Protein AF-A0AAD4TFF7-F1 (afdb_monomer)

Foldseek 3Di:
DEDDDDDDDDDDDDDDPPVVVVVVVVVLVVVVVVVVVVLVVVVVCCVVVVDLDKDWYDDPNDPDICIPPNPVVSRVVSVVVVVVVVVVVDPDDVVVVVVVVVCVVCPDDDDDDDPPDDDDPVVVVVVVVVVVVVVVVVVVVVVVVVVVDDDDDDDDDPPPPPDDPPPVVVVVVVCVVVCVVQQWDADPNDTFGWACSDDDAWDFDCAFDPQPRGRPTQHDDDQLFKEFEDADPDDDDDDPDPPDHHVYYHDDPPDFFGMKGAGPSDRVDMDTIGTHLLGPVNLVVVVVVVVLVVVCVVLVVVLLVLLVVQLPPPPLLSNLLSLLVVCCVPLVWDQFADDDPNGPPAGTSQQDWLVQWDQDPPQQWIFGWTQHPSRQIDTDIDRDDNSSSVSLVVLNPPDDTPHGSNNNDGLVSSVVVQCVSPNPDDRDDDDDDADDDDPVVRLVVVVVVVVVVCVSNVPDDDDDPCNVVVVVVVVVVVVVVVVVVVLVVVQVVCVVVVHHRDDDDPPPPPPPPPPPSDPDDPVVCSSNVVPPPDDPPDDD

Organism: NCBI:txid357466

Sequence (540 aa):
MGILNNQKGKSSSSSSSSIKHVDHKIRKKCFKNRIEGFVKKFYELRKLCDVKAVGVVHSEFNNGAKELPANPHEFDEVVMQFNQKKMELCTGEEAEKVEEKQRSCFGNGYGNPKFDNLCTVESLTKIERDLESIFVMISERENQLKAGDVTSPSSYSPNCDQKNDFGERKALKEEKPKEEKYMWAFVDGEKEKVGNFRVEPPGLFRGRGEHPKMGKLKRRIRPDEITINIGKGEPVPECPIPNERWKEVKHDNTVTWLAFWKNPIDPKAFKYVFLDDTSSWKGQSDKEKYEKARLLKDYILNIRANYRKDFKNKDPIKQQIAVAAYLIDILALRAGNEKDDDEADTVGCCTLKVENVSLVPQTHKLEINFLGKDSIKYENTVEVDPLVYKAIGGFKKGKNIGEELFDKLDTYKLNAHLKELMPGLTAKLLNSEIMGGNVAEKVVFYNHANKEVAKLCNHQRSEPKSHGAQMLKLRDNIVKLKGVLDGLETDLHRVRKGKGPVQLDADDGKSKKNFTLQIFNKSLLAKFAWAMDVDPSFRF

InterPro domains:
  IPR001631 DNA topoisomerase I [PR00416] (204-213)
  IPR001631 DNA topoisomerase I [PR00416] (320-339)
  IPR001631 DNA topoisomerase I [PR00416] (343-357)
  IPR001631 DNA topoisomerase I [PR00416] (366-382)
  IPR008336 DNA topoisomerase I, DNA binding, eukaryotic-type [PF02919] (167-275)
  IPR011010 DNA breaking-rejoining enzyme, catalytic core [SSF56349] (279-467)
  IPR013030 DNA topoisomerase I, DNA binding, N-terminal domain 2 [G3DSA:2.170.11.10] (133-277)
  IPR013499 DNA topoisomerase I, eukaryotic-type [SM00435] (204-535)
  IPR013500 DNA topoisomerase I, catalytic core, eukaryotic-type [PF01028] (279-487)
  IPR014711 DNA topoisomerase I, catalytic core, alpha-helical subdomain, eukaryotic-type [G3DSA:3.90.15.10] (278-462)
  IPR036202 DNA topoisomerase I, DNA binding, eukaryotic-type, N-terminal domain superfamily [SSF56741] (167-276)
  IPR036879 Transcription factor, MADS-box superfamily [G3DSA:3.40.1810.10] (23-105)
  IPR036879 Transcription factor, MADS-box superfamily [SSF55455] (23-75)
  IPR051062 DNA topoisomerase IB [PTHR10290] (168-514)

Nearest PDB structures (foldseek):
  2b9s-assembly1_A  TM=8.196E-01  e=2.604E-32  Leishmania donovani
  1ej9-assembly1_A  TM=8.273E-01  e=8.924E-31  Homo sapiens
  1tl8-assembly1_A  TM=8.727E-01  e=3.711E-30  Homo sapiens
  1a31-assembly1_A  TM=8.322E-01  e=7.354E-30  Homo sapiens
  6z03-assembly1_B  TM=4.793E-01  e=1.479E-22  Candidatus Caldarchaeum subterraneum

Solvent-accessible surface area (backbone atoms only — not comparable to full-atom values): 32545 Å² total; per-residue (Å²): 105,79,59,67,78,80,82,90,78,89,77,82,90,84,90,64,78,68,59,58,56,55,51,51,55,52,51,48,53,51,48,53,58,49,52,54,54,49,53,53,52,52,54,50,48,31,66,75,69,73,44,93,73,66,39,51,44,56,49,97,86,44,98,54,73,47,57,32,51,81,50,63,70,64,32,51,51,55,52,48,54,50,50,51,55,49,52,74,71,56,80,68,87,56,59,63,62,50,51,57,54,45,51,71,73,62,56,91,65,101,72,83,83,84,83,86,82,65,71,61,76,70,56,53,57,50,50,49,52,60,48,49,58,53,50,53,54,51,52,53,48,52,54,56,60,56,68,75,55,97,73,88,81,86,88,86,74,81,76,82,69,90,71,81,69,66,60,61,62,45,51,60,58,65,46,50,72,74,48,51,75,57,39,50,44,78,55,99,87,40,86,33,44,35,51,55,67,67,78,74,74,54,46,64,34,81,52,56,64,81,22,75,54,47,65,42,68,31,61,71,79,54,53,64,54,30,32,39,38,48,65,84,90,56,86,76,81,76,59,92,49,89,97,54,48,62,52,43,81,43,63,68,86,90,60,76,56,45,31,35,32,67,32,75,82,45,78,91,43,73,44,72,25,36,62,20,64,61,22,68,71,46,36,52,54,54,50,51,55,51,51,54,43,39,55,43,65,78,45,44,66,60,53,53,53,52,32,61,64,23,48,75,42,88,51,63,52,55,22,45,45,19,47,47,51,48,47,30,71,76,55,52,43,53,58,30,69,90,78,62,92,75,48,46,91,49,42,22,56,37,50,31,32,39,73,31,52,44,78,46,81,99,58,46,24,39,40,37,48,47,34,24,80,78,54,42,76,45,76,49,78,44,79,50,58,64,54,51,45,52,44,54,59,55,50,45,60,96,58,55,79,80,38,56,40,37,81,75,50,46,53,65,59,47,42,53,54,40,30,74,78,36,84,86,44,68,95,72,90,88,88,88,88,88,79,89,73,54,74,69,55,43,50,52,48,50,52,48,55,52,47,53,52,29,58,55,62,65,64,80,77,82,83,59,95,59,47,68,65,52,52,50,54,50,52,54,50,50,55,53,53,48,55,53,48,56,52,50,54,51,27,52,55,32,46,75,68,78,38,78,61,75,87,67,83,76,74,74,86,69,71,75,75,80,74,76,88,61,92,62,54,75,67,53,47,51,37,42,49,91,65,71,82,61,65,92,84,68,77,117

Structure (mmCIF, N/CA/C/O backbone):
data_AF-A0AAD4TFF7-F1
#
_entry.id   AF-A0AAD4TFF7-F1
#
loop_
_atom_site.group_PDB
_atom_site.id
_atom_site.type_symbol
_atom_site.label_atom_id
_atom_site.label_alt_id
_atom_site.label_comp_id
_atom_site.label_asym_id
_atom_site.label_entity_id
_atom_site.label_seq_id
_atom_site.pdbx_PDB_ins_code
_atom_site.Cartn_x
_atom_site.Cartn_y
_atom_site.Cartn_z
_atom_site.occupancy
_atom_site.B_iso_or_equiv
_atom_site.auth_seq_id
_atom_site.auth_comp_id
_atom_site.auth_asym_id
_atom_site.auth_atom_id
_atom_site.pdbx_PDB_model_num
ATOM 1 N N . MET A 1 1 ? 39.286 -19.307 -0.450 1.00 30.47 1 MET A N 1
ATOM 2 C CA . MET A 1 1 ? 39.187 -18.748 -1.820 1.00 30.47 1 MET A CA 1
ATOM 3 C C . MET A 1 1 ? 40.521 -18.972 -2.515 1.00 30.47 1 MET A C 1
ATOM 5 O O . MET A 1 1 ? 41.528 -18.663 -1.894 1.00 30.47 1 MET A O 1
ATOM 9 N N . GLY A 1 2 ? 40.547 -19.521 -3.732 1.00 29.75 2 GLY A N 1
ATOM 10 C CA . GLY A 1 2 ? 41.778 -19.695 -4.513 1.00 29.75 2 GLY A CA 1
ATOM 11 C C . GLY A 1 2 ? 41.704 -18.909 -5.821 1.00 29.75 2 GLY A C 1
ATOM 12 O O . GLY A 1 2 ? 40.661 -18.912 -6.470 1.00 29.75 2 GLY A O 1
ATOM 13 N N . ILE A 1 3 ? 42.791 -18.228 -6.188 1.00 29.69 3 ILE A N 1
ATOM 14 C CA . ILE A 1 3 ? 42.968 -17.566 -7.488 1.00 29.69 3 ILE A CA 1
ATOM 15 C C . ILE A 1 3 ? 44.125 -18.280 -8.194 1.00 29.69 3 ILE A C 1
ATOM 17 O O . ILE A 1 3 ? 45.236 -18.311 -7.668 1.00 29.69 3 ILE A O 1
ATOM 21 N N . LEU A 1 4 ? 43.857 -18.858 -9.366 1.00 31.39 4 LEU A N 1
ATOM 22 C CA . LEU A 1 4 ? 44.848 -19.463 -10.259 1.00 31.39 4 LEU A CA 1
ATOM 23 C C . LEU A 1 4 ? 44.873 -18.671 -11.568 1.00 31.39 4 LEU A C 1
ATOM 25 O O . LEU A 1 4 ? 43.827 -18.258 -12.063 1.00 31.39 4 LEU A O 1
ATOM 29 N N . ASN A 1 5 ? 46.062 -18.465 -12.128 1.00 30.80 5 ASN A N 1
ATOM 30 C CA . ASN A 1 5 ? 46.230 -17.956 -13.485 1.00 30.80 5 ASN A CA 1
ATOM 31 C C . ASN A 1 5 ? 47.315 -18.807 -14.152 1.00 30.80 5 ASN A C 1
ATOM 33 O O . ASN A 1 5 ? 48.469 -18.767 -13.727 1.00 30.80 5 ASN A O 1
ATOM 37 N N . ASN A 1 6 ? 46.942 -19.619 -15.141 1.00 27.39 6 ASN A N 1
ATOM 38 C CA . ASN A 1 6 ? 47.863 -20.510 -15.841 1.00 27.39 6 ASN A CA 1
ATOM 39 C C . ASN A 1 6 ? 47.751 -20.241 -17.348 1.00 27.39 6 ASN A C 1
ATOM 41 O O . ASN A 1 6 ? 46.806 -20.676 -17.999 1.00 27.39 6 ASN A O 1
ATOM 45 N N . GLN A 1 7 ? 48.718 -19.519 -17.918 1.00 33.44 7 GLN A N 1
ATOM 46 C CA . GLN A 1 7 ? 48.942 -19.515 -19.364 1.00 33.44 7 GLN A CA 1
ATOM 47 C C . GLN A 1 7 ? 50.395 -19.894 -19.656 1.00 33.44 7 GLN A C 1
ATOM 49 O O . GLN A 1 7 ? 51.290 -19.053 -19.683 1.00 33.44 7 GLN A O 1
ATOM 54 N N . LYS A 1 8 ? 50.620 -21.185 -19.922 1.00 32.91 8 LYS A N 1
ATOM 55 C CA . LYS A 1 8 ? 51.751 -21.653 -20.729 1.00 32.91 8 LYS A CA 1
ATOM 56 C C . LYS A 1 8 ? 51.272 -21.815 -22.172 1.00 32.91 8 LYS A C 1
ATOM 58 O O . LYS A 1 8 ? 50.782 -22.872 -22.546 1.00 32.91 8 LYS A O 1
ATOM 63 N N . GLY A 1 9 ? 51.437 -20.772 -22.980 1.00 29.45 9 GLY A N 1
ATOM 64 C CA . GLY A 1 9 ? 51.372 -20.863 -24.439 1.00 29.45 9 GLY A CA 1
ATOM 65 C C . GLY A 1 9 ? 52.785 -20.922 -25.014 1.00 29.45 9 GLY A C 1
ATOM 66 O O . GLY A 1 9 ? 53.517 -19.937 -24.952 1.00 29.45 9 GLY A O 1
ATOM 67 N N . LYS A 1 10 ? 53.189 -22.079 -25.547 1.00 37.16 10 LYS A N 1
ATOM 68 C CA . LYS A 1 10 ? 54.353 -22.195 -26.436 1.00 37.16 10 LYS A CA 1
ATOM 69 C C . LYS A 1 10 ? 53.953 -21.670 -27.820 1.00 37.16 10 LYS A C 1
ATOM 71 O O . LYS A 1 10 ? 53.091 -22.273 -28.446 1.00 37.16 10 LYS A O 1
ATOM 76 N N . SER A 1 11 ? 54.633 -20.645 -28.328 1.00 29.80 11 SER A N 1
ATOM 77 C CA . SER A 1 11 ? 54.807 -20.442 -29.773 1.00 29.80 11 SER A CA 1
ATOM 78 C C . SER A 1 11 ? 56.047 -19.584 -30.064 1.00 29.80 11 SER A C 1
ATOM 80 O O . SER A 1 11 ? 56.271 -18.543 -29.452 1.00 29.80 11 SER A O 1
ATOM 82 N N . SER A 1 12 ? 56.850 -20.133 -30.969 1.00 30.48 12 SER A N 1
ATOM 83 C CA . SER A 1 12 ? 58.059 -19.700 -31.683 1.00 30.48 12 SER A CA 1
ATOM 84 C C . SER A 1 12 ? 58.412 -18.203 -31.819 1.00 30.48 12 SER A C 1
ATOM 86 O O . SER A 1 12 ? 57.553 -17.348 -31.998 1.00 30.48 12 SER A O 1
ATOM 88 N N . SER A 1 13 ? 59.738 -17.971 -31.795 1.00 38.09 13 SER A N 1
ATOM 89 C CA . SER A 1 13 ? 60.577 -16.902 -32.397 1.00 38.09 13 SER A CA 1
ATOM 90 C C . SER A 1 13 ? 59.873 -15.926 -33.354 1.00 38.09 13 SER A C 1
ATOM 92 O O . SER A 1 13 ? 59.129 -16.366 -34.216 1.00 38.09 13 SER A O 1
ATOM 94 N N . SER A 1 14 ? 60.103 -14.611 -33.352 1.00 40.31 14 SER A N 1
ATOM 95 C CA . SER A 1 14 ? 61.353 -13.851 -33.186 1.00 40.31 14 SER A CA 1
ATOM 96 C C . SER A 1 14 ? 61.040 -12.360 -32.959 1.00 40.31 14 SER A C 1
ATOM 98 O O . SER A 1 14 ? 60.027 -11.872 -33.449 1.00 40.31 14 SER A O 1
ATOM 100 N N . SER A 1 15 ? 61.972 -11.642 -32.315 1.00 35.97 15 SER A N 1
ATOM 101 C CA . SER A 1 15 ? 62.053 -10.180 -32.078 1.00 35.97 15 SER A CA 1
ATOM 102 C C . SER A 1 15 ? 61.513 -9.619 -30.737 1.00 35.97 15 SER A C 1
ATOM 104 O O . SER A 1 15 ? 60.406 -9.897 -30.284 1.00 35.97 15 SER A O 1
ATOM 106 N N . SER A 1 16 ? 62.356 -8.783 -30.113 1.00 36.34 16 SER A N 1
ATOM 107 C CA . SER A 1 16 ? 62.186 -7.969 -28.888 1.00 36.34 16 SER A CA 1
ATOM 108 C C . SER A 1 16 ? 62.436 -8.630 -27.510 1.00 36.34 16 SER A C 1
ATOM 110 O O . SER A 1 16 ? 61.534 -8.970 -26.746 1.00 36.34 16 SER A O 1
ATOM 112 N N . SER A 1 17 ? 63.711 -8.734 -27.119 1.00 42.97 17 SER A N 1
ATOM 113 C CA . SER A 1 17 ? 64.122 -9.056 -25.738 1.00 42.97 17 SER A CA 1
ATOM 114 C C . SER A 1 17 ? 63.855 -7.907 -24.747 1.00 42.97 17 SER A C 1
ATOM 116 O O . SER A 1 17 ? 63.598 -8.156 -23.570 1.00 42.97 17 SER A O 1
ATOM 118 N N . SER A 1 18 ? 63.829 -6.654 -25.212 1.00 41.62 18 SER A N 1
ATOM 119 C CA . SER A 1 18 ? 63.655 -5.467 -24.358 1.00 41.62 18 SER A CA 1
ATOM 120 C C . SER A 1 18 ? 62.201 -5.208 -23.932 1.00 41.62 18 SER A C 1
ATOM 122 O O . SER A 1 18 ? 61.964 -4.724 -22.828 1.00 41.62 18 SER A O 1
ATOM 124 N N . ILE A 1 19 ? 61.213 -5.577 -24.760 1.00 37.75 19 ILE A N 1
ATOM 125 C CA . ILE A 1 19 ? 59.780 -5.335 -24.488 1.00 37.75 19 ILE A CA 1
ATOM 126 C C . ILE A 1 19 ? 59.246 -6.314 -23.428 1.00 37.75 19 ILE A C 1
ATOM 128 O O . ILE A 1 19 ? 58.528 -5.914 -22.511 1.00 37.75 19 ILE A O 1
ATOM 132 N N . LYS A 1 20 ? 59.687 -7.579 -23.465 1.00 42.81 20 LYS A N 1
ATOM 133 C CA . LYS A 1 20 ? 59.295 -8.608 -22.481 1.00 42.81 20 LYS A CA 1
ATOM 134 C C . LYS A 1 20 ? 59.779 -8.296 -21.059 1.00 42.81 20 LYS A C 1
ATOM 136 O O . LYS A 1 20 ? 59.121 -8.649 -20.082 1.00 42.81 20 LYS A O 1
ATOM 141 N N . HIS A 1 21 ? 60.918 -7.615 -20.929 1.00 45.72 21 HIS A N 1
ATOM 142 C CA . HIS A 1 21 ? 61.519 -7.326 -19.627 1.00 45.72 21 HIS A CA 1
ATOM 143 C C . HIS A 1 21 ? 60.816 -6.180 -18.877 1.00 45.72 21 HIS A C 1
ATOM 145 O O . HIS A 1 21 ? 60.743 -6.203 -17.643 1.00 45.72 21 HIS A O 1
ATOM 151 N N . VAL A 1 22 ? 60.282 -5.204 -19.621 1.00 47.41 22 VAL A N 1
ATOM 152 C CA . VAL A 1 22 ? 59.501 -4.072 -19.094 1.00 47.41 22 VAL A CA 1
ATOM 153 C C . VAL A 1 22 ? 58.119 -4.545 -18.631 1.00 47.41 22 VAL A C 1
ATOM 155 O O . VAL A 1 22 ? 57.713 -4.228 -17.513 1.00 47.41 22 VAL A O 1
ATOM 158 N N . ASP A 1 23 ? 57.456 -5.397 -19.417 1.00 57.19 23 ASP A N 1
ATOM 159 C CA . ASP A 1 23 ? 56.145 -5.973 -19.083 1.00 57.19 23 ASP A CA 1
ATOM 160 C C . ASP A 1 23 ? 56.201 -6.865 -17.822 1.00 57.19 23 ASP A C 1
ATOM 162 O O . ASP A 1 23 ? 55.407 -6.719 -16.891 1.00 57.19 23 ASP A O 1
ATOM 166 N N . HIS A 1 24 ? 57.241 -7.698 -17.683 1.00 62.53 24 HIS A N 1
ATOM 167 C CA . HIS A 1 24 ? 57.428 -8.535 -16.491 1.00 62.53 24 HIS A CA 1
ATOM 168 C C . HIS A 1 24 ? 57.619 -7.719 -15.195 1.00 62.53 24 HIS A C 1
ATOM 170 O O . HIS A 1 24 ? 57.084 -8.077 -14.141 1.00 62.53 24 HIS A O 1
ATOM 176 N N . LYS A 1 25 ? 58.367 -6.605 -15.234 1.00 62.75 25 LYS A N 1
ATOM 177 C CA . LYS A 1 25 ? 58.554 -5.731 -14.056 1.00 62.75 25 LYS A CA 1
ATOM 178 C C . LYS A 1 25 ? 57.251 -5.041 -13.649 1.00 62.75 25 LYS A C 1
ATOM 180 O O . LYS A 1 25 ? 56.968 -4.939 -12.454 1.00 62.75 25 LYS A O 1
ATOM 185 N N . ILE A 1 26 ? 56.453 -4.609 -14.625 1.00 64.75 26 ILE A N 1
ATOM 186 C CA . ILE A 1 26 ? 55.150 -3.977 -14.389 1.00 64.75 26 ILE A CA 1
ATOM 187 C C . ILE A 1 26 ? 54.166 -4.995 -13.799 1.00 64.75 26 ILE A C 1
ATOM 189 O O . ILE A 1 26 ? 53.553 -4.710 -12.769 1.00 64.75 26 ILE A O 1
ATOM 193 N N . ARG A 1 27 ? 54.086 -6.209 -14.360 1.00 62.81 27 ARG A N 1
ATOM 194 C CA . ARG A 1 27 ? 53.250 -7.305 -13.839 1.00 62.81 27 ARG A CA 1
ATOM 195 C C . ARG A 1 27 ? 53.630 -7.703 -12.415 1.00 62.81 27 ARG A C 1
ATOM 197 O O . ARG A 1 27 ? 52.749 -7.799 -11.563 1.00 62.81 27 ARG A O 1
ATOM 204 N N . LYS A 1 28 ? 54.928 -7.827 -12.117 1.00 64.81 28 LYS A N 1
ATOM 205 C CA . LYS A 1 28 ? 55.422 -8.130 -10.762 1.00 64.81 28 LYS A CA 1
ATOM 206 C C . LYS A 1 28 ? 55.064 -7.030 -9.755 1.00 64.81 28 LYS A C 1
ATOM 208 O O . LYS A 1 28 ? 54.629 -7.334 -8.646 1.00 64.81 28 LYS A O 1
ATOM 213 N N . LYS A 1 29 ? 55.206 -5.753 -10.134 1.00 64.06 29 LYS A N 1
ATOM 214 C CA . LYS A 1 29 ? 54.837 -4.606 -9.283 1.00 64.06 29 LYS A CA 1
ATOM 215 C C . LYS A 1 29 ? 53.324 -4.529 -9.057 1.00 64.06 29 LYS A C 1
ATOM 217 O O . LYS A 1 29 ? 52.885 -4.324 -7.930 1.00 64.06 29 LYS A O 1
ATOM 222 N N . CYS A 1 30 ? 52.530 -4.740 -10.105 1.00 61.41 30 CYS A N 1
ATOM 223 C CA . CYS A 1 30 ? 51.072 -4.746 -10.013 1.00 61.41 30 CYS A CA 1
ATOM 224 C C . CYS A 1 30 ? 50.580 -5.902 -9.129 1.00 61.41 30 CYS A C 1
ATOM 226 O O . CYS A 1 30 ? 49.754 -5.686 -8.246 1.00 61.41 30 CYS A O 1
ATOM 228 N N . PHE A 1 31 ? 51.151 -7.100 -9.293 1.00 68.31 31 PHE A N 1
ATOM 229 C CA . PHE A 1 31 ? 50.862 -8.245 -8.435 1.00 68.31 31 PHE A CA 1
ATOM 230 C C . PHE A 1 31 ? 51.207 -7.962 -6.968 1.00 68.31 31 PHE A C 1
ATOM 232 O O . PHE A 1 31 ? 50.367 -8.202 -6.105 1.00 68.31 31 PHE A O 1
ATOM 239 N N . LYS A 1 32 ? 52.389 -7.393 -6.681 1.00 65.50 32 LYS A N 1
ATOM 240 C CA . LYS A 1 32 ? 52.807 -7.040 -5.314 1.00 65.50 32 LYS A CA 1
ATOM 241 C C . LYS A 1 32 ? 51.812 -6.087 -4.631 1.00 65.50 32 LYS A C 1
ATOM 243 O O . LYS A 1 32 ? 51.376 -6.351 -3.516 1.00 65.50 32 LYS A O 1
ATOM 248 N N . ASN A 1 33 ? 51.378 -5.043 -5.334 1.00 62.97 33 ASN A N 1
ATOM 249 C CA . ASN A 1 33 ? 50.402 -4.093 -4.795 1.00 62.97 33 ASN A CA 1
ATOM 250 C C . ASN A 1 33 ? 49.022 -4.742 -4.580 1.00 62.97 33 ASN A C 1
ATOM 252 O O . ASN A 1 33 ? 48.349 -4.480 -3.583 1.00 62.97 33 ASN A O 1
ATOM 256 N N . ARG A 1 34 ? 48.595 -5.618 -5.499 1.00 60.19 34 ARG A N 1
ATOM 257 C CA . ARG A 1 34 ? 47.311 -6.326 -5.394 1.00 60.19 34 ARG A CA 1
ATOM 258 C C . ARG A 1 34 ? 47.298 -7.331 -4.248 1.00 60.19 34 ARG A C 1
ATOM 260 O O . ARG A 1 34 ? 46.307 -7.396 -3.525 1.00 60.19 34 ARG A O 1
ATOM 267 N N . ILE A 1 35 ? 48.381 -8.087 -4.051 1.00 69.44 35 ILE A N 1
ATOM 268 C CA . ILE A 1 35 ? 48.452 -9.061 -2.958 1.00 69.44 35 ILE A CA 1
ATOM 269 C C . ILE A 1 35 ? 48.500 -8.366 -1.596 1.00 69.44 35 ILE A C 1
ATOM 271 O O . ILE A 1 35 ? 47.851 -8.830 -0.668 1.00 69.44 35 ILE A O 1
ATOM 275 N N . GLU A 1 36 ? 49.185 -7.228 -1.473 1.00 68.50 36 GLU A N 1
ATOM 276 C CA . GLU A 1 36 ? 49.162 -6.417 -0.248 1.00 68.50 36 GLU A CA 1
ATOM 277 C C . GLU A 1 36 ? 47.740 -5.921 0.073 1.00 68.50 36 GLU A C 1
ATOM 279 O O . GLU A 1 36 ? 47.276 -6.066 1.206 1.00 68.50 36 GLU A O 1
ATOM 284 N N . GLY A 1 37 ? 47.002 -5.441 -0.936 1.00 62.22 37 GLY A N 1
ATOM 285 C CA . GLY A 1 37 ? 45.599 -5.045 -0.781 1.00 62.22 37 GLY A CA 1
ATOM 286 C C . GLY A 1 37 ? 44.670 -6.209 -0.414 1.00 62.22 37 GLY A C 1
ATOM 287 O O . GLY A 1 37 ? 43.805 -6.061 0.449 1.00 62.22 37 GLY A O 1
ATOM 288 N N . PHE A 1 38 ? 44.865 -7.378 -1.027 1.00 67.31 38 PHE A N 1
ATOM 289 C CA . PHE A 1 38 ? 44.100 -8.588 -0.717 1.00 67.31 38 PHE A CA 1
ATOM 290 C C . PHE A 1 38 ? 44.340 -9.067 0.717 1.00 67.31 38 PHE A C 1
ATOM 292 O O . PHE A 1 38 ? 43.381 -9.348 1.429 1.00 67.31 38 PHE A O 1
ATOM 299 N N . VAL A 1 39 ? 45.600 -9.113 1.161 1.00 70.75 39 VAL A N 1
ATOM 300 C CA . VAL A 1 39 ? 45.963 -9.522 2.527 1.00 70.75 39 VAL A CA 1
ATOM 301 C C . VAL A 1 39 ? 45.305 -8.606 3.554 1.00 70.75 39 VAL A C 1
ATOM 303 O O . VAL A 1 39 ? 44.675 -9.095 4.488 1.00 70.75 39 VAL A O 1
ATOM 306 N N . LYS A 1 40 ? 45.378 -7.284 3.356 1.00 69.12 40 LYS A N 1
ATOM 307 C CA . LYS A 1 40 ? 44.746 -6.315 4.260 1.00 69.12 40 LYS A CA 1
ATOM 308 C C . LYS A 1 40 ? 43.231 -6.533 4.359 1.00 69.12 40 LYS A C 1
ATOM 310 O O . LYS A 1 40 ? 42.705 -6.669 5.460 1.00 69.12 40 LYS A O 1
ATOM 315 N N . LYS A 1 41 ? 42.554 -6.671 3.213 1.00 58.44 41 LYS A N 1
ATOM 316 C CA . LYS A 1 41 ? 41.107 -6.936 3.141 1.00 58.44 41 LYS A CA 1
ATOM 317 C C . LYS A 1 41 ? 40.716 -8.277 3.769 1.00 58.44 41 LYS A C 1
ATOM 319 O O . LYS A 1 41 ? 39.682 -8.366 4.422 1.00 58.44 41 LYS A O 1
ATOM 324 N N . PHE A 1 42 ? 41.533 -9.315 3.594 1.00 70.56 42 PHE A N 1
ATOM 325 C CA . PHE A 1 42 ? 41.307 -10.632 4.192 1.00 70.56 42 PHE A CA 1
ATOM 326 C C . PHE A 1 42 ? 41.305 -10.562 5.725 1.00 70.56 42 PHE A C 1
ATOM 328 O O . PHE A 1 42 ? 40.400 -11.098 6.363 1.00 70.56 42 PHE A O 1
ATOM 335 N N . TYR A 1 43 ? 42.268 -9.852 6.319 1.00 69.56 43 TYR A N 1
ATOM 336 C CA . TYR A 1 43 ? 42.322 -9.657 7.770 1.00 69.56 43 TYR A CA 1
ATOM 337 C C . TYR A 1 43 ? 41.206 -8.747 8.296 1.00 69.56 43 TYR A C 1
ATOM 339 O O . TYR A 1 43 ? 40.636 -9.037 9.346 1.00 69.56 43 TYR A O 1
ATOM 347 N N . GLU A 1 44 ? 40.850 -7.689 7.563 1.00 60.25 44 GLU A N 1
ATOM 348 C CA . GLU A 1 44 ? 39.715 -6.826 7.913 1.00 60.25 44 GLU A CA 1
ATOM 349 C C . GLU A 1 44 ? 38.397 -7.610 7.928 1.00 60.25 44 GLU A C 1
ATOM 351 O O . GLU A 1 44 ? 37.642 -7.501 8.889 1.00 60.25 44 GLU A O 1
ATOM 356 N N . LEU A 1 45 ? 38.148 -8.467 6.931 1.00 54.91 45 LEU A N 1
ATOM 357 C CA . LEU A 1 45 ? 36.961 -9.328 6.890 1.00 54.91 45 LEU A CA 1
ATOM 358 C C . LEU A 1 45 ? 36.922 -10.329 8.050 1.00 54.91 45 LEU A C 1
ATOM 360 O O . LEU A 1 45 ? 35.883 -10.463 8.692 1.00 54.91 45 LEU A O 1
ATOM 364 N N . ARG A 1 46 ? 38.042 -11.003 8.353 1.00 68.56 46 ARG A N 1
ATOM 365 C CA . ARG A 1 46 ? 38.120 -11.925 9.502 1.00 68.56 46 ARG A CA 1
ATOM 366 C C . ARG A 1 46 ? 37.795 -11.217 10.817 1.00 68.56 46 ARG A C 1
ATOM 368 O O . ARG A 1 46 ? 37.074 -11.777 11.633 1.00 68.56 46 ARG A O 1
ATOM 375 N N . LYS A 1 47 ? 38.288 -9.985 10.992 1.00 61.38 47 LYS A N 1
ATOM 376 C CA . LYS A 1 47 ? 38.058 -9.178 12.197 1.00 61.38 47 LYS A CA 1
ATOM 377 C C . LYS A 1 47 ? 36.634 -8.620 12.282 1.00 61.38 47 LYS A C 1
ATOM 379 O O . LYS A 1 47 ? 36.059 -8.608 13.360 1.00 61.38 47 LYS A O 1
ATOM 384 N N . LEU A 1 48 ? 36.071 -8.142 11.171 1.00 44.81 48 LEU A N 1
ATOM 385 C CA . LEU A 1 48 ? 34.747 -7.505 11.138 1.00 44.81 48 LEU A CA 1
ATOM 386 C C . LEU A 1 48 ? 33.595 -8.506 11.209 1.00 44.81 48 LEU A C 1
ATOM 388 O O . LEU A 1 48 ? 32.544 -8.188 11.755 1.00 44.81 48 LEU A O 1
ATOM 392 N N . CYS A 1 49 ? 33.772 -9.689 10.627 1.00 44.97 49 CYS A N 1
ATOM 393 C CA . CYS A 1 49 ? 32.739 -10.721 10.597 1.00 44.97 49 CYS A CA 1
ATOM 394 C C . CYS A 1 49 ? 32.898 -11.765 11.710 1.00 44.97 49 CYS A C 1
ATOM 396 O O . CYS A 1 49 ? 32.080 -12.675 11.775 1.00 44.97 49 CYS A O 1
ATOM 398 N N . ASP A 1 50 ? 33.945 -11.655 12.534 1.00 53.31 50 ASP A N 1
ATOM 399 C CA . ASP A 1 50 ? 34.325 -12.636 13.559 1.00 53.31 50 ASP A CA 1
ATOM 400 C C . ASP A 1 50 ? 34.398 -14.081 13.019 1.00 53.31 50 ASP A C 1
ATOM 402 O O . ASP A 1 50 ? 33.912 -15.043 13.608 1.00 53.31 50 ASP A O 1
ATOM 406 N N . VAL A 1 51 ? 34.986 -14.238 11.826 1.00 53.59 51 VAL A N 1
ATOM 407 C CA . VAL A 1 51 ? 35.132 -15.542 11.159 1.00 53.59 51 VAL A CA 1
ATOM 408 C C . VAL A 1 51 ? 36.603 -15.953 11.130 1.00 53.59 51 VAL A C 1
ATOM 410 O O . VAL A 1 51 ? 37.453 -15.277 10.539 1.00 53.59 51 VAL A O 1
ATOM 413 N N . LYS A 1 52 ? 36.917 -17.121 11.704 1.00 61.69 52 LYS A N 1
ATOM 414 C CA . LYS A 1 52 ? 38.205 -17.799 11.494 1.00 61.69 52 LYS A CA 1
ATOM 415 C C . LYS A 1 52 ? 38.219 -18.429 10.094 1.00 61.69 52 LYS A C 1
ATOM 417 O O . LYS A 1 52 ? 37.460 -19.351 9.818 1.00 61.69 52 LYS A O 1
ATOM 422 N N . ALA A 1 53 ? 39.055 -17.909 9.195 1.00 62.69 53 ALA A N 1
ATOM 423 C CA . ALA A 1 53 ? 39.150 -18.362 7.808 1.00 62.69 53 ALA A CA 1
ATOM 424 C C . ALA A 1 53 ? 40.612 -18.436 7.355 1.00 62.69 53 ALA A C 1
ATOM 426 O O . ALA A 1 53 ? 41.442 -17.648 7.814 1.00 62.69 53 ALA A O 1
ATOM 427 N N . VAL A 1 54 ? 40.893 -19.338 6.411 1.00 64.88 54 VAL A N 1
ATOM 428 C CA . VAL A 1 54 ? 42.206 -19.491 5.769 1.00 64.88 54 VAL A CA 1
ATOM 429 C C . VAL A 1 54 ? 42.160 -19.167 4.275 1.00 64.88 54 VAL A C 1
ATOM 431 O O . VAL A 1 54 ? 41.143 -19.356 3.598 1.00 64.88 54 VAL A O 1
ATOM 434 N N . GLY A 1 55 ? 43.266 -18.647 3.751 1.00 67.94 55 GLY A N 1
ATOM 435 C CA . GLY A 1 55 ? 43.439 -18.304 2.343 1.00 67.94 55 GLY A CA 1
ATOM 436 C C . GLY A 1 55 ? 44.799 -18.753 1.828 1.00 67.94 55 GLY A C 1
ATOM 437 O O . GLY A 1 55 ? 45.792 -18.637 2.532 1.00 67.94 55 GLY A O 1
ATOM 438 N N . VAL A 1 56 ? 44.849 -19.238 0.588 1.00 66.12 56 VAL A N 1
ATOM 439 C CA . VAL A 1 56 ? 46.095 -19.639 -0.077 1.00 66.12 56 VAL A CA 1
ATOM 440 C C . VAL A 1 56 ? 46.169 -18.931 -1.423 1.00 66.12 56 VAL A C 1
ATOM 442 O O . VAL A 1 56 ? 45.225 -18.987 -2.214 1.00 66.12 56 VAL A O 1
ATOM 445 N N . VAL A 1 57 ? 47.275 -18.233 -1.677 1.00 65.12 57 VAL A N 1
ATOM 446 C CA . VAL A 1 57 ? 47.487 -17.466 -2.908 1.00 65.12 57 VAL A CA 1
ATOM 447 C C . VAL A 1 57 ? 48.663 -18.022 -3.698 1.00 65.12 57 VAL A C 1
ATOM 449 O O . VAL A 1 57 ? 49.806 -17.992 -3.239 1.00 65.12 57 VAL A O 1
ATOM 452 N N . HIS A 1 58 ? 48.388 -18.444 -4.931 1.00 58.78 58 HIS A N 1
ATOM 453 C CA . HIS A 1 58 ? 49.394 -18.895 -5.888 1.00 58.78 58 HIS A CA 1
ATOM 454 C C . HIS A 1 58 ? 49.674 -17.815 -6.934 1.00 58.78 58 HIS A C 1
ATOM 456 O O . HIS A 1 58 ? 48.764 -17.138 -7.411 1.00 58.78 58 HIS A O 1
ATOM 462 N N . SER A 1 59 ? 50.945 -17.639 -7.290 1.00 65.31 59 SER A N 1
ATOM 463 C CA . SER A 1 59 ? 51.367 -16.697 -8.327 1.00 65.31 59 SER A CA 1
ATOM 464 C C . SER A 1 59 ? 52.748 -17.052 -8.853 1.00 65.31 59 SER A C 1
ATOM 466 O O . SER A 1 59 ? 53.601 -17.483 -8.085 1.00 65.31 59 SER A O 1
ATOM 468 N N . GLU A 1 60 ? 52.992 -16.779 -10.136 1.00 61.78 60 GLU A N 1
ATOM 469 C CA . GLU A 1 60 ? 54.320 -16.871 -10.764 1.00 61.78 60 GLU A CA 1
ATOM 470 C C . GLU A 1 60 ? 55.361 -15.937 -10.114 1.00 61.78 60 GLU A C 1
ATOM 472 O O . GLU A 1 60 ? 56.562 -16.121 -10.287 1.00 61.78 60 GLU A O 1
ATOM 477 N N . PHE A 1 61 ? 54.909 -14.934 -9.353 1.00 71.25 61 PHE A N 1
ATOM 478 C CA . PHE A 1 61 ? 55.768 -13.972 -8.661 1.00 71.25 61 PHE A CA 1
ATOM 479 C C . PHE A 1 61 ? 56.020 -14.309 -7.182 1.00 71.25 61 PHE A C 1
ATOM 481 O O . PHE A 1 61 ? 56.751 -13.563 -6.525 1.00 71.25 61 PHE A O 1
ATOM 488 N N . ASN A 1 62 ? 55.437 -15.397 -6.665 1.00 67.50 62 ASN A N 1
ATOM 489 C CA . ASN A 1 62 ? 55.689 -15.910 -5.318 1.00 67.50 62 ASN A CA 1
ATOM 490 C C . ASN A 1 62 ? 56.605 -17.142 -5.391 1.00 67.50 62 ASN A C 1
ATOM 492 O O . ASN A 1 62 ? 56.405 -18.016 -6.232 1.00 67.50 62 ASN A O 1
ATOM 496 N N . ASN A 1 63 ? 57.568 -17.257 -4.472 1.00 60.34 63 ASN A N 1
ATOM 497 C CA . ASN A 1 63 ? 58.308 -18.506 -4.272 1.00 60.34 63 ASN A CA 1
ATOM 498 C C . ASN A 1 63 ? 57.414 -19.496 -3.504 1.00 60.34 63 ASN A C 1
ATOM 500 O O . ASN A 1 63 ? 57.579 -19.676 -2.303 1.00 60.34 63 ASN A O 1
ATOM 504 N N . GLY A 1 64 ? 56.428 -20.080 -4.191 1.00 63.38 64 GLY A N 1
ATOM 505 C CA . GLY A 1 64 ? 55.454 -21.010 -3.610 1.00 63.38 64 GLY A CA 1
ATOM 506 C C . GLY A 1 64 ? 54.092 -20.383 -3.291 1.00 63.38 64 GLY A C 1
ATOM 507 O O . GLY A 1 64 ? 53.736 -19.314 -3.796 1.00 63.38 64 GLY A O 1
ATOM 508 N N . ALA A 1 65 ? 53.297 -21.088 -2.487 1.00 64.38 65 ALA A N 1
ATOM 509 C CA . ALA A 1 65 ? 51.987 -20.629 -2.039 1.00 64.38 65 ALA A CA 1
ATOM 510 C C . ALA A 1 65 ? 52.138 -19.630 -0.883 1.00 64.38 65 ALA A C 1
ATOM 512 O O . ALA A 1 65 ? 52.937 -19.843 0.023 1.00 64.38 65 ALA A O 1
ATOM 513 N N . LYS A 1 66 ? 51.377 -18.531 -0.908 1.00 70.00 66 LYS A N 1
ATOM 514 C CA . LYS A 1 66 ? 51.287 -17.608 0.229 1.00 70.00 66 LYS A CA 1
ATOM 515 C C . LYS A 1 66 ? 50.036 -17.924 1.038 1.00 70.00 66 LYS A C 1
ATOM 517 O O . LYS A 1 66 ? 48.928 -17.707 0.551 1.00 70.00 66 LYS A O 1
ATOM 522 N N . GLU A 1 67 ? 50.233 -18.399 2.256 1.00 70.56 67 GLU A N 1
ATOM 523 C CA . GLU A 1 67 ? 49.172 -18.774 3.189 1.00 70.56 67 GLU A CA 1
ATOM 524 C C . GLU A 1 67 ? 48.768 -17.593 4.083 1.00 70.56 67 GLU A C 1
ATOM 526 O O . GLU A 1 67 ? 49.573 -16.713 4.404 1.00 70.56 67 GLU A O 1
ATOM 531 N N . LEU A 1 68 ? 47.479 -17.533 4.418 1.00 73.44 68 LEU A N 1
ATOM 532 C CA . LEU A 1 68 ? 46.855 -16.522 5.262 1.00 73.44 68 LEU A CA 1
ATOM 533 C C . LEU A 1 68 ? 45.943 -17.219 6.279 1.00 73.44 68 LEU A C 1
ATOM 535 O O . LEU A 1 68 ? 45.052 -17.953 5.850 1.00 73.44 68 LEU A O 1
ATOM 539 N N . PRO A 1 69 ? 46.090 -16.968 7.590 1.00 68.56 69 PRO A N 1
ATOM 540 C CA . PRO A 1 69 ? 47.011 -16.013 8.205 1.00 68.56 69 PRO A CA 1
ATOM 541 C C . PRO A 1 69 ? 48.485 -16.403 8.022 1.00 68.56 69 PRO A C 1
ATOM 543 O O . PRO A 1 69 ? 48.811 -17.571 7.893 1.00 68.56 69 PRO A O 1
ATOM 546 N N . ALA A 1 70 ? 49.377 -15.409 7.996 1.00 68.19 70 ALA A N 1
ATOM 547 C CA . ALA A 1 70 ? 50.812 -15.637 7.808 1.00 68.19 70 ALA A CA 1
ATOM 548 C C . ALA A 1 70 ? 51.476 -16.376 8.988 1.00 68.19 70 ALA A C 1
ATOM 550 O O . ALA A 1 70 ? 52.624 -16.790 8.861 1.00 68.19 70 ALA A O 1
ATOM 551 N N . ASN A 1 71 ? 50.783 -16.505 10.128 1.00 75.69 71 ASN A N 1
ATOM 552 C CA . ASN A 1 71 ? 51.205 -17.341 11.245 1.00 75.69 71 ASN A CA 1
ATOM 553 C C . ASN A 1 71 ? 50.832 -18.808 10.944 1.00 75.69 71 ASN A C 1
ATOM 555 O O . ASN A 1 71 ? 49.634 -19.110 10.933 1.00 75.69 71 ASN A O 1
ATOM 559 N N . PRO A 1 72 ? 51.814 -19.709 10.749 1.00 65.31 72 PRO A N 1
ATOM 560 C CA . PRO A 1 72 ? 51.553 -21.106 10.403 1.00 65.31 72 PRO A CA 1
ATOM 561 C C . PRO A 1 72 ? 50.697 -21.831 11.447 1.00 65.31 72 PRO A C 1
ATOM 563 O O . PRO A 1 72 ? 49.762 -22.530 11.088 1.00 65.31 72 PRO A O 1
ATOM 566 N N . HIS A 1 73 ? 50.918 -21.576 12.741 1.00 65.25 73 HIS A N 1
ATOM 567 C CA . HIS A 1 73 ? 50.165 -22.238 13.811 1.00 65.25 73 HIS A CA 1
ATOM 568 C C . HIS A 1 73 ? 48.677 -21.853 13.805 1.00 65.25 73 HIS A C 1
ATOM 570 O O . HIS A 1 73 ? 47.807 -22.676 14.068 1.00 65.25 73 HIS A O 1
ATOM 576 N N . GLU A 1 74 ? 48.369 -20.590 13.499 1.00 66.62 74 GLU A N 1
ATOM 577 C CA . GLU A 1 74 ? 46.983 -20.120 13.394 1.00 66.62 74 GLU A CA 1
ATOM 578 C C . GLU A 1 74 ? 46.309 -20.666 12.125 1.00 66.62 74 GLU A C 1
ATOM 580 O O . GLU A 1 74 ? 45.121 -20.981 12.133 1.00 66.62 74 GLU A O 1
ATOM 585 N N . PHE A 1 75 ? 47.063 -20.790 11.030 1.00 64.62 75 PHE A N 1
ATOM 586 C CA . PHE A 1 75 ? 46.585 -21.411 9.799 1.00 64.62 75 PHE A CA 1
ATOM 587 C C . PHE A 1 75 ? 46.257 -22.894 10.022 1.00 64.62 75 PHE A C 1
ATOM 589 O O . PHE A 1 75 ? 45.139 -23.324 9.726 1.00 64.62 75 PHE A O 1
ATOM 596 N N . ASP A 1 76 ? 47.186 -23.639 10.622 1.00 61.34 76 ASP A N 1
ATOM 597 C CA . ASP A 1 76 ? 47.049 -25.064 10.919 1.00 61.34 76 ASP A CA 1
ATOM 598 C C . ASP A 1 76 ? 45.896 -25.340 11.893 1.00 61.34 76 ASP A C 1
ATOM 600 O O . ASP A 1 76 ? 45.121 -26.268 11.671 1.00 61.34 76 ASP A O 1
ATOM 604 N N . GLU A 1 77 ? 45.699 -24.502 12.919 1.00 64.94 77 GLU A N 1
ATOM 605 C CA . GLU A 1 77 ? 44.577 -24.623 13.862 1.00 64.94 77 GLU A CA 1
ATOM 606 C C . GLU A 1 77 ? 43.219 -24.523 13.147 1.00 64.94 77 GLU A C 1
ATOM 608 O O . GLU A 1 77 ? 42.320 -25.335 13.378 1.00 64.94 77 GLU A O 1
ATOM 613 N N . VAL A 1 78 ? 43.062 -23.545 12.248 1.00 59.72 78 VAL A N 1
ATOM 614 C CA . VAL A 1 78 ? 41.807 -23.333 11.510 1.00 59.72 78 VAL A CA 1
ATOM 615 C C . VAL A 1 78 ? 41.567 -24.453 10.495 1.00 59.72 78 VAL A C 1
ATOM 617 O O . VAL A 1 78 ? 40.431 -24.904 10.336 1.00 59.72 78 VAL A O 1
ATOM 620 N N . VAL A 1 79 ? 42.621 -24.940 9.834 1.00 56.12 79 VAL A N 1
ATOM 621 C CA . VAL A 1 79 ? 42.542 -26.097 8.927 1.00 56.12 79 VAL A CA 1
ATOM 622 C C . VAL A 1 79 ? 42.182 -27.370 9.694 1.00 56.12 79 VAL A C 1
ATOM 624 O O . VAL A 1 79 ? 41.324 -28.132 9.246 1.00 56.12 79 VAL A O 1
ATOM 627 N N . MET A 1 80 ? 42.774 -27.586 10.868 1.00 57.09 80 MET A N 1
ATOM 628 C CA . MET A 1 80 ? 42.493 -28.734 11.726 1.00 57.09 80 MET A CA 1
ATOM 629 C C . MET A 1 80 ? 41.050 -28.710 12.239 1.00 57.09 80 MET A C 1
ATOM 631 O O . MET A 1 80 ? 40.355 -29.712 12.112 1.00 57.09 80 MET A O 1
ATOM 635 N N . GLN A 1 81 ? 40.556 -27.563 12.718 1.00 54.97 81 GLN A N 1
ATOM 636 C CA . GLN A 1 81 ? 39.155 -27.394 13.132 1.00 54.97 81 GLN A CA 1
ATOM 637 C C . GLN A 1 81 ? 38.181 -27.636 11.973 1.00 54.97 81 GLN A C 1
ATOM 639 O O . GLN A 1 81 ? 37.141 -28.269 12.154 1.00 54.97 81 GLN A O 1
ATOM 644 N N . PHE A 1 82 ? 38.514 -27.167 10.767 1.00 52.22 82 PHE A N 1
ATOM 645 C CA . PHE A 1 82 ? 37.708 -27.423 9.576 1.00 52.22 82 PHE A CA 1
ATOM 646 C C . PHE A 1 82 ? 37.671 -28.914 9.222 1.00 52.22 82 PHE A C 1
ATOM 648 O O . PHE A 1 82 ? 36.599 -29.453 8.954 1.00 52.22 82 PHE A O 1
ATOM 655 N N . ASN A 1 83 ? 38.820 -29.592 9.257 1.00 47.81 83 ASN A N 1
ATOM 656 C CA . ASN A 1 83 ? 38.911 -31.024 8.978 1.00 47.81 83 ASN A CA 1
ATOM 657 C C . ASN A 1 83 ? 38.212 -31.862 10.053 1.00 47.81 83 ASN A C 1
ATOM 659 O O . ASN A 1 83 ? 37.485 -32.783 9.705 1.00 47.81 83 ASN A O 1
ATOM 663 N N . GLN A 1 84 ? 38.345 -31.511 11.331 1.00 48.56 84 GLN A N 1
ATOM 664 C CA . GLN A 1 84 ? 37.636 -32.164 12.431 1.00 48.56 84 GLN A CA 1
ATOM 665 C C . GLN A 1 84 ? 36.117 -32.036 12.262 1.00 48.56 84 GLN A C 1
ATOM 667 O O . GLN A 1 84 ? 35.405 -33.035 12.293 1.00 48.56 84 GLN A O 1
ATOM 672 N N . LYS A 1 85 ? 35.627 -30.831 11.956 1.00 49.78 85 LYS A N 1
ATOM 673 C CA . LYS A 1 85 ? 34.200 -30.575 11.717 1.00 49.78 85 LYS A CA 1
ATOM 674 C C . LYS A 1 85 ? 33.680 -31.256 10.449 1.00 49.78 85 LYS A C 1
ATOM 676 O O . LYS A 1 85 ? 32.524 -31.655 10.384 1.00 49.78 85 LYS A O 1
ATOM 681 N N . LYS A 1 86 ? 34.538 -31.417 9.438 1.00 41.25 86 LYS A N 1
ATOM 682 C CA . LYS A 1 86 ? 34.251 -32.205 8.234 1.00 41.25 86 LYS A CA 1
ATOM 683 C C . LYS A 1 86 ? 34.161 -33.703 8.549 1.00 41.25 86 LYS A C 1
ATOM 685 O O . LYS A 1 86 ? 33.270 -34.354 8.023 1.00 41.25 86 LYS A O 1
ATOM 690 N N . MET A 1 87 ? 35.030 -34.229 9.414 1.00 44.62 87 MET A N 1
ATOM 691 C CA . MET A 1 87 ? 34.989 -35.627 9.868 1.00 44.62 87 MET A CA 1
ATOM 692 C C . MET A 1 87 ? 33.755 -35.907 10.738 1.00 44.62 87 MET A C 1
ATOM 694 O O . MET A 1 87 ? 33.123 -36.941 10.570 1.00 44.62 87 MET A O 1
ATOM 698 N N . GLU A 1 88 ? 33.345 -34.963 11.590 1.00 46.41 88 GLU A N 1
ATOM 699 C CA . GLU A 1 88 ? 32.092 -35.043 12.364 1.00 46.41 88 GLU A CA 1
ATOM 700 C C . GLU A 1 88 ? 30.834 -35.061 11.473 1.00 46.41 88 GLU A C 1
ATOM 702 O O . GLU A 1 88 ? 29.810 -35.623 11.857 1.00 46.41 88 GLU A O 1
ATOM 707 N N . LEU A 1 89 ? 30.907 -34.471 10.274 1.00 45.44 89 LEU A N 1
ATOM 708 C CA . LEU A 1 89 ? 29.826 -34.452 9.279 1.00 45.44 89 LEU A CA 1
ATOM 709 C C . LEU A 1 89 ? 29.806 -35.692 8.367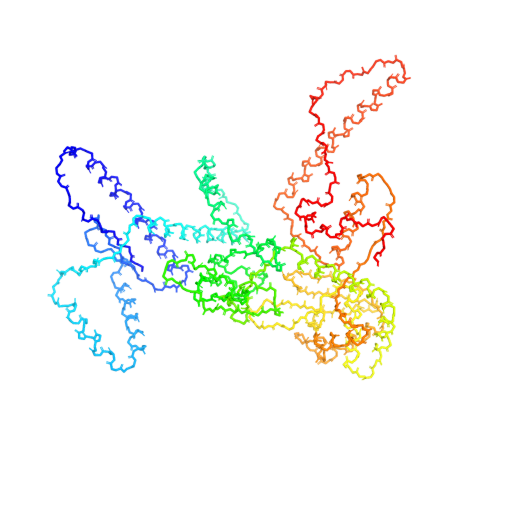 1.00 45.44 89 LEU A C 1
ATOM 711 O O . LEU A 1 89 ? 28.837 -35.883 7.633 1.00 45.44 89 LEU A O 1
ATOM 715 N N . CYS A 1 90 ? 30.848 -36.526 8.401 1.00 43.59 90 CYS A N 1
ATOM 716 C CA . CYS A 1 90 ? 30.974 -37.734 7.590 1.00 43.59 90 CYS A CA 1
ATOM 717 C C . CYS A 1 90 ? 30.805 -38.983 8.470 1.00 43.59 90 CYS A C 1
ATOM 719 O O . CYS A 1 90 ? 31.783 -39.586 8.904 1.00 43.59 90 CYS A O 1
ATOM 721 N N . THR A 1 91 ? 29.563 -39.400 8.727 1.00 39.84 91 THR A N 1
ATOM 722 C CA . THR A 1 91 ? 29.267 -40.708 9.330 1.00 39.84 91 THR A CA 1
ATOM 723 C C . THR A 1 91 ? 29.049 -41.772 8.248 1.00 39.84 91 THR A C 1
ATOM 725 O O . THR A 1 91 ? 28.130 -41.672 7.442 1.00 39.84 91 THR A O 1
ATOM 728 N N . GLY A 1 92 ? 29.874 -42.827 8.278 1.00 44.62 92 GLY A N 1
ATOM 729 C CA . GLY A 1 92 ? 29.690 -44.071 7.514 1.00 44.62 92 GLY A CA 1
ATOM 730 C C . GLY A 1 92 ? 30.400 -44.125 6.154 1.00 44.62 92 GLY A C 1
ATOM 731 O O . GLY A 1 92 ? 30.338 -43.161 5.406 1.00 44.62 92 GLY A O 1
ATOM 732 N N . GLU A 1 93 ? 31.075 -45.260 5.894 1.00 44.09 93 GLU A N 1
ATOM 733 C CA . GLU A 1 93 ? 31.656 -45.862 4.657 1.00 44.09 93 GLU A CA 1
ATOM 734 C C . GLU A 1 93 ? 32.343 -44.992 3.568 1.00 44.09 93 GLU A C 1
ATOM 736 O O . GLU A 1 93 ? 33.143 -45.509 2.786 1.00 44.09 93 GLU A O 1
ATOM 741 N N . GLU A 1 94 ? 32.129 -43.679 3.505 1.00 43.38 94 GLU A N 1
ATOM 742 C CA . GLU A 1 94 ? 32.828 -42.745 2.616 1.00 43.38 94 GLU A CA 1
ATOM 743 C C . GLU A 1 94 ? 34.184 -42.288 3.180 1.00 43.38 94 GLU A C 1
ATOM 745 O O . GLU A 1 94 ? 35.048 -41.854 2.416 1.00 43.38 94 GLU A O 1
ATOM 750 N N . ALA A 1 95 ? 34.411 -42.428 4.492 1.00 42.12 95 ALA A N 1
ATOM 751 C CA . ALA A 1 95 ? 35.647 -42.002 5.152 1.00 42.12 95 ALA A CA 1
ATOM 752 C C . ALA A 1 95 ? 36.884 -42.789 4.667 1.00 42.12 95 ALA A C 1
ATOM 754 O O . ALA A 1 95 ? 37.896 -42.176 4.328 1.00 42.12 95 ALA A O 1
ATOM 755 N N . GLU A 1 96 ? 36.787 -44.117 4.521 1.00 41.44 96 GLU A N 1
ATOM 756 C CA . GLU A 1 96 ? 37.897 -44.963 4.041 1.00 41.44 96 GLU A CA 1
ATOM 757 C C . GLU A 1 96 ? 38.259 -44.676 2.576 1.00 41.44 96 GLU A C 1
ATOM 759 O O . GLU A 1 96 ? 39.435 -44.577 2.224 1.00 41.44 96 GLU A O 1
ATOM 764 N N . LYS A 1 97 ? 37.256 -44.429 1.721 1.00 44.41 97 LYS A N 1
ATOM 765 C CA . LYS A 1 97 ? 37.474 -44.088 0.303 1.00 44.41 97 LYS A CA 1
ATOM 766 C C . LYS A 1 97 ? 38.099 -42.707 0.119 1.00 44.41 97 LYS A C 1
ATOM 768 O O . LYS A 1 97 ? 38.800 -42.483 -0.868 1.00 44.41 97 LYS A O 1
ATOM 773 N N . VAL A 1 98 ? 37.842 -41.768 1.031 1.00 40.62 98 VAL A N 1
ATOM 774 C CA . VAL A 1 98 ? 38.469 -40.439 1.017 1.00 40.62 98 VAL A CA 1
ATOM 775 C C . VAL A 1 98 ? 39.902 -40.511 1.549 1.00 40.62 98 VAL A C 1
ATOM 777 O O . VAL A 1 98 ? 40.778 -39.867 0.970 1.00 40.62 98 VAL A O 1
ATOM 780 N N . GLU A 1 99 ? 40.168 -41.328 2.569 1.00 39.78 99 GLU A N 1
ATOM 781 C CA . GLU A 1 99 ? 41.505 -41.474 3.155 1.00 39.78 99 GLU A CA 1
ATOM 782 C C . GLU A 1 99 ? 42.480 -42.217 2.222 1.00 39.78 99 GLU A C 1
ATOM 784 O O . GLU A 1 99 ? 43.624 -41.789 2.056 1.00 39.78 99 GLU A O 1
ATOM 789 N N . GLU A 1 100 ? 42.024 -43.257 1.515 1.00 39.44 100 GLU A N 1
ATOM 790 C CA . GLU A 1 100 ? 42.835 -43.995 0.533 1.00 39.44 100 GLU A CA 1
ATOM 791 C C . GLU A 1 100 ? 43.147 -43.138 -0.712 1.00 39.44 100 GLU A C 1
ATOM 793 O O . GLU A 1 100 ? 44.272 -43.128 -1.227 1.00 39.44 100 GLU A O 1
ATOM 798 N N . LYS A 1 101 ? 42.189 -42.301 -1.134 1.00 37.84 101 LYS A N 1
ATOM 799 C CA . LYS A 1 101 ? 42.363 -41.344 -2.238 1.00 37.84 101 LYS A CA 1
ATOM 800 C C . LYS A 1 101 ? 43.234 -40.148 -1.834 1.00 37.84 101 LYS A C 1
ATOM 802 O O . LYS A 1 101 ? 43.987 -39.644 -2.661 1.00 37.84 101 LYS A O 1
ATOM 807 N N . GLN A 1 102 ? 43.211 -39.729 -0.565 1.00 34.56 102 GLN A N 1
ATOM 808 C CA . GLN A 1 102 ? 44.126 -38.710 -0.039 1.00 34.56 102 GLN A CA 1
ATOM 809 C C . GLN A 1 102 ? 45.546 -39.247 0.192 1.00 34.56 102 GLN A C 1
ATOM 811 O O . GLN A 1 102 ? 46.487 -38.546 -0.169 1.00 34.56 102 GLN A O 1
ATOM 816 N N . ARG A 1 103 ? 45.747 -40.482 0.679 1.00 33.91 103 ARG A N 1
ATOM 817 C CA . ARG A 1 103 ? 47.097 -41.090 0.754 1.00 33.91 103 ARG A CA 1
ATOM 818 C C . ARG A 1 103 ? 47.725 -41.279 -0.627 1.00 33.91 103 ARG A C 1
ATOM 820 O O . ARG A 1 103 ? 48.926 -41.079 -0.775 1.00 33.91 103 ARG A O 1
ATOM 827 N N . SER A 1 104 ? 46.916 -41.574 -1.646 1.00 35.75 104 SER A N 1
ATOM 828 C CA . SER A 1 104 ? 47.348 -41.599 -3.051 1.00 35.75 104 SER A CA 1
ATOM 829 C C . SER A 1 104 ? 47.710 -40.207 -3.599 1.00 35.75 104 SER A C 1
ATOM 831 O O . SER A 1 104 ? 48.614 -40.101 -4.428 1.00 35.75 104 SER A O 1
ATOM 833 N N . CYS A 1 105 ? 47.050 -39.137 -3.138 1.00 31.36 105 CYS A N 1
ATOM 834 C CA . CYS A 1 105 ? 47.329 -37.761 -3.567 1.00 31.36 105 CYS A CA 1
ATOM 835 C C . CYS A 1 105 ? 48.434 -37.049 -2.763 1.00 31.36 105 CYS A C 1
ATOM 837 O O . CYS A 1 105 ? 48.982 -36.064 -3.254 1.00 31.36 105 CYS A O 1
ATOM 839 N N . PHE A 1 106 ? 48.772 -37.529 -1.564 1.00 31.75 106 PHE A N 1
ATOM 840 C CA . PHE A 1 106 ? 49.764 -36.926 -0.662 1.00 31.75 106 PHE A CA 1
ATOM 841 C C . PHE A 1 106 ? 50.903 -37.894 -0.302 1.00 31.75 106 PHE A C 1
ATOM 843 O O . PHE A 1 106 ? 51.407 -37.896 0.820 1.00 31.75 106 PHE A O 1
ATOM 850 N N . GLY A 1 107 ? 51.328 -38.718 -1.264 1.00 27.91 107 GLY A N 1
ATOM 851 C CA . GLY A 1 107 ? 52.549 -39.512 -1.146 1.00 27.91 107 GLY A CA 1
ATOM 852 C C . GLY A 1 107 ? 53.778 -38.621 -0.931 1.00 27.91 107 GLY A C 1
ATOM 853 O O . GLY A 1 107 ? 53.975 -37.639 -1.643 1.00 27.91 107 GLY A O 1
ATOM 854 N N . ASN A 1 108 ? 54.575 -38.984 0.076 1.00 35.75 108 ASN A N 1
ATOM 855 C CA . ASN A 1 108 ? 55.774 -38.306 0.571 1.00 35.75 108 ASN A CA 1
ATOM 856 C C . ASN A 1 108 ? 56.625 -37.629 -0.514 1.00 35.75 108 ASN A C 1
ATOM 858 O O . ASN A 1 108 ? 57.262 -38.291 -1.331 1.00 35.75 108 ASN A O 1
ATOM 862 N N . GLY A 1 109 ? 56.713 -36.302 -0.439 1.00 29.22 109 GLY A N 1
ATOM 863 C CA . GLY A 1 109 ? 57.645 -35.506 -1.229 1.00 29.22 109 GLY A CA 1
ATOM 864 C C . GLY A 1 109 ? 57.002 -34.224 -1.731 1.00 29.22 109 GLY A C 1
ATOM 865 O O . GLY A 1 109 ? 56.054 -34.251 -2.506 1.00 29.22 109 GLY A O 1
ATOM 866 N N . TYR A 1 110 ? 57.540 -33.087 -1.296 1.00 33.88 110 TYR A N 1
ATOM 867 C CA . TYR A 1 110 ? 57.233 -31.761 -1.826 1.00 33.88 110 TYR A CA 1
ATOM 868 C C . TYR A 1 110 ? 57.290 -31.762 -3.369 1.00 33.88 110 TYR A C 1
ATOM 870 O O . TYR A 1 110 ? 58.367 -31.709 -3.958 1.00 33.88 110 TYR A O 1
ATOM 878 N N . GLY A 1 111 ? 56.128 -31.841 -4.028 1.00 27.94 111 GLY A N 1
ATOM 879 C CA . GLY A 1 111 ? 56.037 -32.054 -5.474 1.00 27.94 111 GLY A CA 1
ATOM 880 C C . GLY A 1 111 ? 54.636 -31.821 -6.051 1.00 27.94 111 GLY A C 1
ATOM 881 O O . GLY A 1 111 ? 53.956 -32.757 -6.435 1.00 27.94 111 GLY A O 1
ATOM 882 N N . ASN A 1 112 ? 54.224 -30.551 -6.101 1.00 30.25 112 ASN A N 1
ATOM 883 C CA . ASN A 1 112 ? 53.258 -29.915 -7.017 1.00 30.25 112 ASN A CA 1
ATOM 884 C C . ASN A 1 112 ? 52.126 -30.786 -7.651 1.00 30.25 112 ASN A C 1
ATOM 886 O O . ASN A 1 112 ? 52.352 -31.406 -8.696 1.00 30.25 112 ASN A O 1
ATOM 890 N N . PRO A 1 113 ? 50.872 -30.744 -7.147 1.00 29.08 113 PRO A N 1
ATOM 891 C CA . PRO A 1 113 ? 49.728 -31.298 -7.865 1.00 29.08 113 PRO A CA 1
ATOM 892 C C . PRO A 1 113 ? 49.275 -30.332 -8.974 1.00 29.08 113 PRO A C 1
ATOM 894 O O . PRO A 1 113 ? 48.913 -29.181 -8.724 1.00 29.08 113 PRO A O 1
ATOM 897 N N . LYS A 1 114 ? 49.298 -30.803 -10.227 1.00 28.27 114 LYS A N 1
ATOM 898 C CA . LYS A 1 114 ? 48.783 -30.073 -11.395 1.00 28.27 114 LYS A CA 1
ATOM 899 C C . LYS A 1 114 ? 47.270 -29.864 -11.273 1.00 28.27 114 LYS A C 1
ATOM 901 O O . LYS A 1 114 ? 46.491 -30.774 -11.538 1.00 28.27 114 LYS A O 1
ATOM 906 N N . PHE A 1 115 ? 46.863 -28.644 -10.935 1.00 28.41 115 PHE A N 1
ATOM 907 C CA . PHE A 1 115 ? 45.514 -28.137 -11.189 1.00 28.41 115 PHE A CA 1
ATOM 908 C C . PHE A 1 115 ? 45.450 -27.576 -12.616 1.00 28.41 115 PHE A C 1
ATOM 910 O O . PHE A 1 115 ? 45.563 -26.369 -12.836 1.00 28.41 115 PHE A O 1
ATOM 917 N N . ASP A 1 116 ? 45.302 -28.458 -13.600 1.00 27.30 116 ASP A N 1
ATOM 918 C CA . ASP A 1 116 ? 45.005 -28.059 -14.974 1.00 27.30 116 ASP A CA 1
ATOM 919 C C . ASP A 1 116 ? 43.483 -27.926 -15.125 1.00 27.30 116 ASP A C 1
ATOM 921 O O . ASP A 1 116 ? 42.784 -28.930 -15.238 1.00 27.30 116 ASP A O 1
ATOM 9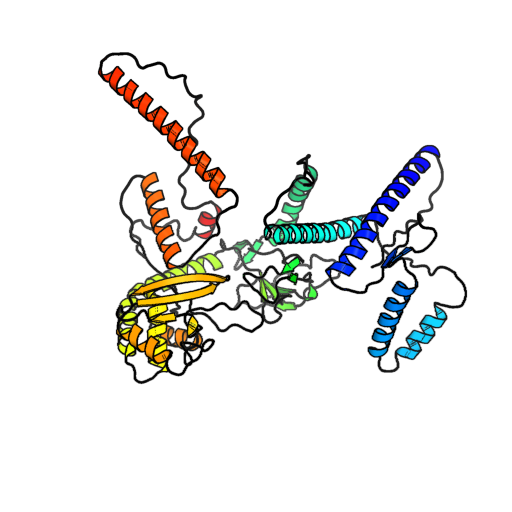25 N N . ASN A 1 117 ? 42.990 -26.681 -15.035 1.00 34.59 117 ASN A N 1
ATOM 926 C CA . ASN A 1 117 ? 41.801 -26.101 -15.693 1.00 34.59 117 ASN A CA 1
ATOM 927 C C . ASN A 1 117 ? 41.106 -25.085 -14.774 1.00 34.59 117 ASN A C 1
ATOM 929 O O . ASN A 1 117 ? 40.273 -25.494 -13.976 1.00 34.59 117 ASN A O 1
ATOM 933 N N . LEU A 1 118 ? 41.401 -23.780 -14.905 1.00 30.47 118 LEU A N 1
ATOM 934 C CA . LEU A 1 118 ? 40.447 -22.682 -14.641 1.00 30.47 118 LEU A CA 1
ATOM 935 C C . LEU A 1 118 ? 41.016 -21.285 -15.001 1.00 30.47 118 LEU A C 1
ATOM 937 O O . LEU A 1 118 ? 42.078 -20.889 -14.531 1.00 30.47 118 LEU A O 1
ATOM 941 N N . CYS A 1 119 ? 40.192 -20.554 -15.765 1.00 30.47 119 CYS A N 1
ATOM 942 C CA . CYS A 1 119 ? 40.027 -19.094 -15.891 1.00 30.47 119 CYS A CA 1
ATOM 943 C C . CYS A 1 119 ? 40.986 -18.224 -16.739 1.00 30.47 119 CYS A C 1
ATOM 945 O O . CYS A 1 119 ? 42.185 -18.121 -16.511 1.00 30.47 119 CYS A O 1
ATOM 947 N N . THR A 1 120 ? 40.364 -17.493 -17.677 1.00 33.88 120 THR A N 1
ATOM 948 C CA . THR A 1 120 ? 40.894 -16.361 -18.457 1.00 33.88 120 THR A CA 1
ATOM 949 C C . THR A 1 120 ? 40.750 -15.028 -17.700 1.00 33.88 120 THR A C 1
ATOM 951 O O . THR A 1 120 ? 39.971 -14.910 -16.752 1.00 33.88 120 THR A O 1
ATOM 954 N N . VAL A 1 121 ? 41.466 -13.990 -18.157 1.00 31.36 121 VAL A N 1
ATOM 955 C CA . VAL A 1 121 ? 41.509 -12.619 -17.590 1.00 31.36 121 VAL A CA 1
ATOM 956 C C . VAL A 1 121 ? 40.120 -11.980 -17.390 1.00 31.36 121 VAL A C 1
ATOM 958 O O . VAL A 1 121 ? 39.930 -11.227 -16.437 1.00 31.36 121 VAL A O 1
ATOM 961 N N . GLU A 1 122 ? 39.127 -12.334 -18.210 1.00 33.38 122 GLU A N 1
ATOM 962 C CA . GLU A 1 122 ? 37.734 -11.857 -18.099 1.00 33.38 122 GLU A CA 1
ATOM 963 C C . GLU A 1 122 ? 37.024 -12.338 -16.822 1.00 33.38 122 GLU A C 1
ATOM 965 O O . GLU A 1 122 ? 36.133 -11.668 -16.297 1.00 33.38 122 GLU A O 1
ATOM 970 N N . SER A 1 123 ? 37.441 -13.484 -16.276 1.00 34.09 123 SER A N 1
ATOM 971 C CA . SER A 1 123 ? 36.869 -14.038 -15.042 1.00 34.09 123 SER A CA 1
ATOM 972 C C . SER A 1 123 ? 37.308 -13.241 -13.810 1.00 34.09 123 SER A C 1
ATOM 974 O O . SER A 1 123 ? 36.527 -13.060 -12.878 1.00 34.09 123 SER A O 1
ATOM 976 N N . LEU A 1 124 ? 38.532 -12.701 -13.825 1.00 33.88 124 LEU A N 1
ATOM 977 C CA . LEU A 1 124 ? 39.075 -11.881 -12.739 1.00 33.88 124 LEU A CA 1
ATOM 978 C C . LEU A 1 124 ? 38.440 -10.493 -12.693 1.00 33.88 124 LEU A C 1
ATOM 980 O O . LEU A 1 124 ? 38.105 -10.026 -11.613 1.00 33.88 124 LEU A O 1
ATOM 984 N N . THR A 1 125 ? 38.186 -9.871 -13.846 1.00 38.97 125 THR A N 1
ATOM 985 C CA . THR A 1 125 ? 37.514 -8.559 -13.912 1.00 38.97 125 THR A CA 1
ATOM 986 C C . THR A 1 125 ? 36.069 -8.638 -13.422 1.00 38.97 125 THR A C 1
ATOM 988 O O . THR A 1 125 ? 35.547 -7.691 -12.837 1.00 38.97 125 THR A O 1
ATOM 991 N N . LYS A 1 126 ? 35.414 -9.782 -13.644 1.00 39.47 126 LYS A N 1
ATOM 992 C CA . LYS A 1 126 ? 34.057 -10.053 -13.161 1.00 39.47 126 LYS A CA 1
ATOM 993 C C . LYS A 1 126 ? 34.018 -10.238 -11.642 1.00 39.47 126 LYS A C 1
ATOM 995 O O . LYS A 1 126 ? 33.161 -9.659 -10.986 1.00 39.47 126 LYS A O 1
ATOM 1000 N N . ILE A 1 127 ? 34.979 -10.979 -11.088 1.00 39.59 127 ILE A N 1
ATOM 1001 C CA . ILE A 1 127 ? 35.121 -11.164 -9.636 1.00 39.59 127 ILE A CA 1
ATOM 1002 C C . ILE A 1 127 ? 35.523 -9.846 -8.953 1.00 39.59 127 ILE A C 1
ATOM 1004 O O . ILE A 1 127 ? 34.979 -9.525 -7.900 1.00 39.59 127 ILE A O 1
ATOM 1008 N N . GLU A 1 128 ? 36.419 -9.058 -9.559 1.00 41.44 128 GLU A N 1
ATOM 1009 C CA . GLU A 1 128 ? 36.796 -7.722 -9.077 1.00 41.44 128 GLU A CA 1
ATOM 1010 C C . GLU A 1 128 ? 35.575 -6.793 -9.021 1.00 41.44 128 GLU A C 1
ATOM 1012 O O . GLU A 1 128 ? 35.324 -6.244 -7.956 1.00 41.44 128 GLU A O 1
ATOM 1017 N N . ARG A 1 129 ? 34.736 -6.718 -10.071 1.00 46.94 129 ARG A N 1
ATOM 1018 C CA . ARG A 1 129 ? 33.488 -5.919 -10.056 1.00 46.94 129 ARG A CA 1
ATOM 1019 C C . ARG A 1 129 ? 32.484 -6.367 -8.997 1.00 46.94 129 ARG A C 1
ATOM 1021 O O . ARG A 1 129 ? 31.892 -5.526 -8.318 1.00 46.94 129 ARG A O 1
ATOM 1028 N N . ASP A 1 130 ? 32.281 -7.676 -8.865 1.00 42.03 130 ASP A N 1
ATOM 1029 C CA . ASP A 1 130 ? 31.337 -8.223 -7.889 1.00 42.03 130 ASP A CA 1
ATOM 1030 C C . ASP A 1 130 ? 31.799 -7.889 -6.458 1.00 42.03 130 ASP A C 1
ATOM 1032 O O . ASP A 1 130 ? 30.991 -7.468 -5.627 1.00 42.03 130 ASP A O 1
ATOM 1036 N N . LEU A 1 131 ? 33.109 -7.964 -6.195 1.00 42.78 131 LEU A N 1
ATOM 1037 C CA . LEU A 1 131 ? 33.711 -7.563 -4.924 1.00 42.78 131 LEU A CA 1
ATOM 1038 C C . LEU A 1 131 ? 33.718 -6.039 -4.721 1.00 42.78 131 LEU A C 1
ATOM 1040 O O . LEU A 1 131 ? 33.431 -5.589 -3.614 1.00 42.78 131 LEU A O 1
ATOM 1044 N N . GLU A 1 132 ? 33.992 -5.236 -5.752 1.00 44.41 132 GLU A N 1
ATOM 1045 C CA . GLU A 1 132 ? 33.966 -3.764 -5.704 1.00 44.41 132 GLU A CA 1
ATOM 1046 C C . GLU A 1 132 ? 32.592 -3.258 -5.254 1.00 44.41 132 GLU A C 1
ATOM 1048 O O . GLU A 1 132 ? 32.502 -2.387 -4.390 1.00 44.41 132 GLU A O 1
ATOM 1053 N N . SER A 1 133 ? 31.516 -3.865 -5.770 1.00 43.22 133 SER A N 1
ATOM 1054 C CA . SER A 1 133 ? 30.144 -3.517 -5.384 1.00 43.22 133 SER A CA 1
ATOM 1055 C C . SER A 1 133 ? 29.874 -3.782 -3.897 1.00 43.22 133 SER A C 1
ATOM 1057 O O . SER A 1 133 ? 29.228 -2.981 -3.221 1.00 43.22 133 SER A O 1
ATOM 1059 N N . ILE A 1 134 ? 30.429 -4.873 -3.361 1.00 42.69 134 ILE A N 1
ATOM 1060 C CA . ILE A 1 134 ? 30.309 -5.245 -1.949 1.00 42.69 134 ILE A CA 1
ATOM 1061 C C . ILE A 1 134 ? 31.150 -4.298 -1.079 1.00 42.69 134 ILE A C 1
ATOM 1063 O O . ILE A 1 134 ? 30.675 -3.843 -0.040 1.00 42.69 134 ILE A O 1
ATOM 1067 N N . PHE A 1 135 ? 32.355 -3.924 -1.522 1.00 43.72 135 PHE A N 1
ATOM 1068 C CA . PHE A 1 135 ? 33.228 -2.981 -0.814 1.00 43.72 135 PHE A CA 1
ATOM 1069 C C . PHE A 1 135 ? 32.657 -1.557 -0.753 1.00 43.72 135 PHE A C 1
ATOM 1071 O O . PHE A 1 135 ? 32.728 -0.928 0.303 1.00 43.72 135 PHE A O 1
ATOM 1078 N N . VAL A 1 136 ? 32.044 -1.059 -1.835 1.00 45.88 136 VAL A N 1
ATOM 1079 C CA . VAL A 1 136 ? 31.368 0.254 -1.850 1.00 45.88 136 VAL A CA 1
ATOM 1080 C C . VAL A 1 136 ? 30.204 0.272 -0.856 1.00 45.88 136 VAL A C 1
ATOM 1082 O O . VAL A 1 136 ? 30.076 1.215 -0.078 1.00 45.88 136 VAL A O 1
ATOM 1085 N N . MET A 1 137 ? 29.414 -0.804 -0.797 1.00 45.38 137 MET A N 1
ATOM 1086 C CA . MET A 1 137 ? 28.301 -0.918 0.153 1.00 45.38 137 MET A CA 1
ATOM 1087 C C . MET A 1 137 ? 28.762 -0.986 1.619 1.00 45.38 137 MET A C 1
ATOM 1089 O O . MET A 1 137 ? 28.111 -0.408 2.492 1.00 45.38 137 MET A O 1
ATOM 1093 N N . ILE A 1 138 ? 29.881 -1.660 1.905 1.00 43.19 138 ILE A N 1
ATOM 1094 C CA . ILE A 1 138 ? 30.466 -1.711 3.257 1.00 43.19 138 ILE A CA 1
ATOM 1095 C C . ILE A 1 138 ? 31.001 -0.331 3.663 1.00 43.19 138 ILE A C 1
ATOM 1097 O O . ILE A 1 138 ? 30.737 0.119 4.775 1.00 43.19 138 ILE A O 1
ATOM 1101 N N . SER A 1 139 ? 31.667 0.383 2.752 1.00 43.16 139 SER A N 1
ATOM 1102 C CA . SER A 1 139 ? 32.161 1.743 3.006 1.00 43.16 139 SER A CA 1
ATOM 1103 C C . SER A 1 139 ? 31.019 2.750 3.226 1.00 43.16 139 SER A C 1
ATOM 1105 O O . SER A 1 139 ? 31.084 3.591 4.123 1.00 43.16 139 SER A O 1
ATOM 1107 N N . GLU A 1 140 ? 29.911 2.631 2.487 1.00 44.59 140 GLU A N 1
ATOM 1108 C CA . GLU A 1 140 ? 28.701 3.431 2.721 1.00 44.59 140 GLU A CA 1
ATOM 1109 C C . GLU A 1 140 ? 28.053 3.144 4.084 1.00 44.59 140 GLU A C 1
ATOM 1111 O O . GLU A 1 140 ? 27.546 4.071 4.720 1.00 44.59 140 GLU A O 1
ATOM 1116 N N . ARG A 1 141 ? 28.083 1.888 4.551 1.00 45.78 141 ARG A N 1
ATOM 1117 C CA . ARG A 1 141 ? 27.621 1.493 5.893 1.00 45.78 141 ARG A CA 1
ATOM 1118 C C . ARG A 1 141 ? 28.526 2.078 6.979 1.00 45.78 141 ARG A C 1
ATOM 1120 O O . ARG A 1 141 ? 28.020 2.602 7.964 1.00 45.78 141 ARG A O 1
ATOM 1127 N N . GLU A 1 142 ? 29.840 2.042 6.782 1.00 43.41 142 GLU A N 1
ATOM 1128 C CA . GLU A 1 142 ? 30.825 2.617 7.703 1.00 43.41 142 GLU A CA 1
ATOM 1129 C C . GLU A 1 142 ? 30.638 4.138 7.850 1.00 43.41 142 GLU A C 1
ATOM 1131 O O . GLU A 1 142 ? 30.630 4.661 8.961 1.00 43.41 142 GLU A O 1
ATOM 1136 N N . ASN A 1 143 ? 30.373 4.840 6.745 1.00 46.50 143 ASN A N 1
ATOM 1137 C CA . ASN A 1 143 ? 30.065 6.273 6.752 1.00 46.50 143 ASN A CA 1
ATOM 1138 C C . ASN A 1 143 ? 28.719 6.596 7.422 1.00 46.50 143 ASN A C 1
ATOM 1140 O O . ASN A 1 143 ? 28.573 7.655 8.025 1.00 46.50 143 ASN A O 1
ATOM 1144 N N . GLN A 1 144 ? 27.735 5.696 7.335 1.00 44.03 144 GLN A N 1
ATOM 1145 C CA . GLN A 1 144 ? 26.445 5.845 8.020 1.00 44.03 144 GLN A CA 1
ATOM 1146 C C . GLN A 1 144 ? 26.555 5.596 9.528 1.00 44.03 144 GLN A C 1
ATOM 1148 O O . GLN A 1 144 ? 25.894 6.285 10.296 1.00 44.03 144 GLN A O 1
ATOM 1153 N N . LEU A 1 145 ? 27.409 4.660 9.952 1.00 43.12 145 LEU A N 1
ATOM 1154 C CA . LEU A 1 145 ? 27.682 4.388 11.366 1.00 43.12 145 LEU A CA 1
ATOM 1155 C C . LEU A 1 145 ? 28.524 5.503 12.005 1.00 43.12 145 LEU A C 1
ATOM 1157 O O . LEU A 1 145 ? 28.242 5.913 13.124 1.00 43.12 145 LEU A O 1
ATOM 1161 N N . LYS A 1 146 ? 29.494 6.066 11.271 1.00 46.16 146 LYS A N 1
ATOM 1162 C CA . LYS A 1 146 ? 30.290 7.228 11.710 1.00 46.16 146 LYS A CA 1
ATOM 1163 C C . LYS A 1 146 ? 29.491 8.536 11.766 1.00 46.16 146 LYS A C 1
ATOM 1165 O O . LYS A 1 146 ? 29.879 9.448 12.480 1.00 46.16 146 LYS A O 1
ATOM 1170 N N . ALA A 1 147 ? 28.370 8.637 11.048 1.00 45.75 147 ALA A N 1
ATOM 1171 C CA . ALA A 1 147 ? 27.480 9.802 11.097 1.00 45.75 147 ALA A CA 1
ATOM 1172 C C . ALA A 1 147 ? 26.615 9.876 12.377 1.00 45.75 147 ALA A C 1
ATOM 1174 O O . ALA A 1 147 ? 25.857 10.832 12.530 1.00 45.75 147 ALA A O 1
ATOM 1175 N N . GLY A 1 148 ? 26.716 8.882 13.271 1.00 43.50 148 GLY A N 1
ATOM 1176 C CA . GLY A 1 148 ? 26.043 8.843 14.572 1.00 43.50 148 GLY A CA 1
ATOM 1177 C C . GLY A 1 148 ? 26.830 9.444 15.743 1.00 43.50 148 GLY A C 1
ATOM 1178 O O . GLY A 1 148 ? 26.266 9.536 16.825 1.00 43.50 148 GLY A O 1
ATOM 1179 N N . ASP A 1 149 ? 28.078 9.883 15.541 1.00 32.38 149 ASP A N 1
ATOM 1180 C CA . ASP A 1 149 ? 28.885 10.555 16.568 1.00 32.38 149 ASP A CA 1
ATOM 1181 C C . ASP A 1 149 ? 29.389 11.906 16.046 1.00 32.38 149 ASP A C 1
ATOM 1183 O O . ASP A 1 149 ? 30.022 12.012 14.991 1.00 32.38 149 ASP A O 1
ATOM 1187 N N . VAL A 1 150 ? 29.086 12.976 16.779 1.00 35.72 150 VAL A N 1
ATOM 1188 C CA . VAL A 1 150 ? 29.558 14.326 16.465 1.00 35.72 150 VAL A CA 1
ATOM 1189 C C . VAL A 1 150 ? 31.028 14.436 16.861 1.00 35.72 150 VAL A C 1
ATOM 1191 O O . VAL A 1 150 ? 31.350 14.525 18.038 1.00 35.72 150 VAL A O 1
ATOM 1194 N N . THR A 1 151 ? 31.924 14.481 15.874 1.00 29.89 151 THR A N 1
ATOM 1195 C CA . THR A 1 151 ? 33.075 15.408 15.797 1.00 29.89 151 THR A CA 1
ATOM 1196 C C . THR A 1 151 ? 33.784 15.241 14.449 1.00 29.89 151 THR A C 1
ATOM 1198 O O . THR A 1 151 ? 34.170 14.153 14.039 1.00 29.89 151 THR A O 1
ATOM 1201 N N . SER A 1 152 ? 33.942 16.347 13.720 1.00 28.92 152 SER A N 1
ATOM 1202 C CA . SER A 1 152 ? 34.819 16.425 12.538 1.00 28.92 152 SER A CA 1
ATOM 1203 C C . SER A 1 152 ? 36.286 16.413 13.008 1.00 28.92 152 SER A C 1
ATOM 1205 O O . SER A 1 152 ? 36.548 16.989 14.064 1.00 28.92 152 SER A O 1
ATOM 1207 N N . PRO A 1 153 ? 37.251 15.837 12.257 1.00 35.06 153 PRO A N 1
ATOM 1208 C CA . PRO A 1 153 ? 37.737 16.527 11.060 1.00 35.06 153 PRO A CA 1
ATOM 1209 C C . PRO A 1 153 ? 38.114 15.640 9.852 1.00 35.06 153 PRO A C 1
ATOM 1211 O O . PRO A 1 153 ? 38.761 14.609 9.962 1.00 35.06 153 PRO A O 1
ATOM 1214 N N . SER A 1 154 ? 37.763 16.182 8.681 1.00 29.78 154 SER A N 1
ATOM 1215 C CA . SER A 1 154 ? 38.590 16.366 7.477 1.00 29.78 154 SER A CA 1
ATOM 1216 C C . SER A 1 154 ? 39.347 15.194 6.821 1.00 29.78 154 SER A C 1
ATOM 1218 O O . SER A 1 154 ? 40.282 14.613 7.360 1.00 29.78 154 SER A O 1
ATOM 1220 N N . SER A 1 155 ? 39.053 15.079 5.518 1.00 32.66 155 SER A N 1
ATOM 1221 C CA . SER A 1 155 ? 39.912 14.654 4.400 1.00 32.66 155 SER A CA 1
ATOM 1222 C C . SER A 1 155 ? 40.323 13.184 4.303 1.00 32.66 155 SER A C 1
ATOM 1224 O O . SER A 1 155 ? 41.463 12.838 4.580 1.00 32.66 155 SER A O 1
ATOM 1226 N N . TYR A 1 156 ? 39.437 12.362 3.733 1.00 28.25 156 TYR A N 1
ATOM 1227 C CA . TYR A 1 156 ? 39.792 11.481 2.608 1.00 28.25 156 TYR A CA 1
ATOM 1228 C C . TYR A 1 156 ? 38.509 11.066 1.865 1.00 28.25 156 TYR A C 1
ATOM 1230 O O . TYR A 1 156 ? 37.864 10.076 2.188 1.00 28.25 156 TYR A O 1
ATOM 1238 N N . SER A 1 157 ? 38.105 11.866 0.879 1.00 25.73 157 SER A N 1
ATOM 1239 C CA . SER A 1 157 ? 37.170 11.427 -0.159 1.00 25.73 157 SER A CA 1
ATOM 1240 C C . SER A 1 157 ? 38.032 11.084 -1.370 1.00 25.73 157 SER A C 1
ATOM 1242 O O . SER A 1 157 ? 38.721 11.984 -1.859 1.00 25.73 157 SER A O 1
ATOM 1244 N N . PRO A 1 158 ? 38.070 9.835 -1.869 1.00 30.69 158 PRO A N 1
ATOM 1245 C CA . PRO A 1 158 ? 38.594 9.617 -3.201 1.00 30.69 158 PRO A CA 1
ATOM 1246 C C . PRO A 1 158 ? 37.632 10.336 -4.142 1.00 30.69 158 PRO A C 1
ATOM 1248 O O . PRO A 1 158 ? 36.463 9.963 -4.252 1.00 30.69 158 PRO A O 1
ATOM 1251 N N . ASN A 1 159 ? 38.120 11.399 -4.778 1.00 25.44 159 ASN A N 1
ATOM 1252 C CA . ASN A 1 159 ? 37.488 11.980 -5.949 1.00 25.44 159 ASN A CA 1
ATOM 1253 C C . ASN A 1 159 ? 37.105 10.836 -6.894 1.00 25.44 159 ASN A C 1
ATOM 1255 O O . ASN A 1 159 ? 37.967 10.238 -7.539 1.00 25.44 159 ASN A O 1
ATOM 1259 N N . CYS A 1 160 ? 35.808 10.545 -6.998 1.00 29.28 160 CYS A N 1
ATOM 1260 C CA . CYS A 1 160 ? 35.262 9.987 -8.221 1.00 29.28 160 CYS A CA 1
ATOM 1261 C C . CYS A 1 160 ? 35.319 11.117 -9.252 1.00 29.28 160 CYS A C 1
ATOM 1263 O O . CYS A 1 160 ? 34.340 11.811 -9.520 1.00 29.28 160 CYS A O 1
ATOM 1265 N N . ASP A 1 161 ? 36.532 11.352 -9.757 1.00 29.34 161 ASP A N 1
ATOM 1266 C CA . ASP A 1 161 ? 36.770 12.163 -10.934 1.00 29.34 161 ASP A CA 1
ATOM 1267 C C . ASP A 1 161 ? 35.815 11.652 -12.011 1.00 29.34 161 ASP A C 1
ATOM 1269 O O . ASP A 1 161 ? 35.960 10.548 -12.538 1.00 29.34 161 ASP A O 1
ATOM 1273 N N . GLN A 1 162 ? 34.824 12.480 -12.335 1.00 39.34 162 GLN A N 1
ATOM 1274 C CA . GLN A 1 162 ? 34.126 12.433 -13.604 1.00 39.34 162 GLN A CA 1
ATOM 1275 C C . GLN A 1 162 ? 35.168 12.660 -14.703 1.00 39.34 162 GLN A C 1
ATOM 1277 O O . GLN A 1 162 ? 35.367 13.774 -15.181 1.00 39.34 162 GLN A O 1
ATOM 1282 N N . LYS A 1 163 ? 35.870 11.599 -15.092 1.00 32.38 163 LYS A N 1
ATOM 1283 C CA . LYS A 1 163 ? 36.710 11.562 -16.283 1.00 32.38 163 LYS A CA 1
ATOM 1284 C C . LYS A 1 163 ? 36.131 10.520 -17.227 1.00 32.38 163 LYS A C 1
ATOM 1286 O O . LYS A 1 163 ? 36.360 9.330 -17.081 1.00 32.38 163 LYS A O 1
ATOM 1291 N N . ASN A 1 164 ? 35.354 11.040 -18.177 1.00 40.53 164 ASN A N 1
ATOM 1292 C CA . ASN A 1 164 ? 35.033 10.466 -19.480 1.00 40.53 164 ASN A CA 1
ATOM 1293 C C . ASN A 1 164 ? 34.710 8.971 -19.512 1.00 40.53 164 ASN A C 1
ATOM 1295 O O . ASN A 1 164 ? 35.472 8.184 -20.067 1.00 40.53 164 ASN A O 1
ATOM 1299 N N . ASP A 1 165 ? 33.503 8.615 -19.075 1.00 41.72 165 ASP A N 1
ATOM 1300 C CA . ASP A 1 165 ? 32.917 7.351 -19.496 1.00 41.72 165 ASP A CA 1
ATOM 1301 C C . ASP A 1 165 ? 32.062 7.535 -20.767 1.00 41.72 165 ASP A C 1
ATOM 1303 O O . ASP A 1 165 ? 30.839 7.689 -20.755 1.00 41.72 165 ASP A O 1
ATOM 1307 N N . PHE A 1 166 ? 32.743 7.610 -21.910 1.00 37.69 166 PHE A N 1
ATOM 1308 C CA . PHE A 1 166 ? 32.111 7.354 -23.207 1.00 37.69 166 PHE A CA 1
ATOM 1309 C C . PHE A 1 166 ? 31.979 5.842 -23.475 1.00 37.69 166 PHE A C 1
ATOM 1311 O O . PHE A 1 166 ? 31.209 5.462 -24.354 1.00 37.69 166 PHE A O 1
ATOM 1318 N N . GLY A 1 167 ? 32.702 4.995 -22.729 1.00 36.62 167 GLY A N 1
ATOM 1319 C CA . GLY A 1 167 ? 32.773 3.541 -22.888 1.00 36.62 167 GLY A CA 1
ATOM 1320 C C . GLY A 1 167 ? 31.561 2.790 -22.331 1.00 36.62 167 GLY A C 1
ATOM 1321 O O . GLY A 1 167 ? 30.878 2.114 -23.098 1.00 36.62 167 GLY A O 1
ATOM 1322 N N . GLU A 1 168 ? 31.232 2.932 -21.044 1.00 39.06 168 GLU A N 1
ATOM 1323 C CA . GLU A 1 168 ? 30.050 2.312 -20.428 1.00 39.06 168 GLU A CA 1
ATOM 1324 C C . GLU A 1 168 ? 28.773 2.930 -20.998 1.00 39.06 168 GLU A C 1
ATOM 1326 O O . GLU A 1 168 ? 27.841 2.193 -21.301 1.00 39.06 168 GLU A O 1
ATOM 1331 N N . ARG A 1 169 ? 28.724 4.240 -21.295 1.00 48.22 169 ARG A N 1
ATOM 1332 C CA . ARG A 1 169 ? 27.596 4.833 -22.054 1.00 48.22 169 ARG A CA 1
ATOM 1333 C C . ARG A 1 169 ? 27.387 4.223 -23.442 1.00 48.22 169 ARG A C 1
ATOM 1335 O O . ARG A 1 169 ? 26.254 4.241 -23.929 1.00 48.22 169 ARG A O 1
ATOM 1342 N N . LYS A 1 170 ? 28.441 3.737 -24.105 1.00 45.78 170 LYS A N 1
ATOM 1343 C CA . LYS A 1 170 ? 28.352 3.079 -25.419 1.00 45.78 170 LYS A CA 1
ATOM 1344 C C . LYS A 1 170 ? 27.993 1.597 -25.266 1.00 45.78 170 LYS A C 1
ATOM 1346 O O . LYS A 1 170 ? 27.077 1.150 -25.946 1.00 45.78 170 LYS A O 1
ATOM 1351 N N . ALA A 1 171 ? 28.559 0.898 -24.282 1.00 49.34 171 ALA A N 1
ATOM 1352 C CA . ALA A 1 171 ? 28.160 -0.464 -23.913 1.00 49.34 171 ALA A CA 1
ATOM 1353 C C . ALA A 1 171 ? 26.677 -0.545 -23.482 1.00 49.34 171 ALA A C 1
ATOM 1355 O O . ALA A 1 171 ? 25.925 -1.372 -23.987 1.00 49.34 171 ALA A O 1
ATOM 1356 N N . LEU A 1 172 ? 26.198 0.402 -22.666 1.00 51.97 172 LEU A N 1
ATOM 1357 C CA . LEU A 1 172 ? 24.783 0.557 -22.288 1.00 51.97 172 LEU A CA 1
ATOM 1358 C C . LEU A 1 172 ? 23.867 0.870 -23.482 1.00 51.97 172 LEU A C 1
ATOM 1360 O O . LEU A 1 172 ? 22.664 0.623 -23.415 1.00 51.97 172 LEU A O 1
ATOM 1364 N N . LYS A 1 173 ? 24.391 1.461 -24.564 1.00 57.03 173 LYS A N 1
ATOM 1365 C CA . LYS A 1 173 ? 23.633 1.687 -25.806 1.00 57.03 173 LYS A CA 1
ATOM 1366 C C . LYS A 1 173 ? 23.580 0.431 -26.679 1.00 57.03 173 LYS A C 1
ATOM 1368 O O . LYS A 1 173 ? 22.567 0.229 -27.336 1.00 57.03 173 LYS A O 1
ATOM 1373 N N . GLU A 1 174 ? 24.620 -0.400 -26.658 1.00 55.66 174 GLU A N 1
ATOM 1374 C CA . GLU A 1 174 ? 24.707 -1.660 -27.412 1.00 55.66 174 GLU A CA 1
ATOM 1375 C C . GLU A 1 174 ? 23.959 -2.828 -26.737 1.00 55.66 174 GLU A C 1
ATOM 1377 O O . GLU A 1 174 ? 23.509 -3.745 -27.424 1.00 55.66 174 GLU A O 1
ATOM 1382 N N . GLU A 1 175 ? 23.757 -2.796 -25.414 1.00 56.69 175 GLU A N 1
ATOM 1383 C CA . GLU A 1 175 ? 22.950 -3.798 -24.693 1.00 56.69 175 GLU A CA 1
ATOM 1384 C C . GLU A 1 175 ? 21.434 -3.564 -24.794 1.00 56.69 175 GLU A C 1
ATOM 1386 O O . GLU A 1 175 ? 20.671 -4.525 -24.872 1.00 56.69 175 GLU A O 1
ATOM 1391 N N . LYS A 1 176 ? 20.982 -2.306 -24.888 1.00 58.44 176 LYS A N 1
ATOM 1392 C CA . LYS A 1 176 ? 19.556 -1.952 -25.038 1.00 58.44 176 LYS A CA 1
ATOM 1393 C C . LYS A 1 176 ? 18.803 -2.709 -26.146 1.00 58.44 176 LYS A C 1
ATOM 1395 O O . LYS A 1 176 ? 17.731 -3.228 -25.846 1.00 58.44 176 LYS A O 1
ATOM 1400 N N . PRO A 1 177 ? 19.312 -2.825 -27.389 1.00 61.22 177 PRO A N 1
ATOM 1401 C CA . PRO A 1 177 ? 18.617 -3.584 -28.432 1.00 61.22 177 PRO A CA 1
ATOM 1402 C C . PRO A 1 177 ? 18.562 -5.094 -28.141 1.00 61.22 177 PRO A C 1
ATOM 1404 O O . PRO A 1 177 ? 17.632 -5.770 -28.567 1.00 61.22 177 PRO A O 1
ATOM 1407 N N . LYS A 1 178 ? 19.512 -5.645 -27.369 1.00 67.88 178 LYS A N 1
ATOM 1408 C CA . LYS A 1 178 ? 19.510 -7.070 -26.981 1.00 67.88 178 LYS A CA 1
ATOM 1409 C C . LYS A 1 178 ? 18.473 -7.387 -25.902 1.00 67.88 178 LYS A C 1
ATOM 1411 O O . LYS A 1 178 ? 18.071 -8.542 -25.763 1.00 67.88 178 LYS A O 1
ATOM 1416 N N . GLU A 1 179 ? 18.053 -6.379 -25.143 1.00 77.69 179 GLU A N 1
ATOM 1417 C CA . GLU A 1 179 ? 17.053 -6.507 -24.084 1.00 77.69 179 GLU A CA 1
ATOM 1418 C C . GLU A 1 179 ? 15.626 -6.266 -24.568 1.00 77.69 179 GLU A C 1
ATOM 1420 O O . GLU A 1 179 ? 14.684 -6.688 -23.901 1.00 77.69 179 GLU A O 1
ATOM 1425 N N . GLU A 1 180 ? 15.459 -5.634 -25.732 1.00 84.06 180 GLU A N 1
ATOM 1426 C CA . GLU A 1 180 ? 14.153 -5.290 -26.293 1.00 84.06 180 GLU A CA 1
ATOM 1427 C C . GLU A 1 180 ? 13.240 -6.516 -26.420 1.00 84.06 180 GLU A C 1
ATOM 1429 O O 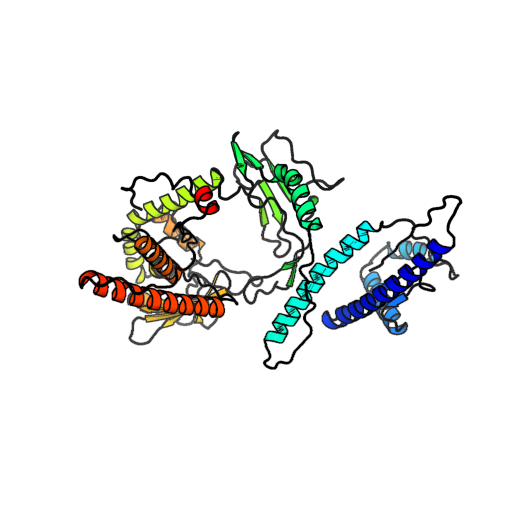. GLU A 1 180 ? 12.058 -6.436 -26.094 1.00 84.06 180 GLU A O 1
ATOM 1434 N N . LYS A 1 181 ? 13.793 -7.686 -26.766 1.00 84.38 181 LYS A N 1
ATOM 1435 C CA . LYS A 1 181 ? 13.038 -8.949 -26.828 1.00 84.38 181 LYS A CA 1
ATOM 1436 C C . LYS A 1 181 ? 12.417 -9.396 -25.497 1.00 84.38 181 LYS A C 1
ATOM 1438 O O . LYS A 1 181 ? 11.490 -10.192 -25.519 1.00 84.38 181 LYS A O 1
ATOM 1443 N N . TYR A 1 182 ? 12.907 -8.910 -24.355 1.00 88.19 182 TYR A N 1
ATOM 1444 C CA . TYR A 1 182 ? 12.367 -9.232 -23.026 1.00 88.19 182 TYR A CA 1
ATOM 1445 C C . TYR A 1 182 ? 11.411 -8.158 -22.493 1.00 88.19 182 TYR A C 1
ATOM 1447 O O . TYR A 1 182 ? 10.784 -8.348 -21.454 1.00 88.19 182 TYR A O 1
ATOM 1455 N N . MET A 1 183 ? 11.318 -7.013 -23.175 1.00 91.38 183 MET A N 1
ATOM 1456 C CA . MET A 1 183 ? 10.473 -5.892 -22.762 1.00 91.38 183 MET A CA 1
ATOM 1457 C C . MET A 1 183 ? 9.020 -6.044 -23.199 1.00 91.38 183 MET A C 1
ATOM 1459 O O . MET A 1 183 ? 8.192 -5.229 -22.799 1.00 91.38 183 MET A O 1
ATOM 1463 N N . TRP A 1 184 ? 8.713 -7.044 -24.020 1.00 92.69 184 TRP A N 1
ATOM 1464 C CA . TRP A 1 184 ? 7.411 -7.210 -24.649 1.00 92.69 184 TRP A CA 1
ATOM 1465 C C . TRP A 1 184 ? 6.928 -8.652 -24.519 1.00 92.69 184 TRP A C 1
ATOM 1467 O O . TRP A 1 184 ? 7.723 -9.586 -24.597 1.00 92.69 184 TRP A O 1
ATOM 1477 N N . ALA A 1 185 ? 5.623 -8.813 -24.352 1.00 94.12 185 ALA A N 1
ATOM 1478 C CA . ALA A 1 185 ? 4.908 -10.078 -24.410 1.00 94.12 185 ALA A CA 1
ATOM 1479 C C . ALA A 1 185 ? 3.702 -9.916 -25.342 1.00 94.12 185 ALA A C 1
ATOM 1481 O O . ALA A 1 185 ? 3.206 -8.806 -25.519 1.00 94.12 185 ALA A O 1
ATOM 1482 N N . PHE A 1 186 ? 3.238 -11.010 -25.940 1.00 93.25 186 PHE A N 1
ATOM 1483 C CA . PHE A 1 186 ? 1.969 -11.022 -26.661 1.00 93.25 186 PHE A CA 1
ATOM 1484 C C . PHE A 1 186 ? 0.890 -11.588 -25.751 1.00 93.25 186 PHE A C 1
ATOM 1486 O O . PHE A 1 186 ? 1.068 -12.658 -25.168 1.00 93.25 186 PHE A O 1
ATOM 1493 N N . VAL A 1 187 ? -0.201 -10.849 -25.610 1.00 91.88 187 VAL A N 1
ATOM 1494 C CA . VAL A 1 187 ? -1.323 -11.186 -24.742 1.00 91.88 187 VAL A CA 1
ATOM 1495 C C . VAL A 1 187 ? -2.588 -10.955 -25.549 1.00 91.88 187 VAL A C 1
ATOM 1497 O O . VAL A 1 187 ? -2.808 -9.850 -26.029 1.00 91.88 187 VAL A O 1
ATOM 1500 N N . ASP A 1 188 ? -3.359 -12.017 -25.781 1.00 89.56 188 ASP A N 1
ATOM 1501 C CA . ASP A 1 188 ? -4.581 -11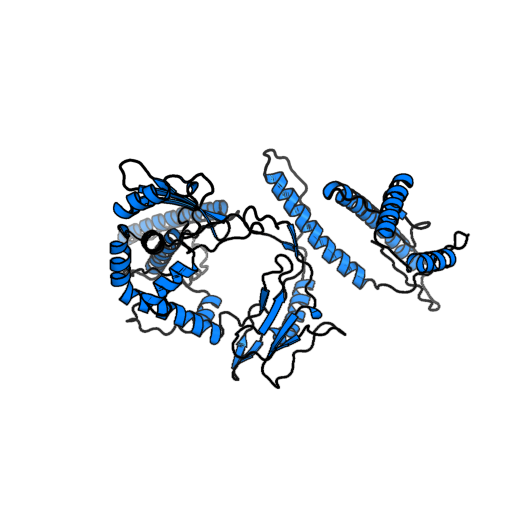.987 -26.598 1.00 89.56 188 ASP A CA 1
ATOM 1502 C C . ASP A 1 188 ? -4.389 -11.345 -27.992 1.00 89.56 188 ASP A C 1
ATOM 1504 O O . ASP A 1 188 ? -5.280 -10.707 -28.545 1.00 89.56 188 ASP A O 1
ATOM 1508 N N . GLY A 1 189 ? -3.197 -11.523 -28.578 1.00 88.75 189 GLY A N 1
ATOM 1509 C CA . GLY A 1 189 ? -2.818 -10.964 -29.881 1.00 88.75 189 GLY A CA 1
ATOM 1510 C C . GLY A 1 189 ? -2.233 -9.547 -29.833 1.00 88.75 189 GLY A C 1
ATOM 1511 O O . GLY A 1 189 ? -1.678 -9.090 -30.832 1.00 88.75 189 GLY A O 1
ATOM 1512 N N . GLU A 1 190 ? -2.270 -8.873 -28.683 1.00 91.62 190 GLU A N 1
ATOM 1513 C CA . GLU A 1 190 ? -1.720 -7.529 -28.510 1.00 91.62 190 GLU A CA 1
ATOM 1514 C C . GLU A 1 190 ? -0.301 -7.555 -27.938 1.00 91.62 190 GLU A C 1
ATOM 1516 O O . GLU A 1 190 ? 0.048 -8.370 -27.082 1.00 91.62 190 GLU A O 1
ATOM 1521 N N . LYS A 1 191 ? 0.548 -6.642 -28.424 1.00 94.06 191 LYS A N 1
ATOM 1522 C CA . LYS A 1 191 ? 1.928 -6.500 -27.954 1.00 94.06 191 LYS A CA 1
ATOM 1523 C C . LYS A 1 191 ? 1.962 -5.608 -26.717 1.00 94.06 191 LYS A C 1
ATOM 1525 O O . LYS A 1 191 ? 1.890 -4.386 -26.819 1.00 94.06 191 LYS A O 1
ATOM 1530 N N . GLU A 1 192 ? 2.166 -6.229 -25.568 1.00 94.81 192 GLU A N 1
ATOM 1531 C CA . GLU A 1 192 ? 2.118 -5.600 -24.256 1.00 94.81 192 GLU A CA 1
ATOM 1532 C C . GLU A 1 192 ? 3.499 -5.488 -23.622 1.00 94.81 192 GLU A C 1
ATOM 1534 O O . GLU A 1 192 ? 4.362 -6.357 -23.771 1.00 94.81 192 GLU A O 1
ATOM 1539 N N . LYS A 1 193 ? 3.736 -4.396 -22.898 1.00 94.31 193 LYS A N 1
ATOM 1540 C CA . LYS A 1 193 ? 5.035 -4.158 -22.270 1.00 94.31 193 LYS A CA 1
ATOM 1541 C C . LYS A 1 193 ? 5.163 -4.962 -20.975 1.00 94.31 193 LYS A C 1
ATOM 1543 O O . LYS A 1 193 ? 4.249 -4.992 -20.157 1.00 94.31 193 LYS A O 1
ATOM 1548 N N . VAL A 1 194 ? 6.325 -5.567 -20.744 1.00 95.19 194 VAL A N 1
ATOM 1549 C CA . VAL A 1 194 ? 6.666 -6.272 -19.500 1.00 95.19 194 VAL A CA 1
ATOM 1550 C C . VAL A 1 194 ? 7.283 -5.290 -18.504 1.00 95.19 194 VAL A C 1
ATOM 1552 O O . VAL A 1 194 ? 8.199 -4.540 -18.846 1.00 95.19 194 VAL A O 1
ATOM 1555 N N . GLY A 1 195 ? 6.801 -5.293 -17.259 1.00 92.50 195 GLY A N 1
ATOM 1556 C CA . GLY A 1 195 ? 7.211 -4.328 -16.239 1.00 92.50 195 GLY A CA 1
ATOM 1557 C C . GLY A 1 195 ? 8.597 -4.626 -15.670 1.00 92.50 195 GLY A C 1
ATOM 1558 O O . GLY A 1 195 ? 9.561 -3.897 -15.899 1.00 92.50 195 GLY A O 1
ATOM 1559 N N . ASN A 1 196 ? 8.714 -5.713 -14.908 1.00 92.25 196 ASN A N 1
ATOM 1560 C CA . ASN A 1 196 ? 9.926 -6.081 -14.172 1.00 92.25 196 ASN A CA 1
ATOM 1561 C C . ASN A 1 196 ? 10.608 -7.333 -14.748 1.00 92.25 196 ASN A C 1
ATOM 1563 O O . ASN A 1 196 ? 10.880 -8.290 -14.029 1.00 92.25 196 ASN A O 1
ATOM 1567 N N . PHE A 1 197 ? 10.913 -7.309 -16.048 1.00 91.50 197 PHE A N 1
ATOM 1568 C CA . PHE A 1 197 ? 11.550 -8.424 -16.768 1.00 91.50 197 PHE A CA 1
ATOM 1569 C C . PHE A 1 197 ? 12.967 -8.773 -16.271 1.00 91.50 197 PHE A C 1
ATOM 1571 O O . PHE A 1 197 ? 13.470 -9.863 -16.535 1.00 91.50 197 PHE A O 1
ATOM 1578 N N . ARG A 1 198 ? 13.635 -7.863 -15.547 1.00 90.19 198 ARG A N 1
ATOM 1579 C CA . ARG A 1 198 ? 14.940 -8.130 -14.930 1.00 90.19 198 ARG A CA 1
ATOM 1580 C C . ARG A 1 198 ? 14.761 -8.834 -13.591 1.00 90.19 198 ARG A C 1
ATOM 1582 O O . ARG A 1 198 ? 14.176 -8.276 -12.664 1.00 90.19 198 ARG A O 1
ATOM 1589 N N . VAL A 1 199 ? 15.359 -10.014 -13.469 1.00 90.31 199 VAL A N 1
ATOM 1590 C CA . VAL A 1 199 ? 15.505 -10.702 -12.182 1.00 90.31 199 VAL A CA 1
ATOM 1591 C C . VAL A 1 199 ? 16.331 -9.827 -11.230 1.00 90.31 199 VAL A C 1
ATOM 1593 O O . VAL A 1 199 ? 17.345 -9.254 -11.636 1.00 90.31 199 VAL A O 1
ATOM 1596 N N . GLU A 1 200 ? 15.890 -9.704 -9.970 1.00 85.38 200 GLU A N 1
ATOM 1597 C CA . GLU A 1 200 ? 16.595 -8.904 -8.957 1.00 85.38 200 GLU A CA 1
ATOM 1598 C C . GLU A 1 200 ? 18.064 -9.376 -8.839 1.00 85.38 200 GLU A C 1
ATOM 1600 O O . GLU A 1 200 ? 18.308 -10.575 -8.659 1.00 85.38 200 GLU A O 1
ATOM 1605 N N . PRO A 1 201 ? 19.058 -8.471 -8.933 1.00 82.94 201 PRO A N 1
ATOM 1606 C CA . PRO A 1 201 ? 20.459 -8.846 -8.780 1.00 82.94 201 PRO A CA 1
ATOM 1607 C C . PRO A 1 201 ? 20.756 -9.305 -7.342 1.00 82.94 201 PRO A C 1
ATOM 1609 O O . PRO A 1 201 ? 20.044 -8.914 -6.408 1.00 82.94 201 PRO A O 1
ATOM 1612 N N . PRO A 1 202 ? 21.820 -10.107 -7.132 1.00 79.50 202 PRO A N 1
ATOM 1613 C CA . PRO A 1 202 ? 22.262 -10.432 -5.785 1.00 79.50 202 PRO A CA 1
ATOM 1614 C C . PRO A 1 202 ? 22.677 -9.167 -5.028 1.00 79.50 202 PRO A C 1
ATOM 1616 O O . PRO A 1 202 ? 23.155 -8.199 -5.618 1.00 79.50 202 PRO A O 1
ATOM 1619 N N . GLY A 1 203 ? 22.518 -9.177 -3.710 1.00 77.44 203 GLY A N 1
ATOM 1620 C CA . GLY A 1 203 ? 22.873 -8.041 -2.866 1.00 77.44 203 GLY A CA 1
ATOM 1621 C C . GLY A 1 203 ? 22.521 -8.275 -1.406 1.00 77.44 203 GLY A C 1
ATOM 1622 O O . GLY A 1 203 ? 22.144 -9.375 -1.016 1.00 77.44 203 GLY A O 1
ATOM 1623 N N . LEU A 1 204 ? 22.616 -7.240 -0.580 1.00 76.00 204 LEU A N 1
ATOM 1624 C CA . LEU A 1 204 ? 22.183 -7.321 0.814 1.00 76.00 204 LEU A CA 1
ATOM 1625 C C . LEU A 1 204 ? 20.719 -6.898 0.935 1.00 76.00 204 LEU A C 1
ATOM 1627 O O . LEU A 1 204 ? 20.272 -5.932 0.308 1.00 76.00 204 LEU A O 1
ATOM 1631 N N . PHE A 1 205 ? 19.945 -7.626 1.734 1.00 82.19 205 PHE A N 1
ATOM 1632 C CA . PHE A 1 205 ? 18.559 -7.281 1.999 1.00 82.19 205 PHE A CA 1
ATOM 1633 C C . PHE A 1 205 ? 18.483 -5.999 2.822 1.00 82.19 205 PHE A C 1
ATOM 1635 O O . PHE A 1 205 ? 18.949 -5.928 3.956 1.00 82.19 205 PHE A O 1
ATOM 1642 N N . ARG A 1 206 ? 17.866 -4.972 2.244 1.00 83.06 206 ARG A N 1
ATOM 1643 C CA . ARG A 1 206 ? 17.626 -3.683 2.895 1.00 83.06 206 ARG A CA 1
ATOM 1644 C C . ARG A 1 206 ? 16.173 -3.633 3.355 1.00 83.06 206 ARG A C 1
ATOM 1646 O O . ARG A 1 206 ? 15.337 -3.017 2.695 1.00 83.06 206 ARG A O 1
ATOM 1653 N N . GLY A 1 207 ? 15.877 -4.361 4.431 1.00 82.69 207 GLY A N 1
ATOM 1654 C CA . GLY A 1 207 ? 14.592 -4.261 5.124 1.00 82.69 207 GLY A CA 1
ATOM 1655 C C . GLY A 1 207 ? 14.365 -2.838 5.642 1.00 82.69 207 GLY A C 1
ATOM 1656 O O . GLY A 1 207 ? 15.328 -2.118 5.901 1.00 82.69 207 GLY A O 1
ATOM 1657 N N . ARG A 1 208 ? 13.103 -2.406 5.725 1.00 84.12 208 ARG A N 1
ATOM 1658 C CA . ARG A 1 208 ? 12.738 -1.087 6.270 1.00 84.12 208 ARG A CA 1
ATOM 1659 C C . ARG A 1 208 ? 12.529 -1.181 7.781 1.00 84.12 208 ARG A C 1
ATOM 1661 O O . ARG A 1 208 ? 12.100 -2.227 8.252 1.00 84.12 208 ARG A O 1
ATOM 1668 N N . GLY A 1 209 ? 12.809 -0.092 8.498 1.00 87.19 209 GLY A N 1
ATOM 1669 C CA . GLY A 1 209 ? 12.770 -0.073 9.962 1.00 87.19 209 GLY A CA 1
ATOM 1670 C C . GLY A 1 209 ? 13.752 -1.063 10.587 1.00 87.19 209 GLY A C 1
ATOM 1671 O O . GLY A 1 209 ? 14.767 -1.416 9.982 1.00 87.19 209 GLY A O 1
ATOM 1672 N N . GLU A 1 210 ? 13.423 -1.537 11.784 1.00 86.12 210 GLU A N 1
ATOM 1673 C CA . GLU A 1 210 ? 14.196 -2.534 12.534 1.00 86.12 210 GLU A CA 1
ATOM 1674 C C . GLU A 1 210 ? 13.898 -3.959 12.043 1.00 86.12 210 GLU A C 1
ATOM 1676 O O . GLU A 1 210 ? 13.470 -4.835 12.784 1.00 86.12 210 GLU A O 1
ATOM 1681 N N . HIS A 1 211 ? 14.076 -4.200 10.742 1.00 84.31 211 HIS A N 1
ATOM 1682 C CA . HIS A 1 211 ? 13.763 -5.502 10.160 1.00 84.31 211 HIS A CA 1
ATOM 1683 C C . HIS A 1 211 ? 14.814 -6.556 10.563 1.00 84.31 211 HIS A C 1
ATOM 1685 O O . HIS A 1 211 ? 15.989 -6.386 10.211 1.00 84.31 211 HIS A O 1
ATOM 1691 N N . PRO A 1 212 ? 14.420 -7.705 11.153 1.00 84.38 212 PRO A N 1
ATOM 1692 C CA . PRO A 1 212 ? 15.364 -8.701 11.686 1.00 84.38 212 PRO A CA 1
ATOM 1693 C C . PRO A 1 212 ? 16.264 -9.350 10.621 1.00 84.38 212 PRO A C 1
ATOM 1695 O O . PRO A 1 212 ? 17.366 -9.805 10.909 1.00 84.38 212 PRO A O 1
ATOM 1698 N N . LYS A 1 213 ? 15.832 -9.362 9.354 1.00 81.19 213 LYS A N 1
ATOM 1699 C CA . LYS A 1 213 ? 16.574 -9.948 8.225 1.00 81.19 213 LYS A CA 1
ATOM 1700 C C . LYS A 1 213 ? 17.460 -8.938 7.488 1.00 81.19 213 LYS A C 1
ATOM 1702 O O . LYS A 1 213 ? 18.065 -9.296 6.473 1.00 81.19 213 LYS A O 1
ATOM 1707 N N . MET A 1 214 ? 17.513 -7.674 7.921 1.00 79.06 214 MET A N 1
ATOM 1708 C CA . MET A 1 214 ? 18.351 -6.654 7.283 1.00 79.06 214 MET A CA 1
ATOM 1709 C C . MET A 1 214 ? 19.819 -7.107 7.237 1.00 79.06 214 MET A C 1
ATOM 1711 O O . MET A 1 214 ? 20.357 -7.633 8.200 1.00 79.06 214 MET A O 1
ATOM 1715 N N . GLY A 1 215 ? 20.475 -6.913 6.094 1.00 75.50 215 GLY A N 1
ATOM 1716 C CA . GLY A 1 215 ? 21.850 -7.359 5.866 1.00 75.50 215 GLY A CA 1
ATOM 1717 C C . GLY A 1 215 ? 21.978 -8.812 5.401 1.00 75.50 215 GLY A C 1
ATOM 1718 O O . GLY A 1 215 ? 23.043 -9.182 4.918 1.00 75.50 215 GLY A O 1
ATOM 1719 N N . LYS A 1 216 ? 20.913 -9.628 5.442 1.00 78.00 216 LYS A N 1
ATOM 1720 C CA . LYS A 1 216 ? 20.945 -10.999 4.905 1.00 78.00 216 LYS A CA 1
ATOM 1721 C C . LYS A 1 216 ? 21.235 -10.995 3.401 1.00 78.00 216 LYS A C 1
ATOM 1723 O O . LYS A 1 216 ? 20.719 -10.156 2.658 1.00 78.00 216 LYS A O 1
ATOM 1728 N N . LEU A 1 217 ? 22.037 -11.952 2.937 1.00 74.25 217 LEU A N 1
ATOM 1729 C CA . LEU A 1 217 ? 22.384 -12.083 1.524 1.00 74.25 217 LEU A CA 1
ATOM 1730 C C . LEU A 1 217 ? 21.151 -12.465 0.688 1.00 74.25 217 LEU A C 1
ATOM 1732 O O . LEU A 1 217 ? 20.628 -13.576 0.786 1.00 74.25 217 LEU A O 1
ATOM 1736 N N . LYS A 1 218 ? 20.733 -11.565 -0.203 1.00 80.12 218 LYS A N 1
ATOM 1737 C CA . LYS A 1 218 ? 19.918 -11.898 -1.371 1.00 80.12 218 LYS A CA 1
ATOM 1738 C C . LYS A 1 218 ? 20.836 -12.575 -2.379 1.00 80.12 218 LYS A C 1
ATOM 1740 O O . LYS A 1 218 ? 21.573 -11.906 -3.102 1.00 80.12 218 LYS A O 1
ATOM 1745 N N . ARG A 1 219 ? 20.842 -13.904 -2.397 1.00 85.56 219 ARG A N 1
ATOM 1746 C CA . ARG A 1 219 ? 21.639 -14.651 -3.376 1.00 85.56 219 ARG A CA 1
ATOM 1747 C C . ARG A 1 219 ? 21.094 -14.468 -4.793 1.00 85.56 219 ARG A C 1
ATOM 1749 O O . ARG A 1 219 ? 19.943 -14.084 -4.991 1.00 85.56 219 ARG A O 1
ATOM 1756 N N . ARG A 1 220 ? 21.932 -14.789 -5.778 1.00 88.75 220 ARG A N 1
ATOM 1757 C CA . ARG A 1 220 ? 21.538 -14.821 -7.187 1.00 88.75 220 ARG A CA 1
ATOM 1758 C C . ARG A 1 220 ? 20.490 -15.915 -7.397 1.00 88.75 220 ARG A C 1
ATOM 1760 O O . ARG A 1 220 ? 20.658 -17.023 -6.888 1.00 88.75 220 ARG A O 1
ATOM 1767 N N . ILE A 1 221 ? 19.442 -15.577 -8.140 1.00 90.31 221 ILE A N 1
ATOM 1768 C CA . ILE A 1 221 ? 18.418 -16.521 -8.590 1.00 90.31 221 ILE A CA 1
ATOM 1769 C C . ILE A 1 221 ? 18.898 -17.175 -9.877 1.00 90.31 221 ILE A C 1
ATOM 1771 O O . ILE A 1 221 ? 19.381 -16.479 -10.778 1.00 90.31 221 ILE A O 1
ATOM 1775 N N . ARG A 1 222 ? 18.793 -18.498 -9.941 1.00 91.88 222 ARG A N 1
ATOM 1776 C CA . ARG A 1 222 ? 19.177 -19.287 -11.110 1.00 91.88 222 ARG A CA 1
ATOM 1777 C C . ARG A 1 222 ? 17.955 -19.677 -11.961 1.00 91.88 222 ARG A C 1
ATOM 1779 O O . ARG A 1 222 ? 16.842 -19.735 -11.438 1.00 91.88 222 ARG A O 1
ATOM 1786 N N . PRO A 1 223 ? 18.134 -19.928 -13.270 1.00 94.12 223 PRO A N 1
ATOM 1787 C CA . PRO A 1 223 ? 17.098 -20.454 -14.161 1.00 94.12 223 PRO A CA 1
ATOM 1788 C C . PRO A 1 223 ? 16.304 -21.649 -13.622 1.00 94.12 223 PRO A C 1
ATOM 1790 O O . PRO A 1 223 ? 15.080 -21.662 -13.747 1.00 94.12 223 PRO A O 1
ATOM 1793 N N . ASP A 1 224 ? 16.965 -22.597 -12.958 1.00 94.88 224 ASP A N 1
ATOM 1794 C CA . ASP A 1 224 ? 16.363 -23.794 -12.348 1.00 94.88 224 ASP A CA 1
ATOM 1795 C C . ASP A 1 224 ? 15.486 -23.490 -11.117 1.00 94.88 224 ASP A C 1
ATOM 1797 O O . ASP A 1 224 ? 14.868 -24.382 -10.534 1.00 94.88 224 ASP A O 1
ATOM 1801 N N . GLU A 1 225 ? 15.358 -22.216 -10.744 1.00 95.31 225 GLU A N 1
ATOM 1802 C CA . GLU A 1 225 ? 14.453 -21.726 -9.704 1.00 95.31 225 GLU A CA 1
ATOM 1803 C C . GLU A 1 225 ? 13.266 -20.929 -10.259 1.00 95.31 225 GLU A C 1
ATOM 1805 O O . GLU A 1 225 ? 12.324 -20.630 -9.517 1.00 95.31 225 GLU A O 1
ATOM 1810 N N . ILE A 1 226 ? 13.310 -20.578 -11.546 1.00 97.44 226 ILE A N 1
ATOM 1811 C CA . ILE A 1 226 ? 12.329 -19.724 -12.213 1.00 97.44 226 ILE A CA 1
ATOM 1812 C C . ILE A 1 226 ? 11.296 -20.597 -12.916 1.00 97.44 226 ILE A C 1
ATOM 1814 O O . ILE A 1 226 ? 11.625 -21.438 -13.751 1.00 97.44 226 ILE A O 1
ATOM 1818 N N . THR A 1 227 ? 10.030 -20.373 -12.578 1.00 98.19 227 THR A N 1
ATOM 1819 C CA . THR A 1 227 ? 8.879 -20.951 -13.273 1.00 98.19 227 THR A CA 1
ATOM 1820 C C . THR A 1 227 ? 8.357 -19.951 -14.294 1.00 98.19 227 THR A C 1
ATOM 1822 O O . THR A 1 227 ? 8.093 -18.803 -13.937 1.00 98.19 227 THR A O 1
ATOM 1825 N N . ILE A 1 228 ? 8.209 -20.381 -15.544 1.00 97.94 228 ILE A N 1
ATOM 1826 C CA . ILE A 1 228 ? 7.633 -19.588 -16.637 1.00 97.94 228 ILE A CA 1
ATOM 1827 C C . ILE A 1 228 ? 6.150 -19.932 -16.770 1.00 97.94 228 ILE A C 1
ATOM 1829 O O . ILE A 1 228 ? 5.786 -21.097 -16.642 1.00 97.94 228 ILE A O 1
ATOM 1833 N N . ASN A 1 229 ? 5.301 -18.945 -17.045 1.00 97.88 229 ASN A N 1
ATOM 1834 C CA . ASN A 1 229 ? 3.919 -19.159 -17.461 1.00 97.88 229 ASN A CA 1
ATOM 1835 C C . ASN A 1 229 ? 3.686 -18.544 -18.832 1.00 97.88 229 ASN A C 1
ATOM 1837 O O . ASN A 1 229 ? 4.019 -17.384 -19.068 1.00 97.88 229 ASN A O 1
ATOM 1841 N N . ILE A 1 230 ? 3.161 -19.355 -19.741 1.00 97.06 230 ILE A N 1
ATOM 1842 C CA . ILE A 1 230 ? 2.995 -19.000 -21.146 1.00 97.06 230 ILE A CA 1
ATOM 1843 C C . ILE A 1 230 ? 1.779 -19.721 -21.731 1.00 97.06 230 ILE A C 1
ATOM 1845 O O . ILE A 1 230 ? 1.349 -20.741 -21.197 1.00 97.06 230 ILE A O 1
ATOM 1849 N N . GLY A 1 231 ? 1.215 -19.218 -22.830 1.00 95.62 231 GLY A N 1
ATOM 1850 C CA . GLY A 1 231 ? 0.122 -19.881 -23.541 1.00 95.62 231 GLY A CA 1
ATOM 1851 C C . GLY A 1 231 ? 0.457 -21.326 -23.928 1.00 95.62 231 GLY A C 1
ATOM 1852 O O . GLY A 1 231 ? 1.605 -21.674 -24.214 1.00 95.62 231 GLY A O 1
ATOM 1853 N N . LYS A 1 232 ? -0.548 -22.204 -23.913 1.00 94.50 232 LYS A N 1
ATOM 1854 C CA . LYS A 1 232 ? -0.371 -23.602 -24.321 1.00 94.50 232 LYS A CA 1
ATOM 1855 C C . LYS A 1 232 ? -0.081 -23.662 -25.824 1.00 94.50 232 LYS A C 1
ATOM 1857 O O . LYS A 1 232 ? -0.894 -23.204 -26.614 1.00 94.50 232 LYS A O 1
ATOM 1862 N N . GLY A 1 233 ? 1.036 -24.279 -26.204 1.00 91.19 233 GLY A N 1
ATOM 1863 C CA . GLY A 1 233 ? 1.464 -24.390 -27.607 1.00 91.19 233 GLY A CA 1
ATOM 1864 C C . GLY A 1 233 ? 2.308 -23.215 -28.110 1.00 91.19 233 GLY A C 1
ATOM 1865 O O . GLY A 1 233 ? 2.850 -23.299 -29.207 1.00 91.19 233 GLY A O 1
ATOM 1866 N N . GLU A 1 234 ? 2.477 -22.167 -27.303 1.00 94.19 234 GLU A N 1
ATOM 1867 C CA . GLU A 1 234 ? 3.374 -21.055 -27.612 1.00 94.19 234 GLU A CA 1
ATOM 1868 C C . GLU A 1 234 ? 4.850 -21.456 -27.442 1.00 94.19 234 GLU A C 1
ATOM 1870 O O . GLU A 1 234 ? 5.174 -22.313 -26.606 1.00 94.19 234 GLU A O 1
ATOM 1875 N N . PRO A 1 235 ? 5.776 -20.834 -28.195 1.00 92.69 235 PRO A N 1
ATOM 1876 C CA . PRO A 1 235 ? 7.197 -21.117 -28.076 1.00 92.69 235 PRO A CA 1
ATOM 1877 C C . PRO A 1 235 ? 7.716 -20.690 -26.700 1.00 92.69 235 PRO A C 1
ATOM 1879 O O . PRO A 1 235 ? 7.726 -19.510 -26.345 1.00 92.69 235 PRO A O 1
ATOM 1882 N N . VAL A 1 236 ? 8.185 -21.668 -25.925 1.00 92.88 236 VAL A N 1
ATOM 1883 C CA . VAL A 1 236 ? 8.778 -21.421 -24.607 1.00 92.88 236 VAL A CA 1
ATOM 1884 C C . VAL A 1 236 ? 10.038 -20.557 -24.770 1.00 92.88 236 VAL A C 1
ATOM 1886 O O . VAL A 1 236 ? 10.899 -20.906 -25.580 1.00 92.88 236 VAL A O 1
ATOM 1889 N N . PRO A 1 237 ? 10.200 -19.466 -23.995 1.00 91.06 237 PRO A N 1
ATOM 1890 C CA . PRO A 1 237 ? 11.386 -18.625 -24.071 1.00 91.06 237 PRO A CA 1
ATOM 1891 C C . PRO A 1 237 ? 12.652 -19.432 -23.792 1.00 91.06 237 PRO A C 1
ATOM 1893 O O . PRO A 1 237 ? 12.717 -20.169 -22.809 1.00 91.06 237 PRO A O 1
ATOM 1896 N N . GLU A 1 238 ? 13.681 -19.272 -24.617 1.00 89.06 238 GLU A N 1
ATOM 1897 C CA . GLU A 1 238 ? 14.965 -19.931 -24.382 1.00 89.06 238 GLU A CA 1
ATOM 1898 C C . GLU A 1 238 ? 15.645 -19.390 -23.118 1.00 89.06 238 GLU A C 1
ATOM 1900 O O . GLU A 1 238 ? 15.602 -18.189 -22.823 1.00 89.06 238 GLU A O 1
ATOM 1905 N N . CYS A 1 239 ? 16.306 -20.277 -22.368 1.00 88.56 239 CYS A N 1
ATOM 1906 C CA . CYS A 1 239 ? 17.105 -19.852 -21.228 1.00 88.56 239 CYS A CA 1
ATOM 1907 C C . CYS A 1 239 ? 18.300 -19.020 -21.725 1.00 88.56 239 CYS A C 1
ATOM 1909 O O . CYS A 1 239 ? 19.076 -19.504 -22.550 1.00 88.56 239 CYS A O 1
ATOM 1911 N N . PRO A 1 240 ? 18.508 -17.791 -21.216 1.00 84.38 240 PRO A N 1
ATOM 1912 C CA . PRO A 1 240 ? 19.623 -16.954 -21.654 1.00 84.38 240 PRO A CA 1
ATOM 1913 C C . PRO A 1 240 ? 20.990 -17.475 -21.184 1.00 84.38 240 PRO A C 1
ATOM 1915 O O . PRO A 1 240 ? 22.016 -16.953 -21.620 1.00 84.38 240 PRO A O 1
ATOM 1918 N N . ILE A 1 241 ? 21.024 -18.460 -20.278 1.00 83.69 241 ILE A N 1
ATOM 1919 C CA . ILE A 1 241 ? 22.256 -19.061 -19.764 1.00 83.69 241 ILE A CA 1
ATOM 1920 C C . ILE A 1 241 ? 22.491 -20.399 -20.483 1.00 83.69 241 ILE A C 1
ATOM 1922 O O . ILE A 1 241 ? 21.653 -21.297 -20.369 1.00 83.69 241 ILE A O 1
ATOM 1926 N N . PRO A 1 242 ? 23.621 -20.563 -21.203 1.00 85.69 242 PRO A N 1
ATOM 1927 C CA . PRO A 1 242 ? 23.924 -21.802 -21.911 1.00 85.69 242 PRO A CA 1
ATOM 1928 C C . PRO A 1 242 ? 23.903 -23.020 -20.985 1.00 85.69 242 PRO A C 1
ATOM 1930 O O . PRO A 1 242 ? 24.462 -22.980 -19.891 1.00 85.69 242 PRO A O 1
ATOM 1933 N N . ASN A 1 243 ? 23.309 -24.115 -21.462 1.00 87.69 243 ASN A N 1
ATOM 1934 C CA . ASN A 1 243 ? 23.170 -25.396 -20.756 1.00 87.69 243 ASN A CA 1
ATOM 1935 C C . ASN A 1 243 ? 22.299 -25.375 -19.489 1.00 87.69 243 ASN A C 1
ATOM 1937 O O . ASN A 1 243 ? 22.210 -26.395 -18.807 1.00 87.69 243 ASN A O 1
ATOM 1941 N N . GLU A 1 244 ? 21.624 -24.266 -19.187 1.00 92.44 244 GLU A N 1
ATOM 1942 C CA . GLU A 1 244 ? 20.641 -24.205 -18.107 1.00 92.44 244 GLU A CA 1
ATOM 1943 C C . GLU A 1 244 ? 19.212 -24.284 -18.652 1.00 92.44 244 GLU A C 1
ATOM 1945 O O . GLU A 1 244 ? 18.943 -24.050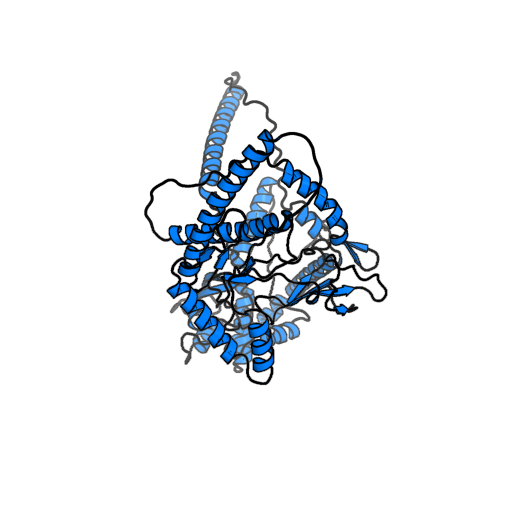 -19.833 1.00 92.44 244 GLU A O 1
ATOM 1950 N N . ARG A 1 245 ? 18.279 -24.677 -17.784 1.00 93.62 245 ARG A N 1
ATOM 1951 C CA . ARG A 1 245 ? 16.859 -24.821 -18.110 1.00 93.62 245 ARG A CA 1
ATOM 1952 C C . ARG A 1 245 ? 16.019 -24.134 -17.048 1.00 93.62 245 ARG A C 1
ATOM 1954 O O . ARG A 1 245 ? 16.451 -23.995 -15.906 1.00 93.62 245 ARG A O 1
ATOM 1961 N N . TRP A 1 246 ? 14.819 -23.716 -17.437 1.00 97.00 246 TRP A N 1
ATOM 1962 C CA . TRP A 1 246 ? 13.821 -23.243 -16.485 1.00 97.00 246 TRP A CA 1
ATOM 1963 C C . TRP A 1 246 ? 13.425 -24.357 -15.526 1.00 97.00 246 TRP A C 1
ATOM 1965 O O . TRP A 1 246 ? 13.447 -25.533 -15.894 1.00 97.00 246 TRP A O 1
ATOM 1975 N N . LYS A 1 247 ? 13.020 -23.978 -14.314 1.00 96.94 247 LYS A N 1
ATOM 1976 C CA . LYS A 1 247 ? 12.517 -24.922 -13.317 1.00 96.94 247 LYS A CA 1
ATOM 1977 C C . LYS A 1 247 ? 11.315 -25.707 -13.832 1.00 96.94 247 LYS A C 1
ATOM 1979 O O . LYS A 1 247 ? 11.233 -26.918 -13.672 1.00 96.94 247 LYS A O 1
ATOM 1984 N N . GLU A 1 248 ? 10.351 -24.971 -14.372 1.00 97.31 248 GLU A N 1
ATOM 1985 C CA . GLU A 1 248 ? 9.049 -25.473 -14.788 1.00 97.31 248 GLU A CA 1
ATOM 1986 C C . GLU A 1 248 ? 8.434 -24.486 -15.789 1.00 97.31 248 GLU A C 1
ATOM 1988 O O . GLU A 1 248 ? 8.669 -23.276 -15.707 1.00 97.31 248 GLU A O 1
ATOM 1993 N N . VAL A 1 249 ? 7.631 -25.006 -16.717 1.00 97.62 249 VAL A N 1
ATOM 1994 C CA . VAL A 1 249 ? 6.790 -24.218 -17.622 1.00 97.62 249 VAL A CA 1
ATOM 1995 C C . VAL A 1 249 ? 5.333 -24.555 -17.326 1.00 97.62 249 VAL A C 1
ATOM 1997 O O . VAL A 1 249 ? 4.955 -25.724 -17.320 1.00 97.62 249 VAL A O 1
ATOM 2000 N N . LYS A 1 250 ? 4.529 -23.525 -17.071 1.00 98.00 250 LYS A N 1
ATOM 2001 C CA . LYS A 1 250 ? 3.095 -23.607 -16.794 1.00 98.00 250 LYS A CA 1
ATOM 2002 C C . LYS A 1 250 ? 2.288 -22.930 -17.897 1.00 98.00 250 LYS A C 1
ATOM 2004 O O . LYS A 1 250 ? 2.801 -22.092 -18.637 1.00 98.00 250 LYS A O 1
ATOM 2009 N N . HIS A 1 251 ? 1.017 -23.312 -17.961 1.00 97.50 251 HIS A N 1
ATOM 2010 C CA . HIS A 1 251 ? 0.019 -22.776 -18.886 1.00 97.50 251 HIS A CA 1
ATOM 2011 C C . HIS A 1 251 ? -1.265 -22.425 -18.125 1.00 97.50 251 HIS A C 1
ATOM 2013 O O . HIS A 1 251 ? -2.355 -22.887 -18.458 1.00 97.50 251 HIS A O 1
ATOM 2019 N N . ASP A 1 252 ? -1.110 -21.682 -17.034 1.00 96.56 252 ASP A N 1
ATOM 2020 C CA . ASP A 1 252 ? -2.206 -21.229 -16.189 1.00 96.56 252 ASP A CA 1
ATOM 2021 C C . ASP A 1 252 ? -2.772 -19.918 -16.745 1.00 96.56 252 ASP A C 1
ATOM 2023 O O . ASP A 1 252 ? -2.130 -18.866 -16.693 1.00 96.56 252 ASP A O 1
ATOM 2027 N N . ASN A 1 253 ? -3.980 -19.998 -17.301 1.00 94.12 253 ASN A N 1
ATOM 2028 C CA . ASN A 1 253 ? -4.715 -18.864 -17.856 1.00 94.12 253 ASN A CA 1
ATOM 2029 C C . ASN A 1 253 ? -5.605 -18.153 -16.819 1.00 94.12 253 ASN A C 1
ATOM 2031 O O . ASN A 1 253 ? -6.349 -17.245 -17.177 1.00 94.12 253 ASN A O 1
ATOM 2035 N N . THR A 1 254 ? -5.537 -18.544 -15.542 1.00 94.44 254 THR A N 1
ATOM 2036 C CA . THR A 1 254 ? -6.280 -17.906 -14.439 1.00 94.44 254 THR A CA 1
ATOM 2037 C C . THR A 1 254 ? -5.466 -16.834 -13.709 1.00 94.44 254 THR A C 1
ATOM 2039 O O . THR A 1 254 ? -5.968 -16.153 -12.812 1.00 94.44 254 THR A O 1
ATOM 2042 N N . VAL A 1 255 ? -4.201 -16.656 -14.097 1.00 94.81 255 VAL A N 1
ATOM 2043 C CA . VAL A 1 255 ? -3.236 -15.753 -13.464 1.00 94.81 255 VAL A CA 1
ATOM 2044 C C . VAL A 1 255 ? -2.677 -14.738 -14.457 1.00 94.81 255 VAL A C 1
ATOM 2046 O O . VAL A 1 255 ? -2.725 -14.926 -15.666 1.00 94.81 255 VAL A O 1
ATOM 2049 N N . THR A 1 256 ? -2.096 -13.654 -13.936 1.00 94.25 256 THR A N 1
ATOM 2050 C CA . THR A 1 256 ? -1.552 -12.549 -14.753 1.00 94.25 256 THR A CA 1
ATOM 2051 C C . THR A 1 256 ? -0.025 -12.432 -14.720 1.00 94.25 256 THR A C 1
ATOM 2053 O O . THR A 1 256 ? 0.540 -11.523 -15.330 1.00 94.25 256 THR A O 1
ATOM 2056 N N . TRP A 1 257 ? 0.667 -13.303 -13.977 1.00 96.44 257 TRP A N 1
ATOM 2057 C CA . TRP A 1 257 ? 2.130 -13.317 -13.925 1.00 96.44 257 TRP A CA 1
ATOM 2058 C C . TRP A 1 257 ? 2.713 -14.137 -15.083 1.00 96.44 257 TRP A C 1
ATOM 2060 O O . TRP A 1 257 ? 2.157 -15.156 -15.485 1.00 96.44 257 TRP A O 1
ATOM 2070 N N . LEU A 1 258 ? 3.861 -13.687 -15.594 1.00 96.81 258 LEU A N 1
ATOM 2071 C CA . LEU A 1 258 ? 4.583 -14.306 -16.715 1.00 96.81 258 LEU A CA 1
ATOM 2072 C C . LEU A 1 258 ? 5.699 -15.242 -16.240 1.00 96.81 258 LEU A C 1
ATOM 2074 O O . LEU A 1 258 ? 6.051 -16.215 -16.897 1.00 96.81 258 LEU A O 1
ATOM 2078 N N . ALA A 1 259 ? 6.281 -14.941 -15.082 1.00 97.50 259 ALA A N 1
ATOM 2079 C CA . ALA A 1 259 ? 7.273 -15.785 -14.435 1.00 97.50 259 ALA A CA 1
ATOM 2080 C C . ALA A 1 259 ? 7.246 -15.561 -12.925 1.00 97.50 259 ALA A C 1
ATOM 2082 O O . ALA A 1 259 ? 6.855 -14.485 -12.466 1.00 97.50 259 ALA A O 1
ATOM 2083 N N . PHE A 1 260 ? 7.699 -16.540 -12.147 1.00 97.38 260 PHE A N 1
ATOM 2084 C CA . PHE A 1 260 ? 7.914 -16.353 -10.716 1.00 97.38 260 PHE A CA 1
ATOM 2085 C C . PHE A 1 260 ? 9.044 -17.218 -10.163 1.00 97.38 260 PHE A C 1
ATOM 2087 O O . PHE A 1 260 ? 9.457 -18.208 -10.766 1.00 97.38 260 PHE A O 1
ATOM 2094 N N . TRP A 1 261 ? 9.531 -16.843 -8.984 1.00 96.88 261 TRP A N 1
ATOM 2095 C CA . TRP A 1 261 ? 10.495 -17.612 -8.199 1.00 96.88 261 TRP A CA 1
ATOM 2096 C C . TRP A 1 261 ? 10.266 -17.395 -6.698 1.00 96.88 261 TRP A C 1
ATOM 2098 O O . TRP A 1 261 ? 9.560 -16.471 -6.280 1.00 96.88 261 TRP A O 1
ATOM 2108 N N . LYS A 1 262 ? 10.862 -18.252 -5.863 1.00 95.62 262 LYS A N 1
ATOM 2109 C CA . LYS A 1 262 ? 10.828 -18.093 -4.400 1.00 95.62 262 LYS A CA 1
ATOM 2110 C C . LYS A 1 262 ? 11.738 -16.947 -3.961 1.00 95.62 262 LYS A C 1
ATOM 2112 O O . LYS A 1 262 ? 12.858 -16.817 -4.450 1.00 95.62 262 LYS A O 1
ATOM 2117 N N . ASN A 1 263 ? 11.291 -16.128 -3.015 1.00 92.25 263 ASN A N 1
ATOM 2118 C CA . ASN A 1 263 ? 12.113 -15.052 -2.475 1.00 92.25 263 ASN A CA 1
ATOM 2119 C C . ASN A 1 263 ? 13.270 -15.641 -1.628 1.00 92.25 263 ASN A C 1
ATOM 2121 O O . ASN A 1 263 ? 13.021 -16.415 -0.705 1.00 92.25 263 ASN A O 1
ATOM 2125 N N . PRO A 1 264 ? 14.541 -15.280 -1.897 1.00 86.69 264 PRO A N 1
ATOM 2126 C CA . PRO A 1 264 ? 15.692 -15.860 -1.199 1.00 86.69 264 PRO A CA 1
ATOM 2127 C C . PRO A 1 264 ? 15.812 -15.416 0.268 1.00 86.69 264 PRO A C 1
ATOM 2129 O O . PRO A 1 264 ? 16.548 -16.028 1.040 1.00 86.69 264 PRO A O 1
ATOM 2132 N N . ILE A 1 265 ? 15.123 -14.341 0.661 1.00 88.31 265 ILE A N 1
ATOM 2133 C CA . ILE A 1 265 ? 15.132 -13.821 2.036 1.00 88.31 265 ILE A CA 1
ATOM 2134 C C . ILE A 1 265 ? 14.009 -14.430 2.867 1.00 88.31 265 ILE A C 1
ATOM 2136 O O . ILE A 1 265 ? 14.240 -14.810 4.019 1.00 88.31 265 ILE A O 1
ATOM 2140 N N . ASP A 1 266 ? 12.830 -14.533 2.259 1.00 88.19 266 ASP A N 1
ATOM 2141 C CA . ASP A 1 266 ? 11.620 -15.093 2.846 1.00 88.19 266 ASP A CA 1
ATOM 2142 C C . ASP A 1 266 ? 11.080 -16.227 1.956 1.00 88.19 266 ASP A C 1
ATOM 2144 O O . ASP A 1 266 ? 10.402 -15.954 0.965 1.00 88.19 266 ASP A O 1
ATOM 2148 N N . PRO A 1 267 ? 11.365 -17.496 2.296 1.00 83.94 267 PRO A N 1
ATOM 2149 C CA . PRO A 1 267 ? 10.955 -18.643 1.492 1.00 83.94 267 PRO A CA 1
ATOM 2150 C C . PRO A 1 267 ? 9.438 -18.849 1.375 1.00 83.94 267 PRO A C 1
ATOM 2152 O O . PRO A 1 267 ? 9.020 -19.592 0.483 1.00 83.94 267 PRO A O 1
ATOM 2155 N N . LYS A 1 268 ? 8.626 -18.234 2.254 1.00 87.88 268 LYS A N 1
ATOM 2156 C CA . LYS A 1 268 ? 7.156 -18.278 2.172 1.00 87.88 268 LYS A CA 1
ATOM 2157 C C . LYS A 1 268 ? 6.625 -17.348 1.075 1.00 87.88 268 LYS A C 1
ATOM 2159 O O . LYS A 1 268 ? 5.543 -17.576 0.539 1.00 87.88 268 LYS A O 1
ATOM 2164 N N . ALA A 1 269 ? 7.394 -16.322 0.714 1.00 90.50 269 ALA A N 1
ATOM 2165 C CA . ALA A 1 269 ? 7.021 -15.339 -0.288 1.00 90.50 269 ALA A CA 1
ATOM 2166 C C . ALA A 1 269 ? 7.543 -15.690 -1.690 1.00 90.50 269 ALA A C 1
ATOM 2168 O O . ALA A 1 269 ? 8.632 -16.238 -1.883 1.00 90.50 269 ALA A O 1
ATOM 2169 N N . PHE A 1 270 ? 6.784 -15.265 -2.697 1.00 95.12 270 PHE A N 1
ATOM 2170 C CA . PHE A 1 270 ? 7.136 -15.396 -4.108 1.00 95.12 270 PHE A CA 1
ATOM 2171 C C . PHE A 1 270 ? 7.370 -14.027 -4.745 1.00 95.12 270 PHE A C 1
ATOM 2173 O O . PHE A 1 270 ? 6.805 -13.009 -4.336 1.00 95.12 270 PHE A O 1
ATOM 2180 N N . LYS A 1 271 ? 8.223 -14.005 -5.764 1.00 96.12 271 LYS A N 1
ATOM 2181 C CA . LYS A 1 271 ? 8.491 -12.851 -6.620 1.00 96.12 271 LYS A CA 1
ATOM 2182 C C . LYS A 1 271 ? 7.982 -13.162 -8.012 1.00 96.12 271 LYS A C 1
ATOM 2184 O O . LYS A 1 271 ? 8.230 -14.254 -8.503 1.00 96.12 271 LYS A O 1
ATOM 2189 N N . TYR A 1 272 ? 7.306 -12.200 -8.626 1.00 97.12 272 TYR A N 1
ATOM 2190 C CA . TYR A 1 272 ? 6.604 -12.376 -9.893 1.00 97.12 272 TYR A CA 1
ATOM 2191 C C . TYR A 1 272 ? 7.060 -11.337 -10.911 1.00 97.12 272 TYR A C 1
ATOM 2193 O O . TYR A 1 272 ? 7.352 -10.197 -10.543 1.00 97.12 272 TYR A O 1
ATOM 2201 N N . VAL A 1 273 ? 7.057 -11.720 -12.182 1.00 96.88 273 VAL A N 1
ATOM 2202 C CA . VAL A 1 273 ? 7.150 -10.823 -13.333 1.00 96.88 273 VAL A CA 1
ATOM 2203 C C . VAL A 1 273 ? 5.741 -10.575 -13.850 1.00 96.88 273 VAL A C 1
ATOM 2205 O O . VAL A 1 273 ? 5.017 -11.525 -14.146 1.00 96.88 273 VAL A O 1
ATOM 2208 N N . PHE A 1 274 ? 5.360 -9.307 -13.962 1.00 96.31 274 PHE A N 1
ATOM 2209 C CA . PHE A 1 274 ? 4.067 -8.884 -14.497 1.00 96.31 274 PHE A CA 1
ATOM 2210 C C . PHE A 1 274 ? 4.244 -7.988 -15.723 1.00 96.31 274 PHE A C 1
ATOM 2212 O O . PHE A 1 274 ? 5.323 -7.434 -15.964 1.00 96.31 274 PHE A O 1
ATOM 2219 N N . LEU A 1 275 ? 3.149 -7.799 -16.458 1.00 95.88 275 LEU A N 1
ATOM 2220 C CA . LEU A 1 275 ? 3.023 -6.708 -17.417 1.00 95.88 275 LEU A CA 1
ATOM 2221 C C . LEU A 1 275 ? 3.207 -5.346 -16.729 1.00 95.88 275 LEU A C 1
ATOM 2223 O O . LEU A 1 275 ? 2.974 -5.191 -15.526 1.00 95.88 275 LEU A O 1
ATOM 2227 N N . ASP A 1 276 ? 3.670 -4.379 -17.512 1.00 95.06 276 ASP A N 1
ATOM 2228 C CA . ASP A 1 276 ? 3.896 -2.993 -17.116 1.00 95.06 276 ASP A CA 1
ATOM 2229 C C . ASP A 1 276 ? 2.568 -2.323 -16.727 1.00 95.06 276 ASP A C 1
ATOM 2231 O O . ASP A 1 276 ? 1.493 -2.711 -17.189 1.00 95.06 276 ASP A O 1
ATOM 2235 N N . ASP A 1 277 ? 2.635 -1.292 -15.886 1.00 91.62 277 ASP A N 1
ATOM 2236 C CA . ASP A 1 277 ? 1.467 -0.522 -15.439 1.00 91.62 277 ASP A CA 1
ATOM 2237 C C . ASP A 1 277 ? 0.689 0.130 -16.598 1.00 91.62 277 ASP A C 1
ATOM 2239 O O . ASP A 1 277 ? -0.455 0.534 -16.407 1.00 91.62 277 ASP A O 1
ATOM 2243 N N . THR A 1 278 ? 1.316 0.259 -17.769 1.00 92.50 278 THR A N 1
ATOM 2244 C CA . THR A 1 278 ? 0.717 0.779 -19.008 1.00 92.50 278 THR A CA 1
ATOM 2245 C C . THR A 1 278 ? -0.071 -0.258 -19.813 1.00 92.50 278 THR A C 1
ATOM 2247 O O . THR A 1 278 ? -0.725 0.122 -20.777 1.00 92.50 278 THR A O 1
ATOM 2250 N N . SER A 1 279 ? -0.024 -1.538 -19.433 1.00 93.12 279 SER A N 1
ATOM 2251 C CA . SER A 1 279 ? -0.734 -2.607 -20.148 1.00 93.12 279 SER A CA 1
ATOM 2252 C C . SER A 1 279 ? -2.249 -2.554 -19.969 1.00 93.12 279 SER A C 1
ATOM 2254 O O . SER A 1 279 ? -2.746 -2.095 -18.934 1.00 93.12 279 SER A O 1
ATOM 2256 N N . SER A 1 280 ? -2.985 -3.099 -20.940 1.00 90.19 280 SER A N 1
ATOM 2257 C CA . SER A 1 280 ? -4.451 -3.203 -20.915 1.00 90.19 280 SER A CA 1
ATOM 2258 C C . SER A 1 280 ? -4.966 -3.882 -19.642 1.00 90.19 280 SER A C 1
ATOM 2260 O O . SER A 1 280 ? -5.806 -3.321 -18.936 1.00 90.19 280 SER A O 1
ATOM 2262 N N . TRP A 1 281 ? -4.405 -5.038 -19.273 1.00 89.88 281 TRP A N 1
ATOM 2263 C CA . TRP A 1 281 ? -4.780 -5.792 -18.071 1.00 89.88 281 TRP A CA 1
ATOM 2264 C C . TRP A 1 281 ? -4.604 -4.974 -16.785 1.00 89.88 281 TRP A C 1
ATOM 2266 O O . TRP A 1 281 ? -5.471 -4.986 -15.905 1.00 89.88 281 TRP A O 1
ATOM 2276 N N . LYS A 1 282 ? -3.485 -4.245 -16.656 1.00 91.31 282 LYS A N 1
ATOM 2277 C CA . LYS A 1 282 ? -3.242 -3.381 -15.492 1.00 91.31 282 LYS A CA 1
ATOM 2278 C C . LYS A 1 282 ? -4.163 -2.168 -15.497 1.00 91.31 282 LYS A C 1
ATOM 2280 O O . LYS A 1 282 ? -4.711 -1.855 -14.443 1.00 91.31 282 LYS A O 1
ATOM 2285 N N . GLY A 1 283 ? -4.374 -1.536 -16.650 1.00 91.44 283 GLY A N 1
ATOM 2286 C CA . GLY A 1 283 ? -5.287 -0.405 -16.807 1.00 91.44 283 GLY A CA 1
ATOM 2287 C C . GLY A 1 283 ? -6.730 -0.762 -16.449 1.00 91.44 283 GLY A C 1
ATOM 2288 O O . GLY A 1 283 ? -7.349 -0.066 -15.647 1.00 91.44 283 GLY A O 1
ATOM 2289 N N . GLN A 1 284 ? -7.238 -1.887 -16.957 1.00 90.69 284 GLN A N 1
ATOM 2290 C CA . GLN A 1 284 ? -8.590 -2.373 -16.674 1.00 90.69 284 GLN A CA 1
ATOM 2291 C C . GLN A 1 284 ? -8.774 -2.702 -15.186 1.00 90.69 284 GLN A C 1
ATOM 2293 O O . GLN A 1 284 ? -9.736 -2.250 -14.566 1.00 90.69 284 GLN A O 1
ATOM 2298 N N . SER A 1 285 ? -7.810 -3.400 -14.576 1.00 90.06 285 SER A N 1
ATOM 2299 C CA . SER A 1 285 ? -7.834 -3.672 -13.133 1.00 90.06 285 SER A CA 1
ATOM 2300 C C . SER A 1 285 ? -7.801 -2.382 -12.297 1.00 90.06 285 SER A C 1
ATOM 2302 O O . SER A 1 285 ? -8.500 -2.269 -11.285 1.00 90.06 285 SER A O 1
ATOM 2304 N N . ASP A 1 286 ? -7.017 -1.384 -12.722 1.00 89.56 286 ASP A N 1
ATOM 2305 C CA . ASP A 1 286 ? -6.933 -0.089 -12.046 1.00 89.56 286 ASP A CA 1
ATOM 2306 C C . ASP A 1 286 ? -8.246 0.699 -12.171 1.00 89.56 286 ASP A C 1
ATOM 2308 O O . ASP A 1 286 ? -8.713 1.249 -11.172 1.00 89.56 286 ASP A O 1
ATOM 2312 N N . LYS A 1 287 ? -8.885 0.681 -13.347 1.00 88.94 287 LYS A N 1
ATOM 2313 C CA . LYS A 1 287 ? -10.209 1.269 -13.597 1.00 88.94 287 LYS A CA 1
ATOM 2314 C C . LYS A 1 287 ? -11.288 0.627 -12.728 1.00 88.94 287 LYS A C 1
ATOM 2316 O O . LYS A 1 287 ? -11.988 1.332 -12.007 1.00 88.94 287 LYS A O 1
ATOM 2321 N N . GLU A 1 288 ? -11.378 -0.702 -12.712 1.00 89.12 288 GLU A N 1
ATOM 2322 C CA . GLU A 1 288 ? -12.340 -1.442 -11.880 1.00 89.12 288 GLU A CA 1
ATOM 2323 C C . GLU A 1 288 ? -12.174 -1.151 -10.387 1.00 89.12 288 GLU A C 1
ATOM 2325 O O . GLU A 1 288 ? -13.154 -1.072 -9.644 1.00 89.12 288 GLU A O 1
ATOM 2330 N N . LYS A 1 289 ? -10.934 -0.953 -9.931 1.00 86.12 289 LYS A N 1
ATOM 2331 C CA . LYS A 1 289 ? -10.649 -0.530 -8.556 1.00 86.12 289 LYS A CA 1
ATOM 2332 C C . LYS A 1 289 ? -11.269 0.840 -8.248 1.00 86.12 289 LYS A C 1
ATOM 2334 O O . LYS A 1 289 ? -11.780 1.016 -7.143 1.00 86.12 289 LYS A O 1
ATOM 2339 N N . TYR A 1 290 ? -11.249 1.795 -9.181 1.00 84.69 290 TYR A N 1
ATOM 2340 C CA . TYR A 1 290 ? -11.920 3.090 -9.002 1.00 84.69 290 TYR A CA 1
ATOM 2341 C C . TYR A 1 290 ? -13.444 2.987 -9.138 1.00 84.69 290 TYR A C 1
ATOM 2343 O O . TYR A 1 290 ? -14.150 3.626 -8.365 1.00 84.69 290 TYR A O 1
ATOM 2351 N N . GLU A 1 291 ? -13.971 2.138 -10.020 1.00 87.44 291 GLU A N 1
ATOM 2352 C CA . GLU A 1 291 ? -15.421 1.909 -10.121 1.00 87.44 291 GLU A CA 1
ATOM 2353 C C . GLU A 1 291 ? -16.001 1.282 -8.846 1.00 87.44 291 GLU A C 1
ATOM 2355 O O . GLU A 1 291 ? -17.044 1.713 -8.358 1.00 87.44 291 GLU A O 1
ATOM 2360 N N . LYS A 1 292 ? -15.280 0.350 -8.208 1.00 83.56 292 LYS A N 1
ATOM 2361 C CA . LYS A 1 292 ? -15.653 -0.167 -6.877 1.00 83.56 292 LYS A CA 1
ATOM 2362 C C . LYS A 1 292 ? -15.698 0.933 -5.819 1.00 83.56 292 LYS A C 1
ATOM 2364 O O . LYS A 1 292 ? -16.536 0.904 -4.926 1.00 83.56 292 LYS A O 1
ATOM 2369 N N . ALA A 1 293 ? -14.803 1.906 -5.910 1.00 83.12 293 ALA A N 1
ATOM 2370 C CA . ALA A 1 293 ? -14.771 3.032 -4.991 1.00 83.12 293 ALA A CA 1
ATOM 2371 C C . ALA A 1 293 ? -15.948 3.995 -5.191 1.00 83.12 293 ALA A C 1
ATOM 2373 O O . ALA A 1 293 ? -16.507 4.494 -4.217 1.00 83.12 293 ALA A O 1
ATOM 2374 N N . ARG A 1 294 ? -16.337 4.225 -6.449 1.00 85.44 294 ARG A N 1
ATOM 2375 C CA . ARG A 1 294 ? -17.541 4.988 -6.795 1.00 85.44 294 ARG A CA 1
ATOM 2376 C C . ARG A 1 294 ? -18.783 4.277 -6.281 1.00 85.44 294 ARG A C 1
ATOM 2378 O O . ARG A 1 294 ? -19.597 4.899 -5.619 1.00 85.44 294 ARG A O 1
ATOM 2385 N N . LEU A 1 295 ? -18.865 2.961 -6.462 1.00 85.81 295 LEU A N 1
ATOM 2386 C CA . LEU A 1 295 ? -19.966 2.174 -5.918 1.00 85.81 295 LEU A CA 1
ATOM 2387 C C . LEU A 1 295 ? -20.022 2.254 -4.380 1.00 85.81 295 LEU A C 1
ATOM 2389 O O . LEU A 1 295 ? -21.098 2.423 -3.824 1.00 85.81 295 LEU A O 1
ATOM 2393 N N . LEU A 1 296 ? -18.883 2.242 -3.675 1.00 84.00 296 LEU A N 1
ATOM 2394 C CA . LEU A 1 296 ? -18.852 2.438 -2.216 1.00 84.00 296 LEU A CA 1
ATOM 2395 C C . LEU A 1 296 ? -19.485 3.768 -1.781 1.00 84.00 296 LEU A C 1
ATOM 2397 O O . LEU A 1 296 ? -20.133 3.814 -0.737 1.00 84.00 296 LEU A O 1
ATOM 2401 N N . LYS A 1 297 ? -19.333 4.840 -2.565 1.00 85.06 297 LYS A N 1
ATOM 2402 C CA . LYS A 1 297 ? -19.935 6.148 -2.264 1.00 85.06 297 LYS A CA 1
ATOM 2403 C C . LYS A 1 297 ? -21.454 6.054 -2.088 1.00 85.06 297 LYS A C 1
ATOM 2405 O O . LYS A 1 297 ? -21.988 6.715 -1.203 1.00 85.06 297 LYS A O 1
ATOM 2410 N N . ASP A 1 298 ? -22.122 5.199 -2.855 1.00 85.38 298 ASP A N 1
ATOM 2411 C CA . ASP A 1 298 ? -23.576 5.021 -2.781 1.00 85.38 298 ASP A CA 1
ATOM 2412 C C . ASP A 1 298 ? -24.001 4.204 -1.546 1.00 85.38 298 ASP A C 1
ATOM 2414 O O . ASP A 1 298 ? -25.096 4.382 -1.013 1.00 85.38 298 ASP A O 1
ATOM 2418 N N . TYR A 1 299 ? -23.114 3.344 -1.033 1.00 84.50 299 TYR A N 1
ATOM 2419 C CA . TYR A 1 299 ? -23.376 2.473 0.121 1.00 84.50 299 TYR A CA 1
ATOM 2420 C C . TYR A 1 299 ? -22.864 3.053 1.446 1.00 84.50 299 TYR A C 1
ATOM 2422 O O . TYR A 1 299 ? -23.264 2.588 2.517 1.00 84.50 299 TYR A O 1
ATOM 2430 N N . ILE A 1 300 ? -21.995 4.070 1.409 1.00 87.75 300 ILE A N 1
ATOM 2431 C CA . ILE A 1 300 ? -21.243 4.517 2.588 1.00 87.75 300 ILE A CA 1
ATOM 2432 C C . ILE A 1 300 ? -22.151 4.973 3.730 1.00 87.75 300 ILE A C 1
ATOM 2434 O O . ILE A 1 300 ? -21.880 4.656 4.883 1.00 87.75 300 ILE A O 1
ATOM 2438 N N . LEU A 1 301 ? -23.259 5.664 3.446 1.00 89.25 301 LEU A N 1
ATOM 2439 C CA . LEU A 1 301 ? -24.177 6.126 4.492 1.00 89.25 301 LEU A CA 1
ATOM 2440 C C . LEU A 1 301 ? -24.833 4.952 5.231 1.00 89.25 301 LEU A C 1
ATOM 2442 O O . LEU A 1 301 ? -24.912 4.970 6.460 1.00 89.25 301 LEU A O 1
ATOM 2446 N N . ASN A 1 302 ? -25.219 3.903 4.502 1.00 90.81 302 ASN A N 1
ATOM 2447 C CA . ASN A 1 302 ? -25.793 2.690 5.083 1.00 90.81 302 ASN A CA 1
ATOM 2448 C C . ASN A 1 302 ? -24.753 1.912 5.896 1.00 90.81 302 ASN A C 1
ATOM 2450 O O . ASN A 1 302 ? -25.048 1.472 7.006 1.00 90.81 302 ASN A O 1
ATOM 2454 N N . ILE A 1 303 ? -23.519 1.804 5.392 1.00 89.62 303 ILE A N 1
ATOM 2455 C CA . ILE A 1 303 ? -22.396 1.182 6.112 1.00 89.62 303 ILE A CA 1
ATOM 2456 C C . ILE A 1 303 ? -22.122 1.928 7.423 1.00 89.62 303 ILE A C 1
ATOM 2458 O O . ILE A 1 303 ? -22.001 1.309 8.480 1.00 89.62 303 ILE A O 1
ATOM 2462 N N . ARG A 1 304 ? -22.098 3.266 7.374 1.00 93.75 304 ARG A N 1
ATOM 2463 C CA . ARG A 1 304 ? -21.914 4.124 8.550 1.00 93.75 304 ARG A CA 1
ATOM 2464 C C . ARG A 1 304 ? -23.032 3.964 9.566 1.00 93.75 304 ARG A C 1
ATOM 2466 O O . ARG A 1 304 ? -22.761 3.883 10.761 1.00 93.75 304 ARG A O 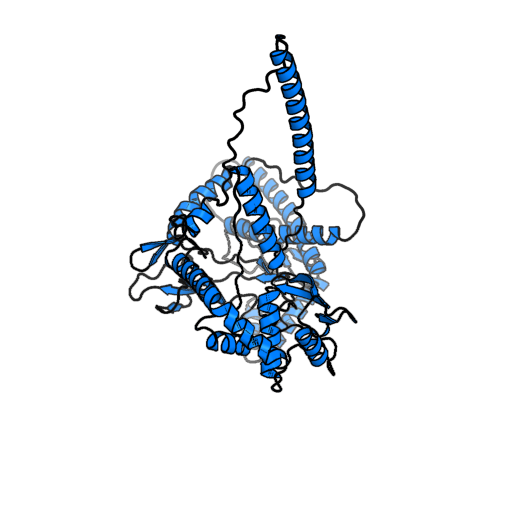1
ATOM 2473 N N . ALA A 1 305 ? -24.280 3.891 9.114 1.00 94.00 305 ALA A N 1
ATOM 2474 C CA . ALA A 1 305 ? -25.412 3.622 9.994 1.00 94.00 305 ALA A CA 1
ATOM 2475 C C . ALA A 1 305 ? -25.310 2.231 10.645 1.00 94.00 305 ALA A C 1
ATOM 2477 O O . ALA A 1 305 ? -25.592 2.088 11.836 1.00 94.00 305 ALA A O 1
ATOM 2478 N N . ASN A 1 306 ? -24.863 1.226 9.885 1.00 93.69 306 ASN A N 1
ATOM 2479 C CA . ASN A 1 306 ? -24.710 -0.148 10.352 1.00 93.69 306 ASN A CA 1
ATOM 2480 C C . ASN A 1 306 ? -23.664 -0.256 11.473 1.00 93.69 306 ASN A C 1
ATOM 2482 O O . ASN A 1 306 ? -24.021 -0.633 12.590 1.00 93.69 306 ASN A O 1
ATOM 2486 N N . TYR A 1 307 ? -22.419 0.185 11.244 1.00 94.56 307 TYR A N 1
ATOM 2487 C CA . TYR A 1 307 ? -21.390 0.081 12.285 1.00 94.56 307 TYR A CA 1
ATOM 2488 C C . TYR A 1 307 ? -21.716 0.956 13.511 1.00 94.56 307 TYR A C 1
ATOM 2490 O O . TYR A 1 307 ? -21.421 0.574 14.642 1.00 94.56 307 TYR A O 1
ATOM 2498 N N . ARG A 1 308 ? -22.386 2.110 13.341 1.00 95.88 308 ARG A N 1
ATOM 2499 C CA . ARG A 1 308 ? -22.764 2.980 14.475 1.00 95.88 308 ARG A CA 1
ATOM 2500 C C . ARG A 1 308 ? -23.775 2.318 15.402 1.00 95.88 308 ARG A C 1
ATOM 2502 O O . ARG A 1 308 ? -23.714 2.515 16.616 1.00 95.88 308 ARG A O 1
ATOM 2509 N N . LYS A 1 309 ? -24.690 1.521 14.846 1.00 95.69 309 LYS A N 1
ATOM 2510 C CA . LYS A 1 309 ? -25.640 0.722 15.631 1.00 95.69 309 LYS A CA 1
ATOM 2511 C C . LYS A 1 309 ? -24.911 -0.305 16.501 1.00 95.69 309 LYS A C 1
ATOM 2513 O O . LYS A 1 309 ? -25.301 -0.524 17.649 1.00 95.69 309 LYS A O 1
ATOM 2518 N N . ASP A 1 310 ? -23.828 -0.873 15.981 1.00 96.19 310 ASP A N 1
ATOM 2519 C CA . ASP A 1 310 ? -23.087 -1.951 16.629 1.00 96.19 310 ASP A CA 1
ATOM 2520 C C . ASP A 1 310 ? -22.034 -1.490 17.649 1.00 96.19 310 ASP A C 1
ATOM 2522 O O . ASP A 1 310 ? -21.495 -2.314 18.386 1.00 96.19 310 ASP A O 1
ATOM 2526 N N . PHE A 1 311 ? -21.831 -0.181 17.844 1.00 97.12 311 PHE A N 1
ATOM 2527 C CA . PHE A 1 311 ? -20.968 0.334 18.921 1.00 97.12 311 PHE A CA 1
ATOM 2528 C C . PHE A 1 311 ? -21.397 -0.100 20.333 1.00 97.12 311 PHE A C 1
ATOM 2530 O O . PHE A 1 311 ? -20.576 -0.123 21.250 1.00 97.12 311 PHE A O 1
ATOM 2537 N N . LYS A 1 312 ? -22.678 -0.436 20.531 1.00 93.81 312 LYS A N 1
ATOM 2538 C CA . LYS A 1 312 ? -23.228 -0.952 21.800 1.00 93.81 312 LYS A CA 1
ATOM 2539 C C . LYS A 1 312 ? -23.649 -2.422 21.705 1.00 93.81 312 LYS A C 1
ATOM 2541 O O . LYS A 1 312 ? -24.432 -2.876 22.541 1.00 93.81 312 LYS A O 1
ATOM 2546 N N . ASN A 1 313 ? -23.203 -3.144 20.676 1.00 95.69 313 ASN A N 1
ATOM 2547 C CA . ASN A 1 313 ? -23.593 -4.536 20.503 1.00 95.69 313 ASN A CA 1
ATOM 2548 C C . ASN A 1 313 ? -23.116 -5.376 21.702 1.00 95.69 313 ASN A C 1
ATOM 2550 O O . ASN A 1 313 ? -22.040 -5.139 22.248 1.00 95.69 313 ASN A O 1
ATOM 2554 N N . LYS A 1 314 ? -23.946 -6.331 22.134 1.00 94.50 314 LYS A N 1
ATOM 2555 C CA . LYS A 1 314 ? -23.604 -7.261 23.221 1.00 94.50 314 LYS A CA 1
ATOM 2556 C C . LYS A 1 314 ? -22.604 -8.322 22.766 1.00 94.50 314 LYS A C 1
ATOM 2558 O O . LYS A 1 314 ? -21.904 -8.881 23.601 1.00 94.50 314 LYS A O 1
ATOM 2563 N N . ASP A 1 315 ? -22.571 -8.606 21.466 1.00 95.56 315 ASP A N 1
ATOM 2564 C CA . ASP A 1 315 ? -21.577 -9.480 20.860 1.00 95.56 315 ASP A CA 1
ATOM 2565 C C . ASP A 1 315 ? -20.242 -8.720 20.727 1.00 95.56 315 ASP A C 1
ATOM 2567 O O . ASP A 1 315 ? -20.167 -7.753 19.955 1.00 95.56 315 ASP A O 1
ATOM 2571 N N . PRO A 1 316 ? -19.187 -9.134 21.457 1.00 93.25 316 PRO A N 1
ATOM 2572 C CA . PRO A 1 316 ? -17.901 -8.446 21.435 1.00 93.25 316 PRO A CA 1
ATOM 2573 C C . PRO A 1 316 ? -17.243 -8.474 20.051 1.00 93.25 316 PRO A C 1
ATOM 2575 O O . PRO A 1 316 ? -16.550 -7.521 19.703 1.00 93.25 316 PRO A O 1
ATOM 2578 N N . ILE A 1 317 ? -17.490 -9.507 19.234 1.00 94.56 317 ILE A N 1
ATOM 2579 C CA . ILE A 1 317 ? -16.932 -9.602 17.878 1.00 94.56 317 ILE A CA 1
ATOM 2580 C C . ILE A 1 317 ? -17.518 -8.486 17.012 1.00 94.56 317 ILE A C 1
ATOM 2582 O O . ILE A 1 317 ? -16.779 -7.715 16.403 1.00 94.56 317 ILE A O 1
ATOM 2586 N N . LYS A 1 318 ? -18.850 -8.347 17.003 1.00 95.25 318 LYS A N 1
ATOM 2587 C CA . LYS A 1 318 ? -19.541 -7.294 16.240 1.00 95.25 318 LYS A CA 1
ATOM 2588 C C . LYS A 1 318 ? -19.159 -5.901 16.718 1.00 95.25 318 LYS A C 1
ATOM 2590 O O . LYS A 1 318 ? -18.927 -5.017 15.898 1.00 95.25 318 LYS A O 1
ATOM 2595 N N . GLN A 1 319 ? -19.033 -5.715 18.032 1.00 97.00 319 GLN A N 1
ATOM 2596 C CA . GLN A 1 319 ? -18.609 -4.438 18.597 1.00 97.00 319 GLN A CA 1
ATOM 2597 C C . GLN A 1 319 ? -17.181 -4.063 18.162 1.00 97.00 319 GLN A C 1
ATOM 2599 O O . GLN A 1 319 ? -16.944 -2.918 17.775 1.00 97.00 319 GLN A O 1
ATOM 2604 N N . GLN A 1 320 ? -16.234 -5.011 18.181 1.00 97.44 320 GLN A N 1
ATOM 2605 C CA . GLN A 1 320 ? -14.862 -4.778 17.713 1.00 97.44 320 GLN A CA 1
ATOM 2606 C C . GLN A 1 320 ? -14.805 -4.510 16.203 1.00 97.44 320 GLN A C 1
ATOM 2608 O O . GLN A 1 320 ? -14.153 -3.550 15.794 1.00 97.44 320 GLN A O 1
ATOM 2613 N N . ILE A 1 321 ? -15.534 -5.284 15.386 1.00 95.56 321 ILE A N 1
ATOM 2614 C CA . ILE A 1 321 ? -15.660 -5.050 13.936 1.00 95.56 321 ILE A CA 1
ATOM 2615 C C . ILE A 1 321 ? -16.169 -3.631 13.667 1.00 95.56 321 ILE A C 1
ATOM 2617 O O . ILE A 1 321 ? -15.580 -2.909 12.866 1.00 95.56 321 ILE A O 1
ATOM 2621 N N . ALA A 1 322 ? -17.229 -3.210 14.359 1.00 96.12 322 ALA A N 1
ATOM 2622 C CA . ALA A 1 322 ? -17.831 -1.897 14.177 1.00 96.12 322 ALA A CA 1
ATOM 2623 C C . ALA A 1 322 ? -16.867 -0.752 14.520 1.00 96.12 322 ALA A C 1
ATOM 2625 O O . ALA A 1 322 ? -16.739 0.210 13.760 1.00 96.12 322 ALA A O 1
ATOM 2626 N N . VAL A 1 323 ? -16.155 -0.864 15.645 1.00 97.44 323 VAL A N 1
ATOM 2627 C CA . VAL A 1 323 ? -15.160 0.136 16.058 1.00 97.44 323 VAL A CA 1
ATOM 2628 C C . VAL A 1 323 ? -13.971 0.167 15.092 1.00 97.44 323 VAL A C 1
ATOM 2630 O O . VAL A 1 323 ? -13.543 1.251 14.701 1.00 97.44 323 VAL A O 1
ATOM 2633 N N . ALA A 1 324 ? -13.461 -0.985 14.651 1.00 96.06 324 ALA A N 1
ATOM 2634 C CA . ALA A 1 324 ? -12.371 -1.040 13.678 1.00 96.06 324 ALA A CA 1
ATOM 2635 C C . ALA A 1 324 ? -12.786 -0.469 12.310 1.00 96.06 324 ALA A C 1
ATOM 2637 O O . ALA A 1 324 ? -12.044 0.317 11.721 1.00 96.06 324 ALA A O 1
ATOM 2638 N N . ALA A 1 325 ? -13.991 -0.790 11.829 1.00 93.56 325 ALA A N 1
ATOM 2639 C CA . ALA A 1 325 ? -14.544 -0.225 10.599 1.00 93.56 325 ALA A CA 1
ATOM 2640 C C . ALA A 1 325 ? -14.666 1.306 10.679 1.00 93.56 325 ALA A C 1
ATOM 2642 O O . ALA A 1 325 ? -14.291 1.995 9.732 1.00 93.56 325 ALA A O 1
ATOM 2643 N N . TYR A 1 326 ? -15.103 1.842 11.825 1.00 95.44 326 TYR A N 1
ATOM 2644 C CA . TYR A 1 326 ? -15.129 3.284 12.082 1.00 95.44 326 TYR A CA 1
ATOM 2645 C C . TYR A 1 326 ? -13.732 3.918 12.016 1.00 95.44 326 TYR A C 1
ATOM 2647 O O . TYR A 1 326 ? -13.555 4.936 11.350 1.00 95.44 326 TYR A O 1
ATOM 2655 N N . LEU A 1 327 ? -12.723 3.325 12.666 1.00 94.38 327 LEU A N 1
ATOM 2656 C CA . LEU A 1 327 ? -11.356 3.861 12.637 1.00 94.38 327 LEU A CA 1
ATOM 2657 C C . LEU A 1 327 ? -10.763 3.836 11.220 1.00 94.38 327 LEU A C 1
ATOM 2659 O O . LEU A 1 327 ? -10.071 4.770 10.824 1.00 94.38 327 LEU A O 1
ATOM 2663 N N . ILE A 1 328 ? -11.060 2.801 10.434 1.00 91.12 328 ILE A N 1
ATOM 2664 C CA . ILE A 1 328 ? -10.640 2.703 9.031 1.00 91.12 328 ILE A CA 1
ATOM 2665 C C . ILE A 1 328 ? -11.331 3.761 8.162 1.00 91.12 328 ILE A C 1
ATOM 2667 O O . ILE A 1 328 ? -10.653 4.423 7.381 1.00 91.12 328 ILE A O 1
ATOM 2671 N N . ASP A 1 329 ? -12.648 3.933 8.297 1.00 89.38 329 ASP A N 1
ATOM 2672 C CA . ASP A 1 329 ? -13.438 4.915 7.537 1.00 89.38 329 ASP A CA 1
ATOM 2673 C C . ASP A 1 329 ? -13.000 6.354 7.849 1.00 89.38 329 ASP A C 1
ATOM 2675 O O . ASP A 1 329 ? -12.699 7.132 6.947 1.00 89.38 329 ASP A O 1
ATOM 2679 N N . ILE A 1 330 ? -12.903 6.701 9.135 1.00 89.31 330 ILE A N 1
ATOM 2680 C CA . ILE A 1 330 ? -12.673 8.085 9.566 1.00 89.31 330 ILE A CA 1
ATOM 2681 C C . ILE A 1 330 ? -11.194 8.479 9.531 1.00 89.31 330 ILE A C 1
ATOM 2683 O O . ILE A 1 330 ? -10.872 9.607 9.165 1.00 89.31 330 ILE A O 1
ATOM 2687 N N . LEU A 1 331 ? -10.284 7.574 9.905 1.00 89.81 331 LEU A N 1
ATOM 2688 C CA . LEU A 1 331 ? -8.852 7.881 10.030 1.00 89.81 331 LEU A CA 1
ATOM 2689 C C . LEU A 1 331 ? -8.009 7.319 8.880 1.00 89.81 331 LEU A C 1
ATOM 2691 O O . LEU A 1 331 ? -6.787 7.470 8.899 1.00 89.81 331 LEU A O 1
ATOM 2695 N N . ALA A 1 332 ? -8.636 6.650 7.905 1.00 89.38 332 ALA A N 1
ATOM 2696 C CA . ALA A 1 332 ? -7.966 6.011 6.773 1.00 89.38 332 ALA A CA 1
ATOM 2697 C C . ALA A 1 332 ? -6.859 5.018 7.184 1.00 89.38 332 ALA A C 1
ATOM 2699 O O . ALA A 1 332 ? -5.864 4.840 6.468 1.00 89.38 332 ALA A O 1
ATOM 2700 N N . LEU A 1 333 ? -7.014 4.357 8.340 1.00 89.69 333 LEU A N 1
ATOM 2701 C CA . LEU A 1 333 ? -6.063 3.341 8.785 1.00 89.69 333 LEU A CA 1
ATOM 2702 C C . LEU A 1 333 ? -6.070 2.150 7.825 1.00 89.69 333 LEU A C 1
ATOM 2704 O O . LEU A 1 333 ? -7.102 1.727 7.305 1.00 89.69 333 LEU A O 1
ATOM 2708 N N . ARG A 1 334 ? -4.895 1.556 7.611 1.00 89.75 334 ARG A N 1
ATOM 2709 C CA . ARG A 1 334 ? -4.804 0.277 6.896 1.00 89.75 334 ARG A CA 1
ATOM 2710 C C . ARG A 1 334 ? -5.371 -0.826 7.782 1.00 89.75 334 ARG A C 1
ATOM 2712 O O . ARG A 1 334 ? -5.145 -0.790 8.985 1.00 89.75 334 ARG A O 1
ATOM 2719 N N . ALA A 1 335 ? -6.015 -1.828 7.183 1.00 88.75 335 ALA A N 1
ATOM 2720 C CA . ALA A 1 335 ? -6.605 -2.945 7.924 1.00 88.75 335 ALA A CA 1
ATOM 2721 C C . ALA A 1 335 ? -5.598 -3.629 8.869 1.00 88.75 335 ALA A C 1
ATOM 2723 O O . ALA A 1 335 ? -5.930 -3.823 10.026 1.00 88.75 335 ALA A O 1
ATOM 2724 N N . GLY A 1 336 ? -4.361 -3.877 8.415 1.00 87.44 336 GLY A N 1
ATOM 2725 C CA . GLY A 1 336 ? -3.291 -4.481 9.223 1.00 87.44 336 GLY A CA 1
ATOM 2726 C C . GLY A 1 336 ? -3.455 -5.988 9.354 1.00 87.44 336 GLY A C 1
ATOM 2727 O O . GLY A 1 336 ? -4.328 -6.431 10.079 1.00 87.44 336 GLY A O 1
ATOM 2728 N N . ASN A 1 337 ? -2.642 -6.760 8.634 1.00 87.19 337 ASN A N 1
ATOM 2729 C CA . ASN A 1 337 ? -2.597 -8.214 8.795 1.00 87.19 337 ASN A CA 1
ATOM 2730 C C . ASN A 1 337 ? -1.579 -8.574 9.877 1.00 87.19 337 ASN A C 1
ATOM 2732 O O . ASN A 1 337 ? -0.600 -7.840 10.038 1.00 87.19 337 ASN A O 1
ATOM 2736 N N . GLU A 1 338 ? -1.783 -9.720 10.523 1.00 83.12 338 GLU A N 1
ATOM 2737 C CA . GLU A 1 338 ? -0.801 -10.325 11.422 1.00 83.12 338 GLU A CA 1
ATOM 2738 C C . GLU A 1 338 ? 0.567 -10.475 10.743 1.00 83.12 338 GLU A C 1
ATOM 2740 O O . GLU A 1 338 ? 0.679 -10.619 9.516 1.00 83.12 338 GLU A O 1
ATOM 2745 N N . LYS A 1 339 ? 1.609 -10.377 11.567 1.00 83.38 339 LYS A N 1
ATOM 2746 C CA . LYS A 1 339 ? 3.012 -10.407 11.170 1.00 83.38 339 LYS A CA 1
ATOM 2747 C C . LYS A 1 339 ? 3.711 -11.560 11.868 1.00 83.38 339 LYS A C 1
ATOM 2749 O O . LYS A 1 339 ? 3.489 -11.774 13.053 1.00 83.38 339 LYS A O 1
ATOM 2754 N N . ASP A 1 340 ? 4.567 -12.257 11.128 1.00 80.81 340 ASP A N 1
ATOM 2755 C CA . ASP A 1 340 ? 5.475 -13.252 11.699 1.00 80.81 340 ASP A CA 1
ATOM 2756 C C . ASP A 1 340 ? 6.648 -12.546 12.417 1.00 80.81 340 ASP A C 1
ATOM 2758 O O . ASP A 1 340 ? 7.046 -11.447 12.019 1.00 80.81 340 ASP A O 1
ATOM 2762 N N . ASP A 1 341 ? 7.291 -13.222 13.381 1.00 80.12 341 ASP A N 1
ATOM 2763 C CA . ASP A 1 341 ? 8.489 -12.749 14.124 1.00 80.12 341 ASP A CA 1
ATOM 2764 C C . ASP A 1 341 ? 9.688 -12.377 13.223 1.00 80.12 341 ASP A C 1
ATOM 2766 O O . ASP A 1 341 ? 10.667 -11.754 13.632 1.00 80.12 341 ASP A O 1
ATOM 2770 N N . ASP A 1 342 ? 9.616 -12.787 11.963 1.00 81.81 342 ASP A N 1
ATOM 2771 C CA . ASP A 1 342 ? 10.607 -12.591 10.919 1.00 81.81 342 ASP A CA 1
ATOM 2772 C C . ASP A 1 342 ? 10.450 -11.259 10.149 1.00 81.81 342 ASP A C 1
ATOM 2774 O O . ASP A 1 342 ? 11.236 -10.972 9.230 1.00 81.81 342 ASP A O 1
ATOM 2778 N N . GLU A 1 343 ? 9.438 -10.458 10.490 1.00 84.81 343 GLU A N 1
ATOM 2779 C CA . GLU A 1 343 ? 9.121 -9.154 9.906 1.00 84.81 343 GLU A CA 1
ATOM 2780 C C . GLU A 1 343 ? 9.373 -8.002 10.895 1.00 84.81 343 GLU A C 1
ATOM 2782 O O . GLU A 1 343 ? 9.606 -8.205 12.080 1.00 84.81 343 GLU A O 1
ATOM 2787 N N . ALA A 1 344 ? 9.385 -6.759 10.403 1.00 84.50 344 ALA A N 1
ATOM 2788 C CA . ALA A 1 344 ? 9.452 -5.598 11.291 1.00 84.50 344 ALA A CA 1
ATOM 2789 C C . ALA A 1 344 ? 8.123 -5.431 12.050 1.00 84.50 344 ALA A C 1
ATOM 2791 O O . ALA A 1 344 ? 7.062 -5.487 11.415 1.00 84.50 344 ALA A O 1
ATOM 2792 N N . ASP A 1 345 ? 8.188 -5.155 13.360 1.00 88.31 345 ASP A N 1
ATOM 2793 C CA . ASP A 1 345 ? 7.006 -4.922 14.202 1.00 88.31 345 ASP A CA 1
ATOM 2794 C C . ASP A 1 345 ? 6.287 -3.647 13.747 1.00 88.31 345 ASP A C 1
ATOM 2796 O O . ASP A 1 345 ? 6.684 -2.513 14.026 1.00 88.31 345 ASP A O 1
ATOM 2800 N N . THR A 1 346 ? 5.263 -3.848 12.926 1.00 92.56 346 THR A N 1
ATOM 2801 C CA . THR A 1 346 ? 4.446 -2.793 12.341 1.00 92.56 346 THR A CA 1
ATOM 2802 C C . THR A 1 346 ? 2.998 -3.227 12.398 1.00 92.56 346 THR A C 1
ATOM 2804 O O . THR A 1 346 ? 2.674 -4.376 12.105 1.00 92.56 346 THR A O 1
ATOM 2807 N N . VAL A 1 347 ? 2.116 -2.295 12.740 1.00 93.88 347 VAL A N 1
ATOM 2808 C CA . VAL A 1 347 ? 0.704 -2.596 12.984 1.00 93.88 347 VAL A CA 1
ATOM 2809 C C . VAL A 1 347 ? -0.209 -1.823 12.031 1.00 93.88 347 VAL A C 1
ATOM 2811 O O . VAL A 1 347 ? 0.156 -0.793 11.454 1.00 93.88 347 VAL A O 1
ATOM 2814 N N . GLY A 1 348 ? -1.414 -2.347 11.827 1.00 94.00 348 GLY A N 1
ATOM 2815 C CA . GLY A 1 348 ? -2.545 -1.611 11.267 1.00 94.00 348 GLY A CA 1
ATOM 2816 C C . GLY A 1 348 ? -3.747 -1.707 12.199 1.00 94.00 348 GLY A C 1
ATOM 2817 O O . GLY A 1 348 ? -3.613 -2.147 13.331 1.00 94.00 348 GLY A O 1
ATOM 2818 N N . CYS A 1 349 ? -4.922 -1.291 11.731 1.00 94.88 349 CYS A N 1
ATOM 2819 C CA . CYS A 1 349 ? -6.110 -1.129 12.565 1.00 94.88 349 CYS A CA 1
ATOM 2820 C C . CYS A 1 349 ? -6.487 -2.388 13.362 1.00 94.88 349 CYS A C 1
ATOM 2822 O O . CYS A 1 349 ? -6.728 -2.282 14.558 1.00 94.88 349 CYS A O 1
ATOM 2824 N N . CYS A 1 350 ? -6.546 -3.558 12.723 1.00 94.19 350 CYS A N 1
ATOM 2825 C CA . CYS A 1 350 ? -6.964 -4.809 13.362 1.00 94.19 350 CYS A CA 1
ATOM 2826 C C . CYS A 1 350 ? -5.896 -5.356 14.315 1.00 94.19 350 CYS A C 1
ATOM 2828 O O . CYS A 1 350 ? -6.244 -6.018 15.278 1.00 94.19 350 CYS A O 1
ATOM 2830 N N . THR A 1 351 ? -4.623 -5.028 14.086 1.00 95.62 351 THR A N 1
ATOM 2831 C CA . THR A 1 351 ? -3.479 -5.498 14.884 1.00 95.62 351 THR A CA 1
ATOM 2832 C C . THR A 1 351 ? -2.946 -4.419 15.831 1.00 95.62 351 THR A C 1
ATOM 2834 O O . THR A 1 351 ? -1.783 -4.469 16.230 1.00 95.62 351 THR A O 1
ATOM 2837 N N . LEU A 1 352 ? -3.737 -3.381 16.133 1.00 96.88 352 LEU A N 1
ATOM 2838 C CA . LEU A 1 352 ? -3.356 -2.383 17.133 1.00 96.88 352 LEU A CA 1
ATOM 2839 C C . LEU A 1 352 ? -3.195 -3.072 18.487 1.00 96.88 352 LEU A C 1
ATOM 2841 O O . LEU A 1 352 ? -4.048 -3.864 18.879 1.00 96.88 352 LEU A O 1
ATOM 2845 N N . LYS A 1 353 ? -2.140 -2.723 19.219 1.00 96.19 353 LYS A N 1
ATOM 2846 C CA . LYS A 1 353 ? -1.891 -3.174 20.590 1.00 96.19 353 LYS A CA 1
ATOM 2847 C C . LYS A 1 353 ? -2.419 -2.154 21.603 1.00 96.19 353 LYS A C 1
ATOM 2849 O O . LYS A 1 353 ? -2.683 -0.994 21.267 1.00 96.19 353 LYS A O 1
ATOM 2854 N N . VAL A 1 354 ? -2.584 -2.572 22.855 1.00 96.50 354 VAL A N 1
ATOM 2855 C CA . VAL A 1 354 ? -3.111 -1.747 23.962 1.00 96.50 354 VAL A CA 1
ATOM 2856 C C . VAL A 1 354 ? -2.321 -0.443 24.151 1.00 96.50 354 VAL A C 1
ATOM 2858 O O . VAL A 1 354 ? -2.913 0.605 24.427 1.00 96.50 354 VAL A O 1
ATOM 2861 N N . GLU A 1 355 ? -1.001 -0.485 23.987 1.00 95.38 355 GLU A N 1
ATOM 2862 C CA . GLU A 1 355 ? -0.090 0.658 24.100 1.00 95.38 355 GLU A CA 1
ATOM 2863 C C . GLU A 1 355 ? -0.184 1.642 22.931 1.00 95.38 355 GLU A C 1
ATOM 2865 O O . GLU A 1 355 ? 0.212 2.796 23.076 1.00 95.38 355 GLU A O 1
ATOM 2870 N N . ASN A 1 356 ? -0.733 1.229 21.785 1.00 97.19 356 ASN A N 1
ATOM 2871 C CA . ASN A 1 356 ? -0.815 2.097 20.612 1.00 97.19 356 ASN A CA 1
ATOM 2872 C C . ASN A 1 356 ? -1.926 3.145 20.711 1.00 97.19 356 ASN A C 1
ATOM 2874 O O . ASN A 1 356 ? -1.958 4.065 19.894 1.00 97.19 356 ASN A O 1
ATOM 2878 N N . VAL A 1 357 ? -2.860 2.996 21.656 1.00 97.12 357 VAL A N 1
ATOM 2879 C CA . VAL A 1 357 ? -4.032 3.870 21.786 1.00 97.12 357 VAL A CA 1
ATOM 2880 C C . VAL A 1 357 ? -4.217 4.299 23.234 1.00 97.12 357 VAL A C 1
ATOM 2882 O O . VAL A 1 357 ? -4.539 3.480 24.092 1.00 97.12 357 VAL A O 1
ATOM 2885 N N . SER A 1 358 ? -4.106 5.591 23.508 1.00 96.44 358 SER A N 1
ATOM 2886 C CA . SER A 1 358 ? -4.333 6.199 24.820 1.00 96.44 358 SER A CA 1
ATOM 2887 C C . SER A 1 358 ? -5.634 6.999 24.835 1.00 96.44 358 SER A C 1
ATOM 2889 O O . SER A 1 358 ? -5.975 7.686 23.874 1.00 96.44 358 SER A O 1
ATOM 2891 N N . LEU A 1 359 ? -6.388 6.897 25.932 1.00 96.44 359 LEU A N 1
ATOM 2892 C CA . LEU A 1 359 ? -7.621 7.657 26.127 1.00 96.44 359 LEU A CA 1
ATOM 2893 C C . LEU A 1 359 ? -7.288 8.964 26.842 1.00 96.44 359 LEU A C 1
ATOM 2895 O O . LEU A 1 359 ? -6.821 8.929 27.980 1.00 96.44 359 LEU A O 1
ATOM 2899 N N . VAL A 1 360 ? -7.552 10.102 26.201 1.00 95.50 360 VAL A N 1
ATOM 2900 C CA . VAL A 1 360 ? -7.342 11.411 26.824 1.00 95.50 360 VAL A CA 1
ATOM 2901 C C . VAL A 1 360 ? -8.505 11.687 27.787 1.00 95.50 360 VAL A C 1
ATOM 2903 O O . VAL A 1 360 ? -9.653 11.803 27.338 1.00 95.50 360 VAL A O 1
ATOM 2906 N N . PRO A 1 361 ? -8.252 11.808 29.106 1.00 91.69 361 PRO A N 1
ATOM 2907 C CA . PRO A 1 361 ? -9.313 11.968 30.093 1.00 91.69 361 PRO A CA 1
ATOM 2908 C C . PRO A 1 361 ? -10.234 13.147 29.770 1.00 91.69 361 PRO A C 1
ATOM 2910 O O . PRO A 1 361 ? -9.778 14.198 29.329 1.00 91.69 361 PRO A O 1
ATOM 2913 N N . GLN A 1 362 ? -11.538 12.966 30.001 1.00 84.69 362 GLN A N 1
ATOM 2914 C CA . GLN A 1 362 ? -12.569 14.016 29.924 1.00 84.69 362 GLN A CA 1
ATOM 2915 C C . GLN A 1 362 ? -12.737 14.721 28.562 1.00 84.69 362 GLN A C 1
ATOM 2917 O O . GLN A 1 362 ? -13.447 15.718 28.490 1.00 84.69 362 GLN A O 1
ATOM 2922 N N . THR A 1 363 ? -12.136 14.222 27.474 1.00 83.50 363 THR A N 1
ATOM 2923 C CA . THR A 1 363 ? -12.126 14.949 26.186 1.00 83.50 363 THR A CA 1
ATOM 2924 C C . THR A 1 363 ? -12.615 14.141 24.982 1.00 83.50 363 THR A C 1
ATOM 2926 O O . THR A 1 363 ? -12.544 14.646 23.869 1.00 83.50 363 THR A O 1
ATOM 2929 N N . HIS A 1 364 ? -13.109 12.905 25.172 1.00 93.56 364 HIS A N 1
ATOM 2930 C CA . HIS A 1 364 ? -13.506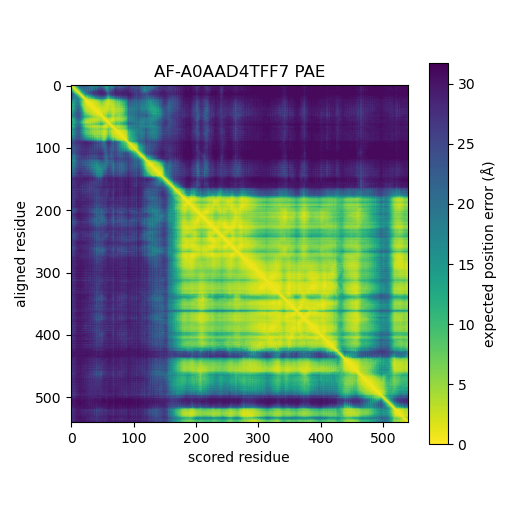 11.976 24.089 1.00 93.56 364 HIS A CA 1
ATOM 2931 C C . HIS A 1 364 ? -12.459 11.841 22.963 1.00 93.56 364 HIS A C 1
ATOM 2933 O O . HIS A 1 364 ? -12.780 11.479 21.831 1.00 93.56 364 HIS A O 1
ATOM 2939 N N . LYS A 1 365 ? -11.188 12.115 23.278 1.00 97.12 365 LYS A N 1
ATOM 2940 C CA . LYS A 1 365 ? -10.069 12.081 22.340 1.00 97.12 365 LYS A CA 1
ATOM 2941 C C . LYS A 1 365 ? -9.237 10.828 22.542 1.00 97.12 365 LYS A C 1
ATOM 2943 O O . LYS A 1 365 ? -9.000 10.397 23.670 1.00 97.12 365 LYS A O 1
ATOM 2948 N N . LEU A 1 366 ? -8.777 10.267 21.434 1.00 97.25 366 LEU A N 1
ATOM 2949 C CA . LEU A 1 366 ? -7.807 9.185 21.410 1.00 97.25 366 LEU A CA 1
ATOM 2950 C C . LEU A 1 366 ? -6.478 9.730 20.916 1.00 97.25 366 LEU A C 1
ATOM 2952 O O . LEU A 1 366 ? -6.429 10.394 19.883 1.00 97.25 366 LEU A O 1
ATOM 2956 N N . GLU A 1 367 ? -5.415 9.412 21.634 1.00 97.50 367 GLU A N 1
ATOM 2957 C CA . GLU A 1 367 ? -4.047 9.564 21.161 1.00 97.50 367 GLU A CA 1
ATOM 2958 C C . GLU A 1 367 ? -3.600 8.218 20.589 1.00 97.50 367 GLU A C 1
ATOM 2960 O O . GLU A 1 367 ? -3.601 7.206 21.288 1.00 97.50 367 GLU A O 1
ATOM 2965 N N . ILE A 1 368 ? -3.280 8.191 19.299 1.00 97.50 368 ILE A N 1
ATOM 2966 C CA . ILE A 1 368 ? -2.915 6.981 18.566 1.00 97.50 368 ILE A CA 1
ATOM 2967 C C . ILE A 1 368 ? -1.474 7.130 18.093 1.00 97.50 368 ILE A C 1
ATOM 2969 O O . ILE A 1 368 ? -1.166 8.052 17.335 1.00 97.50 368 ILE A O 1
ATOM 2973 N N . ASN A 1 369 ? -0.607 6.212 18.518 1.00 97.12 369 ASN A N 1
ATOM 2974 C CA . ASN A 1 369 ? 0.819 6.234 18.215 1.00 97.12 369 ASN A CA 1
ATOM 2975 C C . ASN A 1 369 ? 1.347 4.823 17.924 1.00 97.12 369 ASN A C 1
ATOM 2977 O O . ASN A 1 369 ? 1.338 3.952 18.795 1.00 97.12 369 ASN A O 1
ATOM 2981 N N . PHE A 1 370 ? 1.793 4.587 16.689 1.00 96.75 370 PHE A N 1
ATOM 2982 C CA . PHE A 1 370 ? 2.365 3.303 16.280 1.00 96.75 370 PHE A CA 1
ATOM 2983 C C . PHE A 1 370 ? 3.233 3.415 15.021 1.00 96.75 370 PHE A C 1
ATOM 2985 O O . PHE A 1 370 ? 3.172 4.398 14.282 1.00 96.75 370 PHE A O 1
ATOM 2992 N N . LEU A 1 371 ? 4.019 2.374 14.732 1.00 96.19 371 LEU A N 1
ATOM 2993 C CA . LEU A 1 371 ? 4.722 2.225 13.457 1.00 96.19 371 LEU A CA 1
ATOM 2994 C C . LEU A 1 371 ? 3.845 1.459 12.463 1.00 96.19 371 LEU A C 1
ATOM 2996 O O . LEU A 1 371 ? 3.523 0.290 12.663 1.00 96.19 371 LEU A O 1
ATOM 3000 N N . GLY A 1 372 ? 3.430 2.129 11.390 1.00 93.56 372 GLY A N 1
ATOM 3001 C CA . GLY A 1 372 ? 2.631 1.530 10.326 1.00 93.56 372 GLY A CA 1
ATOM 3002 C C . GLY A 1 372 ? 3.483 0.881 9.235 1.00 93.56 372 GLY A C 1
ATOM 3003 O O . GLY A 1 372 ? 4.676 0.624 9.395 1.00 93.56 372 GLY A O 1
ATOM 3004 N N . LYS A 1 373 ? 2.870 0.661 8.065 1.00 91.75 373 LYS A N 1
ATOM 3005 C CA . LYS A 1 373 ? 3.563 0.149 6.871 1.00 91.75 373 LYS A CA 1
ATOM 3006 C C . LYS A 1 373 ? 4.859 0.927 6.607 1.00 91.75 373 LYS A C 1
ATOM 3008 O O . LYS A 1 373 ? 4.864 2.154 6.643 1.00 91.75 373 LYS A O 1
ATOM 3013 N N . ASP A 1 374 ? 5.912 0.191 6.249 1.00 90.19 374 ASP A N 1
ATOM 3014 C CA . ASP A 1 374 ? 7.256 0.718 5.987 1.00 90.19 374 ASP A CA 1
ATOM 3015 C C . ASP A 1 374 ? 7.920 1.364 7.223 1.00 90.19 374 ASP A C 1
ATOM 3017 O O . ASP A 1 374 ? 8.867 2.135 7.066 1.00 90.19 374 ASP A O 1
ATOM 3021 N N . SER A 1 375 ? 7.431 1.039 8.427 1.00 92.06 375 SER A N 1
ATOM 3022 C CA . SER A 1 375 ? 7.866 1.591 9.719 1.00 92.06 375 SER A CA 1
ATOM 3023 C C . SER A 1 375 ? 7.720 3.112 9.808 1.00 92.06 375 SER A C 1
ATOM 3025 O O . SER A 1 375 ? 8.505 3.792 10.465 1.00 92.06 375 SER A O 1
ATOM 3027 N N . ILE A 1 376 ? 6.709 3.662 9.130 1.00 91.94 376 ILE A N 1
ATOM 3028 C CA . ILE A 1 376 ? 6.364 5.082 9.217 1.00 91.94 376 ILE A CA 1
ATOM 3029 C C . ILE A 1 376 ? 5.510 5.307 10.461 1.00 91.94 376 ILE A C 1
ATOM 3031 O O . ILE A 1 376 ? 4.454 4.686 10.607 1.00 91.94 376 ILE A O 1
ATOM 3035 N N . LYS A 1 377 ? 5.953 6.216 11.335 1.00 95.50 377 LYS A N 1
ATOM 3036 C CA . LYS A 1 377 ? 5.216 6.593 12.543 1.00 95.50 377 LYS A CA 1
ATOM 3037 C C . LYS A 1 377 ? 3.872 7.225 12.170 1.00 95.50 377 LYS A C 1
ATOM 3039 O O . LYS A 1 377 ? 3.809 8.165 11.376 1.00 95.50 377 LYS A O 1
ATOM 3044 N N . TYR A 1 378 ? 2.797 6.699 12.736 1.00 96.31 378 TYR A N 1
ATOM 3045 C CA . TYR A 1 378 ? 1.491 7.336 12.793 1.00 96.31 378 TYR A CA 1
ATOM 3046 C C . TYR A 1 378 ? 1.335 7.910 14.194 1.00 96.31 378 TYR A C 1
ATOM 3048 O O . TYR A 1 378 ? 1.425 7.164 15.160 1.00 96.31 378 TYR A O 1
ATOM 3056 N N . GLU A 1 379 ? 1.132 9.217 14.294 1.00 96.06 379 GLU A N 1
ATOM 3057 C CA . GLU A 1 379 ? 0.919 9.926 15.553 1.00 96.06 379 GLU A CA 1
ATOM 3058 C C . GLU A 1 379 ? -0.216 10.916 15.334 1.00 96.06 379 GLU A C 1
ATOM 3060 O O . GLU A 1 379 ? -0.117 11.800 14.480 1.00 96.06 379 GLU A O 1
ATOM 3065 N N . ASN A 1 380 ? -1.327 10.715 16.036 1.00 93.69 380 ASN A N 1
ATOM 3066 C CA . ASN A 1 380 ? -2.513 11.540 15.868 1.00 93.69 380 ASN A CA 1
ATOM 3067 C C . ASN A 1 380 ? -3.334 11.586 17.157 1.00 93.69 380 ASN A C 1
ATOM 3069 O O . ASN A 1 380 ? -3.589 10.547 17.764 1.00 93.69 380 ASN A O 1
ATOM 3073 N N . THR A 1 381 ? -3.807 12.776 17.519 1.00 96.25 381 THR A N 1
ATOM 3074 C CA . THR A 1 381 ? -4.771 12.970 18.606 1.00 96.25 381 THR A CA 1
ATOM 3075 C C . THR A 1 381 ? -6.087 13.412 17.999 1.00 96.25 381 THR A C 1
ATOM 3077 O O . THR A 1 381 ? -6.194 14.519 17.473 1.00 96.25 381 THR A O 1
ATOM 3080 N N . VAL A 1 382 ? -7.091 12.543 18.065 1.00 93.94 382 VAL A N 1
ATOM 3081 C CA . VAL A 1 382 ? -8.348 12.713 17.335 1.00 93.94 382 VAL A CA 1
ATOM 3082 C C . VAL A 1 382 ? -9.552 12.581 18.254 1.00 93.94 382 VAL A C 1
ATOM 3084 O O . VAL A 1 382 ? -9.613 11.700 19.109 1.00 93.94 382 VAL A O 1
ATOM 3087 N N . GLU A 1 383 ? -10.517 13.480 18.084 1.00 96.25 383 GLU A N 1
ATOM 3088 C CA . GLU A 1 383 ? -11.823 13.387 18.731 1.00 96.25 383 GLU A CA 1
ATOM 3089 C C . GLU A 1 383 ? -12.658 12.303 18.047 1.00 96.25 383 GLU A C 1
ATOM 3091 O O . GLU A 1 383 ? -12.734 12.246 16.818 1.00 96.25 383 GLU A O 1
ATOM 3096 N N . VAL A 1 384 ? -13.259 11.415 18.837 1.00 96.06 384 VAL A N 1
ATOM 3097 C CA . VAL A 1 384 ? -14.045 10.291 18.322 1.00 96.06 384 VAL A CA 1
ATOM 3098 C C . VAL A 1 384 ? -15.452 10.285 18.898 1.00 96.06 384 VAL A C 1
ATOM 3100 O O . VAL A 1 384 ? -15.740 10.937 19.899 1.00 96.06 384 VAL A O 1
ATOM 3103 N N . ASP A 1 385 ? -16.328 9.491 18.283 1.00 95.75 385 ASP A N 1
ATOM 3104 C CA . ASP A 1 385 ? -17.657 9.226 18.825 1.00 95.75 385 ASP A CA 1
ATOM 3105 C C . ASP A 1 385 ? -17.565 8.773 20.303 1.00 95.75 385 ASP A C 1
ATOM 3107 O O . ASP A 1 385 ? -16.774 7.872 20.620 1.00 95.75 385 ASP A O 1
ATOM 3111 N N . PRO A 1 386 ? -18.365 9.342 21.227 1.00 96.06 386 PRO A N 1
ATOM 3112 C CA . PRO A 1 386 ? -18.320 8.981 22.643 1.00 96.06 386 PRO A CA 1
ATOM 3113 C C . PRO A 1 386 ? -18.492 7.480 22.907 1.00 96.06 386 PRO A C 1
ATOM 3115 O O . PRO A 1 386 ? -17.940 6.947 23.876 1.00 96.06 386 PRO A O 1
ATOM 3118 N N . LEU A 1 387 ? -19.240 6.776 22.049 1.00 96.69 387 LEU A N 1
ATOM 3119 C CA . LEU A 1 387 ? -19.429 5.331 22.152 1.00 96.69 387 LEU A CA 1
ATOM 3120 C C . LEU A 1 387 ? -18.177 4.560 21.744 1.00 96.69 387 LEU A C 1
ATOM 3122 O O . LEU A 1 387 ? -17.855 3.566 22.390 1.00 96.69 387 LEU A O 1
ATOM 3126 N N . VAL A 1 388 ? -17.446 5.049 20.742 1.00 97.31 388 VAL A N 1
ATOM 3127 C CA . VAL A 1 388 ? -16.150 4.495 20.332 1.00 97.31 388 VAL A CA 1
ATOM 3128 C C . VAL A 1 388 ? -15.117 4.701 21.435 1.00 97.31 388 VAL A C 1
ATOM 3130 O O . VAL A 1 388 ? -14.453 3.744 21.827 1.00 97.31 388 VAL A O 1
ATOM 3133 N N . TYR A 1 389 ? -15.038 5.909 22.007 1.00 97.38 389 TYR A N 1
ATOM 3134 C CA . TYR A 1 389 ? -14.159 6.196 23.147 1.00 97.38 389 TYR A CA 1
ATOM 3135 C C . TYR A 1 389 ? -14.436 5.239 24.317 1.00 97.38 389 TYR A C 1
ATOM 3137 O O . TYR A 1 389 ? -13.521 4.621 24.866 1.00 97.38 389 TYR A O 1
ATOM 3145 N N . LYS A 1 390 ? -15.717 5.055 24.669 1.00 96.25 390 LYS A N 1
ATOM 3146 C CA . LYS A 1 390 ? -16.132 4.127 25.730 1.00 96.25 390 LYS A CA 1
ATOM 3147 C C . LYS A 1 390 ? -15.799 2.669 25.394 1.00 96.25 390 LYS A C 1
ATOM 3149 O O . LYS A 1 390 ? -15.337 1.950 26.278 1.00 96.25 390 LYS A O 1
ATOM 3154 N N . ALA A 1 391 ? -16.039 2.232 24.156 1.00 97.19 391 ALA A N 1
ATOM 3155 C CA . ALA A 1 391 ? -15.770 0.866 23.710 1.00 97.19 391 ALA A CA 1
ATOM 3156 C C . ALA A 1 391 ? -14.271 0.545 23.761 1.00 97.19 391 ALA A C 1
ATOM 3158 O O . ALA A 1 391 ? -13.896 -0.452 24.368 1.00 97.19 391 ALA A O 1
ATOM 3159 N N . ILE A 1 392 ? -13.414 1.433 23.247 1.00 96.88 392 ILE A N 1
ATOM 3160 C CA . ILE A 1 392 ? -11.950 1.282 23.308 1.00 96.88 392 ILE A CA 1
ATOM 3161 C C . ILE A 1 392 ? -11.466 1.226 24.757 1.00 96.88 392 ILE A C 1
ATOM 3163 O O . ILE A 1 392 ? -10.669 0.359 25.106 1.00 96.88 392 ILE A O 1
ATOM 3167 N N . GLY A 1 393 ? -12.001 2.080 25.634 1.00 95.62 393 GLY A N 1
ATOM 3168 C CA . GLY A 1 393 ? -11.717 1.997 27.068 1.00 95.62 393 GLY A CA 1
ATOM 3169 C C . GLY A 1 393 ? -12.119 0.649 27.676 1.00 95.62 393 GLY A C 1
ATOM 3170 O O . GLY A 1 393 ? -11.427 0.145 28.555 1.00 95.62 393 GLY A O 1
ATOM 3171 N N . GLY A 1 394 ? -13.208 0.044 27.192 1.00 95.62 394 GLY A N 1
ATOM 3172 C CA . GLY A 1 394 ? -13.625 -1.314 27.543 1.00 95.62 394 GLY A CA 1
ATOM 3173 C C . GLY A 1 394 ? -12.678 -2.391 27.012 1.00 95.62 394 GLY A C 1
ATOM 3174 O O . GLY A 1 394 ? -12.296 -3.270 27.777 1.00 95.62 394 GLY A O 1
ATOM 3175 N N . PHE A 1 395 ? -12.250 -2.294 25.751 1.00 96.50 395 PHE A N 1
ATOM 3176 C CA . PHE A 1 395 ? -11.351 -3.260 25.108 1.00 96.50 395 PHE A CA 1
ATOM 3177 C C . PHE A 1 395 ? -9.977 -3.341 25.775 1.00 96.50 395 PHE A C 1
ATOM 3179 O O . PHE A 1 395 ? -9.344 -4.390 25.720 1.00 96.50 395 PHE A O 1
ATOM 3186 N N . LYS A 1 396 ? -9.526 -2.261 26.424 1.00 95.81 396 LYS A N 1
ATOM 3187 C CA . LYS A 1 396 ? -8.269 -2.233 27.187 1.00 95.81 396 LYS A CA 1
ATOM 3188 C C . LYS A 1 396 ? -8.372 -2.858 28.585 1.00 95.81 396 LYS A C 1
ATOM 3190 O O . LYS A 1 396 ? -7.342 -3.112 29.203 1.00 95.81 396 LYS A O 1
ATOM 3195 N N . LYS A 1 397 ? -9.574 -3.066 29.140 1.00 93.69 397 LYS A N 1
ATOM 3196 C CA . LYS A 1 397 ? -9.716 -3.561 30.521 1.00 93.69 397 LYS A CA 1
ATOM 3197 C C . LYS A 1 397 ? -9.211 -4.995 30.641 1.00 93.69 397 LYS A C 1
ATOM 3199 O O . LYS A 1 397 ? -9.655 -5.866 29.905 1.00 93.69 397 LYS A O 1
ATOM 3204 N N . GLY A 1 398 ? -8.342 -5.228 31.623 1.00 91.06 398 GLY A N 1
ATOM 3205 C CA . GLY A 1 398 ? -7.775 -6.550 31.890 1.00 91.06 398 GLY A CA 1
ATOM 3206 C C . GLY A 1 398 ? -6.690 -6.982 30.903 1.00 91.06 398 GLY A C 1
ATOM 3207 O O . GLY A 1 398 ? -6.267 -8.128 30.989 1.00 91.06 398 GLY A O 1
ATOM 3208 N N . LYS A 1 399 ? -6.247 -6.086 30.007 1.00 95.62 399 LYS A N 1
ATOM 3209 C CA . LYS A 1 399 ? -5.153 -6.340 29.067 1.00 95.62 399 LYS A CA 1
ATOM 3210 C C . LYS A 1 399 ? -3.883 -5.588 29.454 1.00 95.62 399 LYS A C 1
ATOM 3212 O O . LYS A 1 399 ? -3.938 -4.459 29.949 1.00 95.62 399 LYS A O 1
ATOM 3217 N N . ASN A 1 400 ? -2.750 -6.214 29.188 1.00 93.69 400 ASN A N 1
ATOM 3218 C CA . ASN A 1 400 ? -1.406 -5.711 29.396 1.00 93.69 400 ASN A CA 1
ATOM 3219 C C . ASN A 1 400 ? -0.850 -5.047 28.129 1.00 93.69 400 ASN A C 1
ATOM 3221 O O . ASN A 1 400 ? -1.407 -5.145 27.035 1.00 93.69 400 ASN A O 1
ATOM 3225 N N . ILE A 1 401 ? 0.282 -4.363 28.293 1.00 92.38 401 ILE A N 1
ATOM 3226 C CA . ILE A 1 401 ? 1.093 -3.859 27.178 1.00 92.38 401 ILE A CA 1
ATOM 3227 C C . ILE A 1 401 ? 1.552 -5.048 26.323 1.00 92.38 401 ILE A C 1
ATOM 3229 O O . ILE A 1 401 ? 1.960 -6.075 26.861 1.00 92.38 401 ILE A O 1
ATOM 3233 N N . GLY A 1 402 ? 1.490 -4.899 25.003 1.00 90.75 402 GLY A N 1
ATOM 3234 C CA . GLY A 1 402 ? 1.838 -5.919 24.019 1.00 90.75 402 GLY A CA 1
ATOM 3235 C C . GLY A 1 402 ? 0.648 -6.751 23.538 1.00 90.75 402 GLY A C 1
ATOM 3236 O O . GLY A 1 402 ? 0.729 -7.339 22.461 1.00 90.75 402 GLY A O 1
ATOM 3237 N N . GLU A 1 403 ? -0.461 -6.782 24.285 1.00 93.94 403 GLU A N 1
ATOM 3238 C CA . GLU A 1 403 ? -1.667 -7.510 23.883 1.00 93.94 403 GLU A CA 1
ATOM 3239 C C . GLU A 1 403 ? -2.481 -6.741 22.836 1.00 93.94 403 GLU A C 1
ATOM 3241 O O . GLU A 1 403 ? -2.480 -5.507 22.778 1.00 93.94 403 GLU A O 1
ATOM 3246 N N . GLU A 1 404 ? -3.223 -7.480 22.013 1.00 94.56 404 GLU A N 1
ATOM 3247 C CA . GLU A 1 404 ? -4.054 -6.906 20.960 1.00 94.56 404 GLU A CA 1
ATOM 3248 C C . GLU A 1 404 ? -5.234 -6.121 21.536 1.00 94.56 404 GLU A C 1
ATOM 3250 O O . GLU A 1 404 ? -5.998 -6.594 22.385 1.00 94.56 404 GLU A O 1
ATOM 3255 N N . LEU A 1 405 ? -5.445 -4.915 21.013 1.00 96.44 405 LEU A N 1
ATOM 3256 C CA . LEU A 1 405 ? -6.616 -4.103 21.312 1.00 96.44 405 LEU A CA 1
ATOM 3257 C C . LEU A 1 405 ? -7.892 -4.810 20.836 1.00 96.44 405 LEU A C 1
ATOM 3259 O O . LEU A 1 405 ? -8.870 -4.855 21.585 1.00 96.44 405 LEU A O 1
ATOM 3263 N N . PHE A 1 406 ? -7.855 -5.406 19.639 1.00 96.06 406 PHE A N 1
ATOM 3264 C CA . PHE A 1 406 ? -8.964 -6.139 19.027 1.00 96.06 406 PHE A CA 1
ATOM 3265 C C . PHE A 1 406 ? -8.729 -7.661 19.015 1.00 96.06 406 PHE A C 1
ATOM 3267 O O . PHE A 1 406 ? -8.650 -8.284 17.967 1.00 96.06 406 PHE A O 1
ATOM 3274 N N . ASP A 1 407 ? -8.691 -8.277 20.194 1.00 92.88 407 ASP A N 1
ATOM 3275 C CA . ASP A 1 407 ? -8.391 -9.706 20.428 1.00 92.88 407 ASP A CA 1
ATOM 3276 C C . ASP A 1 407 ? -9.416 -10.718 19.864 1.00 92.88 407 ASP A C 1
ATOM 3278 O O . ASP A 1 407 ? -9.299 -11.930 20.066 1.00 92.88 407 ASP A O 1
ATOM 3282 N N . LYS A 1 408 ? -10.499 -10.242 19.245 1.00 92.31 408 LYS A N 1
ATOM 3283 C CA . LYS A 1 408 ? -11.537 -11.075 18.620 1.00 92.31 408 LYS A CA 1
ATOM 3284 C C . LYS A 1 408 ? -11.695 -10.782 17.126 1.00 92.31 408 LYS A C 1
ATOM 3286 O O . LYS A 1 408 ? -12.485 -11.454 16.450 1.00 92.31 408 LYS A O 1
ATOM 3291 N N . LEU A 1 409 ? -10.937 -9.820 16.604 1.00 90.44 409 LEU A N 1
ATOM 3292 C CA . LEU A 1 409 ? -10.971 -9.358 15.225 1.00 90.44 409 LEU A CA 1
ATOM 3293 C C . LEU A 1 409 ? -9.717 -9.804 14.480 1.00 90.44 409 LEU A C 1
ATOM 3295 O O . LEU A 1 409 ? -8.620 -9.760 15.005 1.00 90.44 409 LEU A O 1
ATOM 3299 N N . ASP A 1 410 ? -9.889 -10.123 13.209 1.00 88.56 410 ASP A N 1
ATOM 3300 C CA . ASP A 1 410 ? -8.798 -10.218 12.252 1.00 88.56 410 ASP A CA 1
ATOM 3301 C C . ASP A 1 410 ? -9.266 -9.594 10.927 1.00 88.56 410 ASP A C 1
ATOM 3303 O O . ASP A 1 410 ? -10.446 -9.250 10.741 1.00 88.56 410 ASP A O 1
ATOM 3307 N N . THR A 1 411 ? -8.350 -9.425 9.976 1.00 86.50 411 THR A N 1
ATOM 3308 C CA . THR A 1 411 ? -8.699 -8.821 8.684 1.00 86.50 411 THR A CA 1
ATOM 3309 C C . THR A 1 411 ? -9.609 -9.701 7.841 1.00 86.50 411 THR A C 1
ATOM 3311 O O . THR A 1 411 ? -10.318 -9.174 6.979 1.00 86.50 411 THR A O 1
ATOM 3314 N N . TYR A 1 412 ? -9.633 -11.015 8.066 1.00 87.50 412 TYR A N 1
ATOM 3315 C CA . TYR A 1 412 ? -10.529 -11.918 7.356 1.00 87.50 412 TYR A CA 1
ATOM 3316 C C . TYR A 1 412 ? -11.980 -11.670 7.778 1.00 87.50 412 TYR A C 1
ATOM 3318 O O . TYR A 1 412 ? -12.823 -11.419 6.915 1.00 87.50 412 TYR A O 1
ATOM 3326 N N . LYS A 1 413 ? -12.254 -11.624 9.087 1.00 87.69 413 LYS A N 1
ATOM 3327 C CA . LYS A 1 413 ? -13.568 -11.300 9.660 1.00 87.69 413 LYS A CA 1
ATOM 3328 C C . LYS A 1 413 ? -14.037 -9.909 9.251 1.00 87.69 413 LYS A C 1
ATOM 3330 O O . LYS A 1 413 ? -15.182 -9.757 8.826 1.00 87.69 413 LYS A O 1
ATOM 3335 N N . LEU A 1 414 ? -13.153 -8.908 9.309 1.00 86.62 414 LEU A N 1
ATOM 3336 C CA . LEU A 1 414 ? -13.484 -7.552 8.865 1.00 86.62 414 LEU A CA 1
ATOM 3337 C C . LEU A 1 414 ? -13.894 -7.534 7.385 1.00 86.62 414 LEU A C 1
ATOM 3339 O O . LEU A 1 414 ? -14.932 -6.980 7.035 1.00 86.62 414 LEU A O 1
ATOM 3343 N N . ASN A 1 415 ? -13.099 -8.152 6.507 1.00 83.06 415 ASN A N 1
ATOM 3344 C CA . ASN A 1 415 ? -13.396 -8.170 5.075 1.00 83.06 415 ASN A CA 1
ATOM 3345 C C . ASN A 1 415 ? -14.630 -9.018 4.740 1.00 83.06 415 ASN A C 1
ATOM 3347 O O . ASN A 1 415 ? -15.341 -8.682 3.797 1.00 83.06 415 ASN A O 1
ATOM 3351 N N . ALA A 1 416 ? -14.894 -10.100 5.476 1.00 86.38 416 ALA A N 1
ATOM 3352 C CA . ALA A 1 416 ? -16.123 -10.878 5.331 1.00 86.38 416 ALA A CA 1
ATOM 3353 C C . ALA A 1 416 ? -17.350 -10.009 5.640 1.00 86.38 416 ALA A C 1
ATOM 3355 O O . ALA A 1 416 ? -18.251 -9.921 4.810 1.00 86.38 416 ALA A O 1
ATOM 3356 N N . HIS A 1 417 ? -17.320 -9.269 6.752 1.00 83.81 417 HIS A N 1
ATOM 3357 C CA . HIS A 1 417 ? -18.388 -8.339 7.112 1.00 83.81 417 HIS A CA 1
ATOM 3358 C C . HIS A 1 417 ? -18.567 -7.210 6.081 1.00 83.81 417 HIS A C 1
ATOM 3360 O O . HIS A 1 417 ? -19.683 -6.919 5.662 1.00 83.81 417 HIS A O 1
ATOM 3366 N N . LEU A 1 418 ? -17.478 -6.602 5.592 1.00 80.25 418 LEU A N 1
ATOM 3367 C CA . LEU A 1 418 ? -17.565 -5.562 4.556 1.00 80.25 418 LEU A CA 1
ATOM 3368 C C . LEU A 1 418 ? -18.162 -6.087 3.239 1.00 80.25 418 LEU A C 1
ATOM 3370 O O . LEU A 1 418 ? -18.902 -5.359 2.578 1.00 80.25 418 LEU A O 1
ATOM 3374 N N . LYS A 1 419 ? -17.883 -7.346 2.873 1.00 84.12 419 LYS A N 1
ATOM 3375 C CA . LYS A 1 419 ? -18.452 -7.990 1.676 1.00 84.12 419 LYS A CA 1
ATOM 3376 C C . LYS A 1 419 ? -19.956 -8.235 1.783 1.00 84.12 419 LYS A C 1
ATOM 3378 O O . LYS A 1 419 ? -20.626 -8.189 0.756 1.00 84.12 419 LYS A O 1
ATOM 3383 N N . GLU A 1 420 ? -20.477 -8.483 2.985 1.00 84.94 420 GLU A N 1
ATOM 3384 C CA . GLU A 1 420 ? -21.925 -8.583 3.223 1.00 84.94 420 GLU A CA 1
ATOM 3385 C C . GLU A 1 420 ? -22.624 -7.236 3.002 1.00 84.94 420 GLU A C 1
ATOM 3387 O O . GLU A 1 420 ? -23.740 -7.196 2.490 1.00 84.94 420 GLU A O 1
ATOM 3392 N N . LEU A 1 421 ? -21.960 -6.128 3.352 1.00 79.69 421 LEU A N 1
ATOM 3393 C CA . LEU A 1 421 ? -22.505 -4.778 3.178 1.00 79.69 421 LEU A CA 1
ATOM 3394 C C . LEU A 1 421 ? -22.437 -4.295 1.725 1.00 79.69 421 LEU A C 1
ATOM 3396 O O . LEU A 1 421 ? -23.293 -3.526 1.290 1.00 79.69 421 LEU A O 1
ATOM 3400 N N . MET A 1 422 ? -21.417 -4.728 0.982 1.00 77.31 422 MET A N 1
ATOM 3401 C CA . MET A 1 422 ? -21.263 -4.447 -0.440 1.00 77.31 422 MET A CA 1
ATOM 3402 C C . MET A 1 422 ? -20.361 -5.510 -1.099 1.00 77.31 422 MET A C 1
ATOM 3404 O O . MET A 1 422 ? -19.187 -5.641 -0.728 1.00 77.31 422 MET A O 1
ATOM 3408 N N . PRO A 1 423 ? -20.841 -6.228 -2.134 1.00 76.06 423 PRO A N 1
ATOM 3409 C CA . PRO A 1 423 ? -20.025 -7.195 -2.859 1.00 76.06 423 PRO A CA 1
ATOM 3410 C C . PRO A 1 423 ? -18.725 -6.573 -3.391 1.00 76.06 423 PRO A C 1
ATOM 3412 O O . PRO A 1 423 ? -18.732 -5.590 -4.129 1.00 76.06 423 PRO A O 1
ATOM 3415 N N . GLY A 1 424 ? -17.584 -7.157 -3.019 1.00 68.38 424 GLY A N 1
ATOM 3416 C CA . GLY A 1 424 ? -16.263 -6.705 -3.474 1.00 68.38 424 GLY A CA 1
ATOM 3417 C C . GLY A 1 424 ? -15.687 -5.487 -2.741 1.00 68.38 424 GLY A C 1
ATOM 3418 O O . GLY A 1 424 ? -14.625 -5.004 -3.145 1.00 68.38 424 GLY A O 1
ATOM 3419 N N . LEU A 1 425 ? -16.332 -5.015 -1.669 1.00 69.88 425 LEU A N 1
ATOM 3420 C CA . LEU A 1 425 ? -15.837 -3.914 -0.848 1.00 69.88 425 LEU A CA 1
ATOM 3421 C C . LEU A 1 425 ? -14.598 -4.309 -0.033 1.00 69.88 425 LEU A C 1
ATOM 3423 O O . LEU A 1 425 ? -14.561 -5.343 0.633 1.00 69.88 425 LEU A O 1
ATOM 3427 N N . THR A 1 426 ? -13.581 -3.448 -0.073 1.00 61.19 426 THR A N 1
ATOM 3428 C CA . THR A 1 426 ? -12.377 -3.525 0.764 1.00 61.19 426 THR A CA 1
ATOM 3429 C C . THR A 1 426 ? -12.000 -2.124 1.250 1.00 61.19 426 THR A C 1
ATOM 3431 O O . THR A 1 426 ? -12.340 -1.126 0.617 1.00 61.19 426 THR A O 1
ATOM 3434 N N . ALA A 1 427 ? -11.314 -2.039 2.389 1.00 43.19 427 ALA A N 1
ATOM 3435 C CA . ALA A 1 427 ? -10.983 -0.791 3.077 1.00 43.19 427 ALA A CA 1
ATOM 3436 C C . ALA A 1 427 ? -10.015 0.118 2.288 1.00 43.19 427 ALA A C 1
ATOM 3438 O O . ALA A 1 427 ? -8.795 0.039 2.469 1.00 43.19 427 ALA A O 1
ATOM 3439 N N . LYS A 1 428 ? -10.535 0.986 1.409 1.00 47.22 428 LYS A N 1
ATOM 3440 C CA . LYS A 1 428 ? -9.779 2.093 0.802 1.00 47.22 428 LYS A CA 1
ATOM 3441 C C . LYS A 1 428 ? -10.720 3.103 0.127 1.00 47.22 428 LYS A C 1
ATOM 3443 O O . LYS A 1 428 ? -11.631 2.659 -0.551 1.00 47.22 428 LYS A O 1
ATOM 3448 N N . LEU A 1 429 ? -10.403 4.403 0.236 1.00 44.88 429 LEU A N 1
ATOM 3449 C CA . LEU A 1 429 ? -10.766 5.563 -0.623 1.00 44.88 429 LEU A CA 1
ATOM 3450 C C . LEU A 1 429 ? -11.429 6.755 0.094 1.00 44.88 429 LEU A C 1
ATOM 3452 O O . LEU A 1 429 ? -12.137 6.586 1.075 1.00 44.88 429 LEU A O 1
ATOM 3456 N N . LEU A 1 430 ? -11.148 7.957 -0.435 1.00 32.97 430 LEU A N 1
ATOM 3457 C CA . LEU A 1 430 ? -11.548 9.297 0.032 1.00 32.97 430 LEU A CA 1
ATOM 3458 C C . LEU A 1 430 ? -11.663 10.276 -1.165 1.00 32.97 430 LEU A C 1
ATOM 3460 O O . LEU A 1 430 ? -11.052 10.024 -2.204 1.00 32.97 430 LEU A O 1
ATOM 3464 N N . ASN A 1 431 ? -12.428 11.373 -1.006 1.00 34.75 431 ASN A N 1
ATOM 3465 C CA . ASN A 1 431 ? -12.917 12.294 -2.060 1.00 34.75 431 ASN A CA 1
ATOM 3466 C C . ASN A 1 431 ? -12.477 13.775 -1.853 1.00 34.75 431 ASN A C 1
ATOM 3468 O O . ASN A 1 431 ? -12.199 14.163 -0.720 1.00 34.75 431 ASN A O 1
ATOM 3472 N N . SER A 1 432 ? -12.473 14.613 -2.908 1.00 36.06 432 SER A N 1
ATOM 3473 C CA . SER A 1 432 ? -12.249 16.081 -2.841 1.00 36.06 432 SER A CA 1
ATOM 3474 C C . SER A 1 432 ? -12.884 16.868 -4.012 1.00 36.06 432 SER A C 1
ATOM 3476 O O . SER A 1 432 ? -12.827 16.402 -5.148 1.00 36.06 432 SER A O 1
ATOM 3478 N N . GLU A 1 433 ? -13.395 18.085 -3.768 1.00 38.81 433 GLU A N 1
ATOM 3479 C CA . GLU A 1 433 ? -13.999 19.004 -4.768 1.00 38.81 433 GLU A CA 1
ATOM 3480 C C . GLU A 1 433 ? -13.031 20.108 -5.269 1.00 38.81 433 GLU A C 1
ATOM 3482 O O . GLU A 1 433 ? -12.015 20.377 -4.630 1.00 38.81 433 GLU A O 1
ATOM 3487 N N . ILE A 1 434 ? -13.329 20.757 -6.414 1.00 48.78 434 ILE A N 1
ATOM 3488 C CA . ILE A 1 434 ? -12.458 21.740 -7.110 1.00 48.78 434 ILE A CA 1
ATOM 3489 C C . ILE A 1 434 ? -13.075 23.156 -7.148 1.00 48.78 434 ILE A C 1
ATOM 3491 O O . ILE A 1 434 ? -14.261 23.302 -7.423 1.00 48.78 434 ILE A O 1
ATOM 3495 N N . MET A 1 435 ? -12.244 24.196 -6.964 1.00 49.03 435 MET A N 1
ATOM 3496 C CA . MET A 1 435 ? -12.585 25.632 -7.082 1.00 49.03 435 MET A CA 1
ATOM 3497 C C . MET A 1 435 ? -11.959 26.303 -8.333 1.00 49.03 435 MET A C 1
ATOM 3499 O O . MET A 1 435 ? -10.972 25.817 -8.888 1.00 49.03 435 MET A O 1
ATOM 3503 N N . GLY A 1 436 ? -12.535 27.427 -8.791 1.00 53.34 436 GLY A N 1
ATOM 3504 C CA . GLY A 1 436 ? -12.088 28.204 -9.967 1.00 53.34 436 GLY A CA 1
ATOM 3505 C C . GLY A 1 436 ? -10.784 29.009 -9.776 1.00 53.34 436 GLY A C 1
ATOM 3506 O O . GLY A 1 436 ? -10.361 29.242 -8.650 1.00 53.34 436 GLY A O 1
ATOM 3507 N N . GLY A 1 437 ? -10.144 29.429 -10.883 1.00 64.88 437 GLY A N 1
ATOM 3508 C CA . GLY A 1 437 ? -8.872 30.186 -10.908 1.00 64.88 437 GLY A CA 1
ATOM 3509 C C . GLY A 1 437 ? -8.100 30.060 -12.237 1.00 64.88 437 GLY A C 1
ATOM 3510 O O . GLY A 1 437 ? -8.525 29.322 -13.137 1.00 64.88 437 GLY A O 1
ATOM 3511 N N . ASN A 1 438 ? -6.964 30.756 -12.381 1.00 77.00 438 ASN A N 1
ATOM 3512 C CA . ASN A 1 438 ? -6.067 30.600 -13.543 1.00 77.00 438 ASN A CA 1
ATOM 3513 C C . ASN A 1 438 ? -5.267 29.274 -13.483 1.00 77.00 438 ASN A C 1
ATOM 3515 O O . ASN A 1 438 ? -5.313 28.550 -12.491 1.00 77.00 438 ASN A O 1
ATOM 3519 N N . VAL A 1 439 ? -4.547 28.899 -14.552 1.00 74.69 439 VAL A N 1
ATOM 3520 C CA . VAL A 1 439 ? -3.870 27.580 -14.635 1.00 74.69 439 VAL A CA 1
ATOM 3521 C C . VAL A 1 439 ? -2.839 27.373 -13.516 1.00 74.69 439 VAL A C 1
ATOM 3523 O O . VAL A 1 439 ? -2.750 26.278 -12.963 1.00 74.69 439 VAL A O 1
ATOM 3526 N N . ALA A 1 440 ? -2.082 28.409 -13.148 1.00 75.88 440 ALA A N 1
ATOM 3527 C CA . ALA A 1 440 ? -1.087 28.320 -12.079 1.00 75.88 440 ALA A CA 1
ATOM 3528 C C . ALA A 1 440 ? -1.742 28.149 -10.702 1.00 75.88 440 ALA A C 1
ATOM 3530 O O . ALA A 1 440 ? -1.338 27.279 -9.931 1.00 75.88 440 ALA A O 1
ATOM 3531 N N . GLU A 1 441 ? -2.798 28.910 -10.426 1.00 77.38 441 GLU A N 1
ATOM 3532 C CA . GLU A 1 441 ? -3.598 28.791 -9.205 1.00 77.38 441 GLU A CA 1
ATOM 3533 C C . GLU A 1 441 ? -4.262 27.418 -9.094 1.00 77.38 441 GLU A C 1
ATOM 3535 O O . GLU A 1 441 ? -4.220 26.801 -8.033 1.00 77.38 441 GLU A O 1
ATOM 3540 N N . LYS A 1 442 ? -4.792 26.885 -10.201 1.00 74.75 442 LYS A N 1
ATOM 3541 C CA . LYS A 1 442 ? -5.376 25.536 -10.254 1.00 74.75 442 LYS A CA 1
ATOM 3542 C C . LYS A 1 442 ? -4.357 24.446 -9.930 1.00 74.75 442 LYS A C 1
ATOM 3544 O O . LYS A 1 442 ? -4.696 23.479 -9.256 1.00 74.75 442 LYS A O 1
ATOM 3549 N N . VAL A 1 443 ? -3.104 24.597 -10.362 1.00 77.31 443 VAL A N 1
ATOM 3550 C CA . VAL A 1 443 ? -2.025 23.650 -10.030 1.00 77.31 443 VAL A CA 1
ATOM 3551 C C . VAL A 1 443 ? -1.649 23.744 -8.552 1.00 77.31 443 VAL A C 1
ATOM 3553 O O . VAL A 1 443 ? -1.430 22.719 -7.908 1.00 77.31 443 VAL A O 1
ATOM 3556 N N . VAL A 1 444 ? -1.608 24.953 -7.984 1.00 80.56 444 VAL A N 1
ATOM 3557 C CA . VAL A 1 444 ? -1.398 25.142 -6.539 1.00 80.56 444 VAL A CA 1
ATOM 3558 C C . VAL A 1 444 ? -2.542 24.517 -5.743 1.00 80.56 444 VAL A C 1
ATOM 3560 O O . VAL A 1 444 ? -2.279 23.764 -4.807 1.00 80.56 444 VAL A O 1
ATOM 3563 N N . PHE A 1 445 ? -3.789 24.758 -6.148 1.00 79.88 445 PHE A N 1
ATOM 3564 C CA . PHE A 1 445 ? -4.974 24.152 -5.549 1.00 79.88 445 PHE A CA 1
ATOM 3565 C C . PHE A 1 445 ? -4.918 22.622 -5.615 1.00 79.88 445 PHE A C 1
ATOM 3567 O O . PHE A 1 445 ? -5.067 21.962 -4.591 1.00 79.88 445 PHE A O 1
ATOM 3574 N N . TYR A 1 446 ? -4.616 22.054 -6.787 1.00 79.69 446 TYR A N 1
ATOM 3575 C CA . TYR A 1 446 ? -4.441 20.612 -6.967 1.00 79.69 446 TYR A CA 1
ATOM 3576 C C . TYR A 1 446 ? -3.375 20.048 -6.018 1.00 79.69 446 TYR A C 1
ATOM 3578 O O . TYR A 1 446 ? -3.606 19.054 -5.331 1.00 79.69 446 TYR A O 1
ATOM 3586 N N . ASN A 1 447 ? -2.213 20.701 -5.933 1.00 83.12 447 ASN A N 1
ATOM 3587 C CA . ASN A 1 447 ? -1.132 20.272 -5.048 1.00 83.12 447 ASN A CA 1
ATOM 3588 C C . ASN A 1 447 ? -1.521 20.378 -3.569 1.00 83.12 447 ASN A C 1
ATOM 3590 O O . ASN A 1 447 ? -1.129 19.523 -2.776 1.00 83.12 447 ASN A O 1
ATOM 3594 N N . HIS A 1 448 ? -2.298 21.397 -3.197 1.00 81.62 448 HIS A N 1
ATOM 3595 C CA . HIS A 1 448 ? -2.834 21.546 -1.850 1.00 81.62 448 HIS A CA 1
ATOM 3596 C C . HIS A 1 448 ? -3.840 20.434 -1.521 1.00 81.62 448 HIS A C 1
ATOM 3598 O O . HIS A 1 448 ? -3.683 19.759 -0.510 1.00 81.62 448 HIS A O 1
ATOM 3604 N N . ALA A 1 449 ? -4.811 20.168 -2.398 1.00 76.75 449 ALA A N 1
ATOM 3605 C CA . ALA A 1 449 ? -5.765 19.071 -2.229 1.00 76.75 449 ALA A CA 1
ATOM 3606 C C . ALA A 1 449 ? -5.050 17.711 -2.114 1.00 76.75 449 ALA A C 1
ATOM 3608 O O . ALA A 1 449 ? -5.306 16.941 -1.189 1.00 76.75 449 ALA A O 1
ATOM 3609 N N . ASN A 1 450 ? -4.065 17.451 -2.980 1.00 82.94 450 ASN A N 1
ATOM 3610 C CA . ASN A 1 450 ? -3.252 16.236 -2.923 1.00 82.94 450 ASN A CA 1
ATOM 3611 C C . ASN A 1 450 ? -2.416 16.145 -1.629 1.00 82.94 450 ASN A C 1
ATOM 3613 O O . ASN A 1 450 ? -2.206 15.055 -1.097 1.00 82.94 450 ASN A O 1
ATOM 3617 N N . LYS A 1 451 ? -1.962 17.281 -1.081 1.00 84.00 451 LYS A N 1
ATOM 3618 C CA . LYS A 1 451 ? -1.291 17.336 0.226 1.00 84.00 451 LYS A CA 1
ATOM 3619 C C . LYS A 1 451 ? -2.241 16.950 1.360 1.00 84.00 451 LYS A C 1
ATOM 3621 O O . LYS A 1 451 ? -1.817 16.214 2.246 1.00 84.00 451 LYS A O 1
ATOM 3626 N N . GLU A 1 452 ? -3.496 17.394 1.337 1.00 82.75 452 GLU A N 1
ATOM 3627 C CA . GLU A 1 452 ? -4.485 16.991 2.347 1.00 82.75 452 GLU A CA 1
ATOM 3628 C C . GLU A 1 452 ? -4.785 15.488 2.276 1.00 82.75 452 GLU A C 1
ATOM 3630 O O . GLU A 1 452 ? -4.784 14.814 3.306 1.00 82.75 452 GLU A O 1
ATOM 3635 N N . VAL A 1 453 ? -4.894 14.921 1.068 1.00 80.25 453 VAL A N 1
ATOM 3636 C CA . VAL A 1 453 ? -4.995 13.461 0.880 1.00 80.25 453 VAL A CA 1
ATOM 3637 C C . VAL A 1 453 ? -3.758 12.745 1.434 1.00 80.25 453 VAL A C 1
ATOM 3639 O O . VAL A 1 453 ? -3.881 11.732 2.125 1.00 80.25 453 VAL A O 1
ATOM 3642 N N . ALA A 1 454 ? -2.557 13.269 1.170 1.00 82.44 454 ALA A N 1
ATOM 3643 C CA . ALA A 1 454 ? -1.313 12.696 1.677 1.00 82.44 454 ALA A CA 1
ATOM 3644 C C . ALA A 1 454 ? -1.232 12.733 3.212 1.00 82.44 454 ALA A C 1
ATOM 3646 O O . ALA A 1 454 ? -0.829 11.735 3.808 1.00 82.44 454 ALA A O 1
ATOM 3647 N N . LYS A 1 455 ? -1.653 13.833 3.851 1.00 83.06 455 LYS A N 1
ATOM 3648 C CA . LYS A 1 455 ? -1.741 13.941 5.316 1.00 83.06 455 LYS A CA 1
ATOM 3649 C C . LYS A 1 455 ? -2.707 12.909 5.890 1.00 83.06 455 LYS A C 1
ATOM 3651 O O . LYS A 1 455 ? -2.327 12.168 6.789 1.00 83.06 455 LYS A O 1
ATOM 3656 N N . LEU A 1 456 ? -3.914 12.819 5.330 1.00 83.19 456 LEU A N 1
ATOM 3657 C CA . LEU A 1 456 ? -4.941 11.876 5.773 1.00 83.19 456 LEU A CA 1
ATOM 3658 C C . LEU A 1 456 ? -4.474 10.417 5.652 1.00 83.19 456 LEU A C 1
ATOM 3660 O O . LEU A 1 456 ? -4.667 9.621 6.560 1.00 83.19 456 LEU A O 1
ATOM 3664 N N . CYS A 1 457 ? -3.777 10.078 4.565 1.00 82.81 457 CYS A N 1
ATOM 3665 C CA . CYS A 1 457 ? -3.200 8.745 4.353 1.00 82.81 457 CYS A CA 1
ATOM 3666 C C . CYS A 1 457 ? -1.883 8.493 5.120 1.00 82.81 457 CYS A C 1
ATOM 3668 O O . CYS A 1 457 ? -1.257 7.443 4.929 1.00 82.81 457 CYS A O 1
ATOM 3670 N N . ASN A 1 458 ? -1.423 9.455 5.927 1.00 90.50 458 ASN A N 1
ATOM 3671 C CA . ASN A 1 458 ? -0.124 9.458 6.600 1.00 90.50 458 ASN A CA 1
ATOM 3672 C C . ASN A 1 458 ? 1.066 9.156 5.658 1.00 90.50 458 ASN A C 1
ATOM 3674 O O . ASN A 1 458 ? 1.987 8.405 5.984 1.00 90.50 458 ASN A O 1
ATOM 3678 N N . HIS A 1 459 ? 1.037 9.699 4.438 1.00 88.56 459 HIS A N 1
ATOM 3679 C CA . HIS A 1 459 ? 2.136 9.590 3.484 1.00 88.56 459 HIS A CA 1
ATOM 3680 C C . HIS A 1 459 ? 3.227 10.603 3.826 1.00 88.56 459 HIS A C 1
ATOM 3682 O O . HIS A 1 459 ? 3.138 11.783 3.490 1.00 88.56 459 HIS A O 1
ATOM 3688 N N . GLN A 1 460 ? 4.279 10.114 4.475 1.00 86.06 460 GLN A N 1
ATOM 3689 C CA . GLN A 1 460 ? 5.418 10.919 4.898 1.00 86.06 460 GLN A CA 1
ATOM 3690 C C . GLN A 1 460 ? 6.640 10.680 4.006 1.00 86.06 460 GLN A C 1
ATOM 3692 O O . GLN A 1 460 ? 6.806 9.622 3.394 1.00 86.06 460 GLN A O 1
ATOM 3697 N N . ARG A 1 461 ? 7.524 11.677 3.947 1.00 87.31 461 ARG A N 1
ATOM 3698 C CA . ARG A 1 461 ? 8.818 11.586 3.271 1.00 87.31 461 ARG A CA 1
ATOM 3699 C C . ARG A 1 461 ? 9.858 12.329 4.100 1.00 87.31 461 ARG A C 1
ATOM 3701 O O . ARG A 1 461 ? 9.615 13.463 4.494 1.00 87.31 461 ARG A O 1
ATOM 3708 N N . SER A 1 462 ? 11.022 11.717 4.303 1.00 82.25 462 SER A N 1
ATOM 3709 C CA . SER A 1 462 ? 12.169 12.392 4.913 1.00 82.25 462 SER A CA 1
ATOM 3710 C C . SER A 1 462 ? 12.654 13.548 4.041 1.00 82.25 462 SER A C 1
ATOM 3712 O O . SER A 1 462 ? 12.629 13.463 2.805 1.00 82.25 462 SER A O 1
ATOM 3714 N N . GLU A 1 463 ? 13.140 14.611 4.675 1.00 81.81 463 GLU A N 1
ATOM 3715 C CA . GLU A 1 463 ? 13.700 15.744 3.950 1.00 81.81 463 GLU A CA 1
ATOM 3716 C C . GLU A 1 463 ? 14.880 15.304 3.065 1.00 81.81 463 GLU A C 1
ATOM 3718 O O . GLU A 1 463 ? 15.800 14.621 3.528 1.00 81.81 463 GLU A O 1
ATOM 3723 N N . PRO A 1 464 ? 14.881 15.660 1.766 1.00 83.88 464 PRO A N 1
ATOM 3724 C CA . PRO A 1 464 ? 16.034 15.416 0.912 1.00 83.88 464 PRO A CA 1
ATOM 3725 C C . PRO A 1 464 ? 17.271 16.149 1.439 1.00 83.88 464 PRO A C 1
ATOM 3727 O O . PRO A 1 464 ? 17.180 17.305 1.842 1.00 83.88 464 PRO A O 1
ATOM 3730 N N . LYS A 1 465 ? 18.458 15.542 1.308 1.00 83.25 465 LYS A N 1
ATOM 3731 C CA . LYS A 1 465 ? 19.738 16.152 1.731 1.00 83.25 465 LYS A CA 1
ATOM 3732 C C . LYS A 1 465 ? 19.995 17.548 1.137 1.00 83.25 465 LYS A C 1
ATOM 3734 O O . LYS A 1 465 ? 20.734 18.338 1.707 1.00 83.25 465 LYS A O 1
ATOM 3739 N N . SER A 1 466 ? 19.399 17.856 -0.016 1.00 83.88 466 SER A N 1
ATOM 3740 C CA . SER A 1 466 ? 19.533 19.137 -0.717 1.00 83.88 466 SER A CA 1
ATOM 3741 C C . SER A 1 466 ? 18.437 20.161 -0.394 1.00 83.88 466 SER A C 1
ATOM 3743 O O . SER A 1 466 ? 18.450 21.245 -0.980 1.00 83.88 466 SER A O 1
ATOM 3745 N N . HIS A 1 467 ? 17.487 19.852 0.498 1.00 80.69 467 HIS A N 1
ATOM 3746 C CA . HIS A 1 467 ? 16.299 20.678 0.725 1.00 80.69 467 HIS A CA 1
ATOM 3747 C C . HIS A 1 467 ? 16.646 22.109 1.158 1.00 80.69 467 HIS A C 1
ATOM 3749 O O . HIS A 1 467 ? 16.202 23.064 0.519 1.00 80.69 467 HIS A O 1
ATOM 3755 N N . GLY A 1 468 ? 17.518 22.269 2.160 1.00 84.31 468 GLY A N 1
ATOM 3756 C CA . GLY A 1 468 ? 17.936 23.589 2.645 1.00 84.31 468 GLY A CA 1
ATOM 3757 C C . GLY A 1 468 ? 18.568 24.457 1.551 1.00 84.31 468 GLY A C 1
ATOM 3758 O O . GLY A 1 468 ? 18.177 25.608 1.360 1.00 84.31 468 GLY A O 1
ATOM 3759 N N . ALA A 1 469 ? 19.473 23.882 0.753 1.00 86.38 469 ALA A N 1
ATOM 3760 C CA . ALA A 1 469 ? 20.114 24.589 -0.357 1.00 86.38 469 ALA A CA 1
ATOM 3761 C C . ALA A 1 469 ? 19.1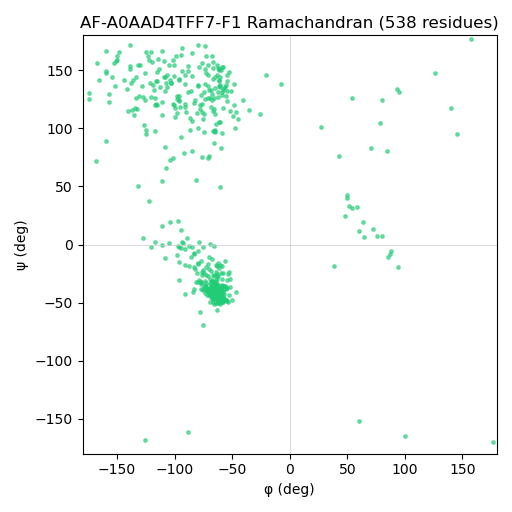15 24.994 -1.457 1.00 86.38 469 ALA A C 1
ATOM 3763 O O . ALA A 1 469 ? 19.248 26.063 -2.054 1.00 86.38 469 ALA A O 1
ATOM 3764 N N . GLN A 1 470 ? 18.107 24.161 -1.735 1.00 84.31 470 GLN A N 1
ATOM 3765 C CA . GLN A 1 470 ? 17.041 24.501 -2.683 1.00 84.31 470 GLN A CA 1
ATOM 3766 C C . GLN A 1 470 ? 16.152 25.631 -2.151 1.00 84.31 470 GLN A C 1
ATOM 3768 O O . GLN A 1 470 ? 15.832 26.552 -2.902 1.00 84.31 470 GLN A O 1
ATOM 3773 N N . MET A 1 471 ? 15.802 25.604 -0.862 1.00 86.69 471 MET A N 1
ATOM 3774 C CA . MET A 1 471 ? 14.979 26.640 -0.238 1.00 86.69 471 MET A CA 1
ATOM 3775 C C . MET A 1 471 ? 15.656 28.012 -0.224 1.00 86.69 471 MET A C 1
ATOM 3777 O O . MET A 1 471 ? 14.988 29.012 -0.483 1.00 86.69 471 MET A O 1
ATOM 3781 N N . LEU A 1 472 ? 16.968 28.067 0.018 1.00 88.69 472 LEU A N 1
ATOM 3782 C CA . LEU A 1 472 ? 17.737 29.314 -0.059 1.00 88.69 472 LEU A CA 1
ATOM 3783 C C . LEU A 1 472 ? 17.708 29.904 -1.473 1.00 88.69 472 LEU A C 1
ATOM 3785 O O . LEU A 1 472 ? 17.300 31.047 -1.645 1.00 88.69 472 LEU A O 1
ATOM 3789 N N . LYS A 1 473 ? 17.996 29.092 -2.499 1.00 89.06 473 LYS A N 1
ATOM 3790 C CA . LYS A 1 473 ? 17.935 29.538 -3.903 1.00 89.06 473 LYS A CA 1
ATOM 3791 C C . LYS A 1 473 ? 16.557 30.074 -4.295 1.00 89.06 473 LYS A C 1
ATOM 3793 O O . LYS A 1 473 ? 16.462 31.039 -5.048 1.00 89.06 473 LYS A O 1
ATOM 3798 N N . LEU A 1 474 ? 15.484 29.448 -3.806 1.00 87.62 474 LEU A N 1
ATOM 3799 C CA . LEU A 1 474 ? 14.121 29.924 -4.050 1.00 87.62 474 LEU A CA 1
ATOM 3800 C C . LEU A 1 474 ? 13.857 31.271 -3.367 1.00 87.62 474 LEU A C 1
ATOM 3802 O O . LEU A 1 474 ? 13.280 32.152 -3.999 1.00 87.62 474 LEU A O 1
ATOM 3806 N N . ARG A 1 475 ? 14.308 31.459 -2.120 1.00 89.38 475 ARG A N 1
ATOM 3807 C CA . ARG A 1 475 ? 14.195 32.746 -1.411 1.00 89.38 475 ARG A CA 1
ATOM 3808 C C . ARG A 1 475 ? 14.969 33.854 -2.122 1.00 89.38 475 ARG A C 1
ATOM 3810 O O . ARG A 1 475 ? 14.401 34.920 -2.344 1.00 89.38 475 ARG A O 1
ATOM 3817 N N . ASP A 1 476 ? 16.197 33.582 -2.554 1.00 89.56 476 ASP A N 1
ATOM 3818 C CA . ASP A 1 476 ? 17.016 34.551 -3.292 1.00 89.56 476 ASP A CA 1
ATOM 3819 C C . ASP A 1 476 ? 16.339 34.969 -4.603 1.00 89.56 476 ASP A C 1
ATOM 3821 O O . ASP A 1 476 ? 16.296 36.150 -4.947 1.00 89.56 476 ASP A O 1
ATOM 3825 N N . ASN A 1 477 ? 15.743 34.013 -5.320 1.00 87.00 477 ASN A N 1
ATOM 3826 C CA . ASN A 1 477 ? 14.986 34.303 -6.536 1.00 87.00 477 ASN A CA 1
ATOM 3827 C C . ASN A 1 477 ? 13.724 35.133 -6.258 1.00 87.00 477 ASN A C 1
ATOM 3829 O O . ASN A 1 477 ? 13.401 36.010 -7.054 1.00 87.00 477 ASN A O 1
ATOM 3833 N N . ILE A 1 478 ? 13.025 34.899 -5.141 1.00 87.31 478 ILE A N 1
ATOM 3834 C CA . ILE A 1 478 ? 11.870 35.719 -4.740 1.00 87.31 478 ILE A CA 1
ATOM 3835 C C . ILE A 1 478 ? 12.302 37.166 -4.493 1.00 87.31 478 ILE A C 1
ATOM 3837 O O . ILE A 1 478 ? 11.638 38.080 -4.974 1.00 87.31 478 ILE A O 1
ATOM 3841 N N . VAL A 1 479 ? 13.412 37.386 -3.780 1.00 89.00 479 VAL A N 1
ATOM 3842 C CA . VAL A 1 479 ? 13.938 38.738 -3.521 1.00 89.00 479 VAL A CA 1
ATOM 3843 C C . VAL A 1 479 ? 14.301 39.438 -4.831 1.00 89.00 479 VAL A C 1
ATOM 3845 O O . VAL A 1 479 ? 13.880 40.572 -5.049 1.00 89.00 479 VAL A O 1
ATOM 3848 N N . LYS A 1 480 ? 14.999 38.746 -5.743 1.00 84.62 480 LYS A N 1
ATOM 3849 C CA . LYS A 1 480 ? 15.335 39.285 -7.071 1.00 84.62 480 LYS A CA 1
ATOM 3850 C C . LYS A 1 480 ? 14.091 39.676 -7.870 1.00 84.62 480 LYS A C 1
ATOM 3852 O O . LYS A 1 480 ? 14.036 40.774 -8.411 1.00 84.62 480 LYS A O 1
ATOM 3857 N N . LEU A 1 481 ? 13.083 38.803 -7.921 1.00 85.75 481 LEU A N 1
ATOM 3858 C CA . LEU A 1 481 ? 11.843 39.066 -8.656 1.00 85.75 481 LEU A CA 1
ATOM 3859 C C . LEU A 1 481 ? 11.029 40.217 -8.052 1.00 85.75 481 LEU A C 1
ATOM 3861 O O . LEU A 1 481 ? 10.443 40.983 -8.810 1.00 85.75 481 LEU A O 1
ATOM 3865 N N . LYS A 1 482 ? 11.016 40.368 -6.720 1.00 85.56 482 LYS A N 1
ATOM 3866 C CA . LYS A 1 482 ? 10.397 41.527 -6.057 1.00 85.56 482 LYS A CA 1
ATOM 3867 C C . LYS A 1 482 ? 11.095 42.833 -6.434 1.00 85.56 482 LYS A C 1
ATOM 3869 O O . LYS A 1 482 ? 10.415 43.774 -6.808 1.00 85.56 482 LYS A O 1
ATOM 3874 N N . GLY A 1 483 ? 12.430 42.858 -6.447 1.00 81.31 483 GLY A N 1
ATOM 3875 C CA . GLY A 1 483 ? 13.177 44.043 -6.886 1.00 81.31 483 GLY A CA 1
ATOM 3876 C C . GLY A 1 483 ? 12.883 44.438 -8.340 1.00 81.31 483 GLY A C 1
ATOM 3877 O O . GLY A 1 483 ? 12.729 45.618 -8.640 1.00 81.31 483 GLY A O 1
ATOM 3878 N N . VAL A 1 484 ? 12.736 43.456 -9.240 1.00 81.62 484 VAL A N 1
ATOM 3879 C CA . VAL A 1 484 ? 12.299 43.710 -10.626 1.00 81.62 484 VAL A CA 1
ATOM 3880 C C . VAL A 1 484 ? 10.871 44.265 -10.667 1.00 81.62 484 VAL A C 1
ATOM 3882 O O . VAL A 1 484 ? 10.604 45.188 -11.433 1.00 81.62 484 VAL A O 1
ATOM 3885 N N . LEU A 1 485 ? 9.955 43.728 -9.853 1.00 82.31 485 LEU A N 1
ATOM 3886 C CA . LEU A 1 485 ? 8.572 44.206 -9.776 1.00 82.31 485 LEU A CA 1
ATOM 3887 C C . LEU A 1 485 ? 8.505 45.670 -9.318 1.00 82.31 485 LEU A C 1
ATOM 3889 O O . LEU A 1 485 ? 7.865 46.471 -9.993 1.00 82.31 485 LEU A O 1
ATOM 3893 N N . ASP A 1 486 ? 9.222 46.030 -8.252 1.00 82.56 486 ASP A N 1
ATOM 3894 C CA . ASP A 1 486 ? 9.270 47.402 -7.725 1.00 82.56 486 ASP A CA 1
ATOM 3895 C C . ASP A 1 486 ? 9.824 48.392 -8.774 1.00 82.56 486 ASP A C 1
ATOM 3897 O O . ASP A 1 486 ? 9.321 49.511 -8.939 1.00 82.56 486 ASP A O 1
ATOM 3901 N N . GLY A 1 487 ? 10.839 47.967 -9.539 1.00 79.31 487 GLY A N 1
ATOM 3902 C CA . GLY A 1 487 ? 11.385 48.733 -10.663 1.00 79.31 487 GLY A CA 1
ATOM 3903 C C . GLY A 1 487 ? 10.356 48.966 -11.774 1.00 79.31 487 GLY A C 1
ATOM 3904 O O . GLY A 1 487 ? 10.156 50.101 -12.207 1.00 79.31 487 GLY A O 1
ATOM 3905 N N . LEU A 1 488 ? 9.635 47.914 -12.175 1.00 82.38 488 LEU A N 1
ATOM 3906 C CA . LEU A 1 488 ? 8.572 48.001 -13.182 1.00 82.38 488 LEU A CA 1
ATOM 3907 C C . LEU A 1 488 ? 7.386 48.861 -12.719 1.00 82.38 488 LEU A C 1
ATOM 3909 O O . LEU A 1 488 ? 6.838 49.620 -13.518 1.00 82.38 488 LEU A O 1
ATOM 3913 N N . GLU A 1 489 ? 6.989 48.782 -11.447 1.00 84.56 489 GLU A N 1
ATOM 3914 C CA . GLU A 1 489 ? 5.947 49.648 -10.875 1.00 84.56 489 GLU A CA 1
ATOM 3915 C C . GLU A 1 489 ? 6.366 51.123 -10.901 1.00 84.56 489 GLU A C 1
ATOM 3917 O O . GLU A 1 489 ? 5.570 52.002 -11.257 1.00 84.56 489 GLU A O 1
ATOM 3922 N N . THR A 1 490 ? 7.638 51.396 -10.600 1.00 82.81 490 THR A N 1
ATOM 3923 C CA . THR A 1 490 ? 8.218 52.741 -10.673 1.00 82.81 490 THR A CA 1
ATOM 3924 C C . THR A 1 490 ? 8.202 53.285 -12.101 1.00 82.81 490 THR A C 1
AT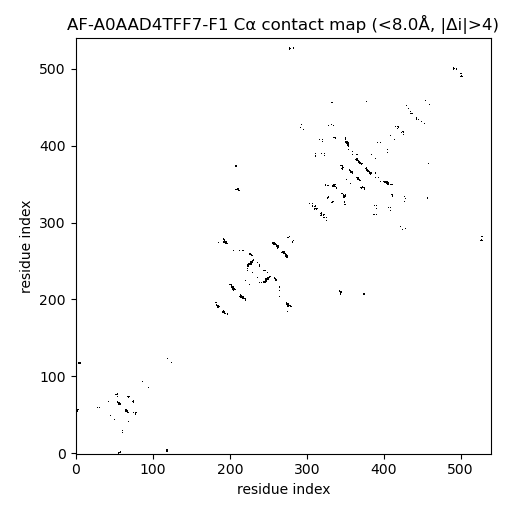OM 3926 O O . THR A 1 490 ? 7.782 54.427 -12.325 1.00 82.81 490 THR A O 1
ATOM 3929 N N . ASP A 1 491 ? 8.599 52.474 -13.082 1.00 79.31 491 ASP A N 1
ATOM 3930 C CA . ASP A 1 491 ? 8.566 52.848 -14.498 1.00 79.31 491 ASP A CA 1
ATOM 3931 C C . ASP A 1 491 ? 7.143 53.072 -15.004 1.00 79.31 491 ASP A C 1
ATOM 3933 O O . ASP A 1 491 ? 6.870 54.076 -15.666 1.00 79.31 491 ASP A O 1
ATOM 3937 N N . LEU A 1 492 ? 6.203 52.204 -14.630 1.00 83.06 492 LEU A N 1
ATOM 3938 C CA . LEU A 1 492 ? 4.790 52.352 -14.961 1.00 83.06 492 LEU A CA 1
ATOM 3939 C C . LEU A 1 492 ? 4.227 53.674 -14.418 1.00 83.06 492 LEU A C 1
ATOM 3941 O O . LEU A 1 492 ? 3.499 54.380 -15.121 1.00 83.06 492 LEU A O 1
ATOM 3945 N N . HIS A 1 493 ? 4.601 54.066 -13.199 1.00 83.50 493 HIS A N 1
ATOM 3946 C CA . HIS A 1 493 ? 4.218 55.355 -12.627 1.00 83.50 493 HIS A CA 1
ATOM 3947 C C . HIS A 1 493 ? 4.877 56.551 -13.344 1.00 83.50 493 HIS A C 1
ATOM 3949 O O . HIS A 1 493 ? 4.236 57.592 -13.511 1.00 83.50 493 HIS A O 1
ATOM 3955 N N . ARG A 1 494 ? 6.124 56.424 -13.820 1.00 79.12 494 ARG A N 1
ATOM 3956 C CA . ARG A 1 494 ? 6.809 57.464 -14.616 1.00 79.12 494 ARG A CA 1
ATOM 3957 C C . ARG A 1 494 ? 6.178 57.658 -15.991 1.00 79.12 494 ARG A C 1
ATOM 3959 O O . ARG A 1 494 ? 5.906 58.799 -16.367 1.00 79.12 494 ARG A O 1
ATOM 3966 N N . VAL A 1 495 ? 5.890 56.561 -16.688 1.00 82.88 495 VAL A N 1
ATOM 3967 C CA . VAL A 1 495 ? 5.221 56.560 -17.996 1.00 82.88 495 VAL A CA 1
ATOM 3968 C C . VAL A 1 495 ? 3.839 57.200 -17.884 1.00 82.88 495 VAL A C 1
ATOM 3970 O O . VAL A 1 495 ? 3.502 58.076 -18.677 1.00 82.88 495 VAL A O 1
ATOM 3973 N N . ARG A 1 496 ? 3.073 56.872 -16.832 1.00 85.75 496 ARG A N 1
ATOM 3974 C CA . ARG A 1 496 ? 1.786 57.531 -16.535 1.00 85.75 496 ARG A CA 1
ATOM 3975 C C . ARG A 1 496 ? 1.902 59.044 -16.310 1.00 85.75 496 ARG A C 1
ATOM 3977 O O . ARG A 1 496 ? 0.927 59.756 -16.515 1.00 85.75 496 ARG A O 1
ATOM 3984 N N . LYS A 1 497 ? 3.076 59.541 -15.908 1.00 84.88 497 LYS A N 1
ATOM 3985 C CA . LYS A 1 497 ? 3.383 60.972 -15.732 1.00 84.88 497 LYS A CA 1
ATOM 3986 C C . LYS A 1 497 ? 4.043 61.614 -16.962 1.00 84.88 497 LYS A C 1
ATOM 3988 O O . LYS A 1 497 ? 4.588 62.709 -16.845 1.00 84.88 497 LYS A O 1
ATOM 3993 N N . GLY A 1 498 ? 4.037 60.944 -18.117 1.00 76.81 498 GLY A N 1
ATOM 3994 C CA . GLY A 1 498 ? 4.610 61.456 -19.367 1.00 76.81 498 GLY A CA 1
ATOM 3995 C C . GLY A 1 498 ? 6.142 61.496 -19.396 1.00 76.81 498 GLY A C 1
ATOM 3996 O O . GLY A 1 498 ? 6.719 62.143 -20.264 1.00 76.81 498 GLY A O 1
ATOM 3997 N N . LYS A 1 499 ? 6.816 60.829 -18.449 1.00 73.38 499 LYS A N 1
ATOM 3998 C CA . LYS A 1 499 ? 8.280 60.712 -18.409 1.00 73.38 499 LYS A CA 1
ATOM 3999 C C . LYS A 1 499 ? 8.711 59.354 -18.960 1.00 73.38 499 LYS A C 1
ATOM 4001 O O . LYS A 1 499 ? 8.046 58.351 -18.717 1.00 73.38 499 LYS A O 1
ATOM 4006 N N . GLY A 1 500 ? 9.850 59.315 -19.653 1.00 68.25 500 GLY A N 1
ATOM 4007 C CA . GLY A 1 500 ? 10.437 58.061 -20.132 1.00 68.25 500 GLY A CA 1
ATOM 4008 C C . GLY A 1 500 ? 10.805 57.103 -18.981 1.00 68.25 500 GLY A C 1
ATOM 4009 O O . GLY A 1 500 ? 11.103 57.575 -17.867 1.00 68.25 500 GLY A O 1
ATOM 4010 N N . PRO A 1 501 ? 10.784 55.778 -19.226 1.00 70.00 501 PRO A N 1
ATOM 4011 C CA . PRO A 1 501 ? 11.212 54.778 -18.247 1.00 70.00 501 PRO A CA 1
ATOM 4012 C C . PRO A 1 501 ? 12.671 55.009 -17.837 1.00 70.00 501 PRO A C 1
ATOM 4014 O O . PRO A 1 501 ? 13.453 55.600 -18.588 1.00 70.00 501 PRO A O 1
ATOM 4017 N N . VAL A 1 502 ? 13.040 54.588 -16.628 1.00 66.38 502 VAL A N 1
ATOM 4018 C CA . VAL A 1 502 ? 14.456 54.466 -16.275 1.00 66.38 502 VAL A CA 1
ATOM 4019 C C . VAL A 1 502 ? 14.985 53.286 -17.068 1.00 66.38 502 VAL A C 1
ATOM 4021 O O . VAL A 1 502 ? 14.403 52.210 -17.057 1.00 66.38 502 VAL A O 1
ATOM 4024 N N . GLN A 1 503 ? 16.057 53.497 -17.815 1.00 56.38 503 GLN A N 1
ATOM 4025 C CA . GLN A 1 503 ? 16.671 52.445 -18.606 1.00 56.38 503 GLN A CA 1
ATOM 4026 C C . GLN A 1 503 ? 17.228 51.386 -17.643 1.00 56.38 503 GLN A C 1
ATOM 4028 O O . GLN A 1 503 ? 18.275 51.584 -17.035 1.00 56.38 503 GLN A O 1
ATOM 4033 N N . LEU A 1 504 ? 16.476 50.307 -17.431 1.00 52.19 504 LEU A N 1
ATOM 4034 C CA . LEU A 1 504 ? 16.970 49.104 -16.776 1.00 52.19 504 LEU A CA 1
ATOM 4035 C C . LEU A 1 504 ? 17.803 48.348 -17.810 1.00 52.19 504 LEU A C 1
ATOM 4037 O O . LEU A 1 504 ? 17.336 48.136 -18.933 1.00 52.19 504 LEU A O 1
ATOM 4041 N N . ASP A 1 505 ? 19.029 47.975 -17.441 1.00 46.31 505 ASP A N 1
ATOM 4042 C CA . ASP A 1 505 ? 19.865 47.089 -18.246 1.00 46.31 505 ASP A CA 1
ATOM 4043 C C . ASP A 1 505 ? 19.027 45.874 -18.652 1.00 46.31 505 ASP A C 1
ATOM 4045 O O . ASP A 1 505 ? 18.452 45.179 -17.808 1.00 46.31 505 ASP A O 1
ATOM 4049 N N . ALA A 1 506 ? 18.882 45.685 -19.962 1.00 42.91 506 ALA A N 1
ATOM 4050 C CA . ALA A 1 506 ? 18.085 44.617 -20.529 1.00 42.91 506 ALA A CA 1
ATOM 4051 C C . ALA A 1 506 ? 18.668 43.276 -20.071 1.00 42.91 506 ALA A C 1
ATOM 4053 O O . ALA A 1 506 ? 19.714 42.855 -20.557 1.00 42.91 506 ALA A O 1
ATOM 4054 N N . ASP A 1 507 ? 17.997 42.615 -19.127 1.00 47.38 507 ASP A N 1
ATOM 4055 C CA . ASP A 1 507 ? 18.289 41.227 -18.787 1.00 47.38 507 ASP A CA 1
ATOM 4056 C C . ASP A 1 507 ? 18.118 40.406 -20.073 1.00 47.38 507 ASP A C 1
ATOM 4058 O O . ASP A 1 507 ? 17.043 40.416 -20.688 1.00 47.38 507 ASP A O 1
ATOM 4062 N N . ASP A 1 508 ? 19.221 39.797 -20.523 1.00 43.00 508 ASP A N 1
ATOM 4063 C CA . ASP A 1 508 ? 19.345 39.055 -21.775 1.00 43.00 508 ASP A CA 1
ATOM 4064 C C . ASP A 1 508 ? 18.087 38.225 -22.012 1.00 43.00 508 ASP A C 1
ATOM 4066 O O . ASP A 1 508 ? 17.734 37.396 -21.171 1.00 43.00 508 ASP A O 1
ATOM 4070 N N . GLY A 1 509 ? 17.441 38.426 -23.166 1.00 43.97 509 GLY A N 1
ATOM 4071 C CA . GLY A 1 509 ? 16.190 37.804 -23.612 1.00 43.97 509 GLY A CA 1
ATOM 4072 C C . GLY A 1 509 ? 16.211 36.275 -23.739 1.00 43.97 509 GLY A C 1
ATOM 4073 O O . GLY A 1 509 ? 15.768 35.712 -24.739 1.00 43.97 509 GLY A O 1
ATOM 4074 N N . LYS A 1 510 ? 16.682 35.560 -22.719 1.00 43.09 510 LYS A N 1
ATOM 4075 C CA . LYS A 1 510 ? 16.443 34.145 -22.502 1.00 43.09 510 LYS A CA 1
ATOM 4076 C C . LYS A 1 510 ? 14.962 34.017 -22.219 1.00 43.09 510 LYS A C 1
ATOM 4078 O O . LYS A 1 510 ? 14.504 34.233 -21.099 1.00 43.09 510 LYS A O 1
ATOM 4083 N N . SER A 1 511 ? 14.228 33.671 -23.274 1.00 39.94 511 SER A N 1
ATOM 4084 C CA . SER A 1 511 ? 12.862 33.161 -23.237 1.00 39.94 511 SER A CA 1
ATOM 4085 C C . SER A 1 511 ? 12.603 32.489 -21.891 1.00 39.94 511 SER A C 1
ATOM 4087 O O . SER A 1 511 ? 13.235 31.466 -21.588 1.00 39.94 511 SER A O 1
ATOM 4089 N N . LYS A 1 512 ? 11.721 33.080 -21.070 1.00 46.75 512 LYS A N 1
ATOM 4090 C CA . LYS A 1 512 ? 11.219 32.434 -19.854 1.00 46.75 512 LYS A CA 1
ATOM 4091 C C . LYS A 1 512 ? 10.839 31.026 -20.280 1.00 46.75 512 LYS A C 1
ATOM 4093 O O . LYS A 1 512 ? 9.981 30.873 -21.149 1.00 46.75 512 LYS A O 1
ATOM 4098 N N . LYS A 1 513 ? 11.538 30.005 -19.767 1.00 38.22 513 LYS A N 1
ATOM 4099 C CA . LYS A 1 513 ? 11.153 28.619 -20.032 1.00 38.22 513 LYS A CA 1
ATOM 4100 C C . LYS A 1 513 ? 9.680 28.547 -19.671 1.00 38.22 513 LYS A C 1
ATOM 4102 O O . LYS A 1 513 ? 9.345 28.767 -18.509 1.00 38.22 513 LYS A O 1
ATOM 4107 N N . ASN A 1 514 ? 8.828 28.306 -20.663 1.00 38.34 514 ASN A N 1
ATOM 4108 C CA . ASN A 1 514 ? 7.439 27.971 -20.423 1.00 38.34 514 ASN A CA 1
ATOM 4109 C C . ASN A 1 514 ? 7.484 26.710 -19.567 1.00 38.34 514 ASN A C 1
ATOM 4111 O O . ASN A 1 514 ? 7.709 25.611 -20.070 1.00 38.34 514 ASN A O 1
ATOM 4115 N N . PHE A 1 515 ? 7.384 26.884 -18.251 1.00 43.38 515 PHE A N 1
ATOM 4116 C CA . PHE A 1 515 ? 7.145 25.783 -17.349 1.00 43.38 515 PHE A CA 1
ATOM 4117 C C . PHE A 1 515 ? 5.749 25.318 -17.708 1.00 43.38 515 PHE A C 1
ATOM 4119 O O . PHE A 1 515 ? 4.757 25.932 -17.324 1.00 43.38 515 PHE A O 1
ATOM 4126 N N . THR A 1 516 ? 5.672 24.278 -18.531 1.00 46.34 516 THR A N 1
ATOM 4127 C CA . THR A 1 516 ? 4.417 23.583 -18.746 1.00 46.34 516 THR A CA 1
ATOM 4128 C C . THR A 1 516 ? 4.034 23.038 -17.378 1.00 46.34 516 THR A C 1
ATOM 4130 O O . THR A 1 516 ? 4.682 22.129 -16.859 1.00 46.34 516 THR A O 1
ATOM 4133 N N . LEU A 1 517 ? 3.050 23.673 -16.744 1.00 56.41 517 LEU A N 1
ATOM 4134 C CA . LEU A 1 517 ? 2.505 23.271 -15.455 1.00 56.41 517 LEU A CA 1
ATOM 4135 C C . LEU A 1 517 ? 1.708 21.979 -15.673 1.00 56.41 517 LEU A C 1
ATOM 4137 O O . LEU A 1 517 ? 0.486 21.990 -15.772 1.00 56.41 517 LEU A O 1
ATOM 4141 N N . GLN A 1 518 ? 2.419 20.870 -15.861 1.00 66.38 518 GLN A N 1
ATOM 4142 C CA . GLN A 1 518 ? 1.824 19.561 -16.094 1.00 66.38 518 GLN A CA 1
ATOM 4143 C C . GLN A 1 518 ? 1.758 18.796 -14.780 1.00 66.38 518 GLN A C 1
ATOM 4145 O O . GLN A 1 518 ? 2.772 18.581 -14.117 1.00 66.38 518 GLN A O 1
ATOM 4150 N N . ILE A 1 519 ? 0.546 18.376 -14.426 1.00 77.12 519 ILE A N 1
ATOM 4151 C CA . ILE A 1 519 ? 0.282 17.533 -13.258 1.00 77.12 519 ILE A CA 1
ATOM 4152 C C . ILE A 1 519 ? 0.864 16.128 -13.477 1.00 77.12 519 ILE A C 1
ATOM 4154 O O . ILE A 1 519 ? 1.483 15.559 -12.578 1.00 77.12 519 ILE A O 1
ATOM 4158 N N . PHE A 1 520 ? 0.717 15.583 -14.688 1.00 82.25 520 PHE A N 1
ATOM 4159 C CA . PHE A 1 520 ? 1.240 14.270 -15.055 1.00 82.25 520 PHE A CA 1
ATOM 4160 C C . PHE A 1 520 ? 2.453 14.378 -15.970 1.00 82.25 520 PHE A C 1
ATOM 4162 O O . PHE A 1 520 ? 2.468 15.125 -16.945 1.00 82.25 520 PHE A O 1
ATOM 4169 N N . ASN A 1 521 ? 3.473 13.579 -15.660 1.00 87.31 521 ASN A N 1
ATOM 4170 C CA . ASN A 1 521 ? 4.584 13.343 -16.572 1.00 87.31 521 ASN A CA 1
ATOM 4171 C C . ASN A 1 521 ? 4.189 12.306 -17.643 1.00 87.31 521 ASN A C 1
ATOM 4173 O O . ASN A 1 521 ? 3.160 11.642 -17.534 1.00 87.31 521 ASN A O 1
ATOM 4177 N N . LYS A 1 522 ? 5.045 12.109 -18.652 1.00 87.56 522 LYS A N 1
ATOM 4178 C CA . LYS A 1 522 ? 4.790 11.167 -19.760 1.00 87.56 522 LYS A CA 1
ATOM 4179 C C . LYS A 1 522 ? 4.470 9.733 -19.312 1.00 87.56 522 LYS A C 1
ATOM 4181 O O . LYS A 1 522 ? 3.639 9.086 -19.932 1.00 87.56 522 LYS A O 1
ATOM 4186 N N . SER A 1 523 ? 5.118 9.242 -18.254 1.00 86.88 523 SER A N 1
ATOM 4187 C CA . SER A 1 523 ? 4.885 7.884 -17.740 1.00 86.88 523 SER A CA 1
ATOM 4188 C C . SER A 1 523 ? 3.498 7.755 -17.107 1.00 86.88 523 SER A C 1
ATOM 4190 O O . SER A 1 523 ? 2.768 6.810 -17.388 1.00 86.88 523 SER A O 1
ATOM 4192 N N . LEU A 1 524 ? 3.094 8.752 -16.314 1.00 88.00 524 LEU A N 1
ATOM 4193 C CA . LEU A 1 524 ? 1.761 8.795 -15.714 1.00 88.00 524 LEU A CA 1
ATOM 4194 C C . LEU A 1 524 ? 0.663 8.975 -16.768 1.00 88.00 524 LEU A C 1
ATOM 4196 O O . LEU A 1 524 ? -0.372 8.333 -16.655 1.00 88.00 524 LEU A O 1
ATOM 4200 N N . LEU A 1 525 ? 0.905 9.782 -17.806 1.00 88.38 525 LEU A N 1
ATOM 4201 C CA . LEU A 1 525 ? -0.019 9.918 -18.937 1.00 88.38 525 LEU A CA 1
ATOM 4202 C C . LEU A 1 525 ? -0.226 8.587 -19.669 1.00 88.38 525 LEU A C 1
ATOM 4204 O O . LEU A 1 525 ? -1.356 8.252 -19.996 1.00 88.38 525 LEU A O 1
ATOM 4208 N N . ALA A 1 526 ? 0.842 7.814 -19.885 1.00 88.88 526 ALA A N 1
ATOM 4209 C CA . ALA A 1 526 ? 0.734 6.491 -20.497 1.00 88.88 526 ALA A CA 1
ATOM 4210 C C . ALA A 1 526 ? -0.033 5.509 -19.597 1.00 88.88 526 ALA A C 1
ATOM 4212 O O . ALA A 1 526 ? -0.905 4.791 -20.071 1.00 88.88 526 ALA A O 1
ATOM 4213 N N . LYS A 1 527 ? 0.248 5.509 -18.287 1.00 90.12 527 LYS A N 1
ATOM 4214 C CA . LYS A 1 527 ? -0.438 4.645 -17.315 1.00 90.12 527 LYS A CA 1
ATOM 4215 C C . LYS A 1 527 ? -1.937 4.937 -17.227 1.00 90.12 527 LYS A C 1
ATOM 4217 O O . LYS A 1 527 ? -2.748 4.021 -17.153 1.00 90.12 527 LYS A O 1
ATOM 4222 N N . PHE A 1 528 ? -2.298 6.216 -17.200 1.00 88.25 528 PHE A N 1
ATOM 4223 C CA . PHE A 1 528 ? -3.681 6.663 -17.052 1.00 88.25 528 PHE A CA 1
ATOM 4224 C C . PHE A 1 528 ? -4.342 6.998 -18.385 1.00 88.25 528 PHE A C 1
ATOM 4226 O O . PHE A 1 528 ? -5.348 7.697 -18.384 1.00 88.25 528 PHE A O 1
ATOM 4233 N N . ALA A 1 529 ? -3.828 6.493 -19.512 1.00 88.75 529 ALA A N 1
ATOM 4234 C CA . ALA A 1 529 ? -4.396 6.754 -20.835 1.00 88.75 529 ALA A CA 1
ATOM 4235 C C . ALA A 1 529 ? -5.906 6.448 -20.889 1.00 88.75 529 ALA A C 1
ATOM 4237 O O . ALA A 1 529 ? -6.667 7.224 -21.459 1.00 88.75 529 ALA A O 1
ATOM 4238 N N . TRP A 1 530 ? -6.349 5.397 -20.188 1.00 88.50 530 TRP A N 1
ATOM 4239 C CA . TRP A 1 530 ? -7.760 5.009 -20.048 1.00 88.50 530 TRP A CA 1
ATOM 4240 C C . TRP A 1 530 ? -8.655 6.053 -19.347 1.00 88.50 530 TRP A C 1
ATOM 4242 O O . TRP A 1 530 ? -9.875 5.949 -19.428 1.00 88.50 530 TRP A O 1
ATOM 4252 N N . ALA A 1 531 ? -8.066 7.030 -18.650 1.00 86.38 531 ALA A N 1
ATOM 4253 C CA . ALA A 1 531 ? -8.743 8.084 -17.891 1.00 86.38 531 ALA A CA 1
ATOM 4254 C C . ALA A 1 531 ? -8.465 9.500 -18.431 1.00 86.38 531 ALA A C 1
ATOM 4256 O O . ALA A 1 531 ? -8.903 10.475 -17.825 1.00 86.38 531 ALA A O 1
ATOM 4257 N N . MET A 1 532 ? -7.707 9.641 -19.526 1.00 83.25 532 MET A N 1
ATOM 4258 C CA . MET A 1 532 ? -7.379 10.964 -20.077 1.00 83.25 532 MET A CA 1
ATOM 4259 C C . MET A 1 532 ? -8.489 11.534 -20.969 1.00 83.25 532 MET A C 1
ATOM 4261 O O . MET A 1 532 ? -8.536 12.748 -21.149 1.00 83.25 532 MET A O 1
ATOM 4265 N N . ASP A 1 533 ? -9.367 10.681 -21.498 1.00 74.88 533 ASP A N 1
ATOM 4266 C CA . ASP A 1 533 ? -10.522 11.064 -22.317 1.00 74.88 533 ASP A CA 1
ATOM 4267 C C . ASP A 1 533 ? -11.806 10.952 -21.486 1.00 74.88 533 ASP A C 1
ATOM 4269 O O . ASP A 1 533 ? -12.567 9.988 -21.573 1.00 74.88 533 ASP A O 1
ATOM 4273 N N . VAL A 1 534 ? -11.969 11.888 -20.551 1.00 71.19 534 VAL A N 1
ATOM 4274 C CA . VAL A 1 534 ? -13.083 11.908 -19.598 1.00 71.19 534 VAL A CA 1
ATOM 4275 C C . VAL A 1 534 ? -13.909 13.166 -19.817 1.00 71.19 534 VAL A C 1
ATOM 4277 O O . VAL A 1 534 ? -13.370 14.270 -19.905 1.00 71.19 534 VAL A O 1
ATOM 4280 N N . ASP A 1 535 ? -15.229 12.985 -19.871 1.00 76.44 535 ASP A N 1
ATOM 4281 C CA . ASP A 1 535 ? -16.192 14.076 -19.996 1.00 76.44 535 ASP A CA 1
ATOM 4282 C C . ASP A 1 535 ? -15.978 15.121 -18.876 1.00 76.44 535 ASP A C 1
ATOM 4284 O O . ASP A 1 535 ? -15.885 14.745 -17.702 1.00 76.44 535 ASP A O 1
ATOM 4288 N N . PRO A 1 536 ? -15.927 16.434 -19.176 1.00 74.44 536 PRO A N 1
ATOM 4289 C CA . PRO A 1 536 ? -15.876 17.490 -18.158 1.00 74.44 536 PRO A CA 1
ATOM 4290 C C . PRO A 1 536 ? -16.988 17.412 -17.089 1.00 74.44 536 PRO A C 1
ATOM 4292 O O . PRO A 1 536 ? -16.840 17.926 -15.971 1.00 74.44 536 PRO A O 1
ATOM 4295 N N . SER A 1 537 ? -18.114 16.771 -17.403 1.00 80.25 537 SER A N 1
ATOM 4296 C CA . SER A 1 537 ? -19.220 16.514 -16.484 1.00 80.25 537 SER A CA 1
ATOM 4297 C C . SER A 1 537 ? -18.982 15.323 -15.551 1.00 80.25 537 SER A C 1
ATOM 4299 O O . SER A 1 537 ? -19.799 15.100 -14.657 1.00 80.25 537 SER A O 1
ATOM 4301 N N . PHE A 1 538 ? -17.890 14.567 -15.709 1.00 79.94 538 PHE A N 1
ATOM 4302 C CA . PHE A 1 538 ? -17.596 13.393 -14.893 1.00 79.94 538 PHE A CA 1
ATOM 4303 C C . PHE A 1 538 ? -17.554 13.736 -13.405 1.00 79.94 538 PHE A C 1
ATOM 4305 O O . PHE A 1 538 ? -16.943 14.722 -12.978 1.00 79.94 538 PHE A O 1
ATOM 4312 N N . ARG A 1 539 ? -18.195 12.891 -12.598 1.00 78.00 539 ARG A N 1
ATOM 4313 C CA . ARG A 1 539 ? -18.167 12.960 -11.139 1.00 78.00 539 ARG A CA 1
ATOM 4314 C C . ARG A 1 539 ? -17.847 11.575 -10.591 1.00 78.00 539 ARG A C 1
ATOM 4316 O O . ARG A 1 539 ? -18.500 10.591 -10.949 1.00 78.00 539 ARG A O 1
ATOM 4323 N N . PHE A 1 540 ? -16.834 11.540 -9.732 1.00 75.88 540 PHE A N 1
ATOM 4324 C CA . PHE A 1 540 ? -16.544 10.406 -8.866 1.00 75.88 540 PHE A CA 1
ATOM 4325 C C . PHE A 1 540 ? -17.626 10.326 -7.792 1.00 75.88 540 PHE A C 1
ATOM 4327 O O . PHE A 1 540 ? -18.229 9.248 -7.630 1.00 75.88 540 PHE A O 1
#

Radius of gyration: 33.85 Å; Cα contacts (8 Å, |Δi|>4): 489; chains: 1; bounding box: 90×107×65 Å

pLDDT: mean 72.82, std 22.44, range [25.44, 98.19]

Mean predicted aligned error: 17.9 Å

Secondary structure (DSSP, 8-state):
--------------S-HHHHHHHHHHHHHHHHHHHHHHHHHHHHHHHHTT----EEE--TTSSS-EEESSSHHHHHHHHHHHHHHHHHT--SSHHHHHHHHHHHHS-SS-----------HHHHHHHHHHHHHHHHHHHHHHHHHHTTS----------------SHHHHHHHHHHHHHGGGSEEEETTEEEEBS--SPPPSEE---SSS-TTTT-EEPPPPGGGPEEE--TTSPPPPPSSTT---SEEE--TT--EEEEEE-SS-TT-EEEEEB-TTSHHHHHHHHHHHHHHHHHHHHHHHHHHHHHHHTT-SSHHHHHHHHHHHHHHHH---------TTS-----STT-BGGGEEEETTTTEEEEEEE-GGGPEEEEEEE--HHHHHHHHHHTTT--TTSBTTTT--HHHHHHHHHHHSTT--S-----------HHHHHHHHHHHHHHHHHHTT---PPPTTHHHHHHHHHHHHHHHHHHHHHHHHHHHHHHTTPPPP----------------SS-HHHHHHTGGGTS--TT---